Protein 8G9K (pdb70)

Secondary structure (DSSP, 8-state):
-HHHHHHHHHHHHHHHHTTTTS-SHHHHHHHHHHHHHHHHHHHHHHHTTB-HHHHHHHHHHHHHHHHHHHHTS-HHHHHHHHHHHHHHHHHHHHHHHHHTB-HHHHHHHHHHHHHHHHHHHTTS-HHHHHHHHHHHHHHHHHHHHHHHHTTB-HHHHHHHHHHHHHHHHHHHTTS-HHHHHHHHHHHHHHHHHHHHHH-/-HHHHHHHHHHHHHHHHSSTTS-HHHHHHHHHHHHHHHHHHHHHHHHTTB-HHHHHHHHHHHHHHHHHHHHTS-HHHHHHHHHHHHHHHHHHHHHHHHHTB-HHHHHHHHHHHHHHHHHHHHHS-HHHHHHHHHHHHHHHHHHHHHHHHHTB-HHHHHHHHHHHHHHHHHHHHTS-HHHHHHHHHHHHHHHHHHHHHHHT-

Radius of gyration: 25.62 Å; Cα contacts (8 Å, |Δi|>4): 618; chains: 2; bounding box: 18×72×82 Å

Nearest PDB structures (foldseek):
  8g9k-assembly1_A  TM=1.005E+00  e=1.875E-24  synthetic construct
  8g9j-assembly1_A  TM=9.853E-01  e=1.149E-16  synthetic construct
  7ue2-assembly1_A  TM=2.625E-01  e=2.400E-04  synthetic construct
  8g9k-assembly1_A  TM=1.002E+00  e=2.389E-22  synthetic construct
  8g9j-assembly1_A  TM=9.831E-01  e=1.218E-16  synthetic construct

Structure (mmCIF, N/CA/C/O backbone):
data_8G9K
#
_entry.id   8G9K
#
_cell.length_a   46.394
_cell.length_b   61.195
_cell.length_c   149.025
_cell.angle_alpha   90.000
_cell.angle_beta   90.000
_cell.angle_gamma   90.000
#
_symmetry.space_group_name_H-M   'P 21 21 21'
#
loop_
_entity.id
_entity.type
_entity.pdbx_description
1 polymer THR2
2 water water
#
loop_
_atom_site.group_PDB
_atom_site.id
_atom_site.type_symbol
_atom_site.label_atom_id
_atom_site.label_alt_id
_atom_site.label_comp_id
_atom_site.label_asym_id
_atom_site.label_entity_id
_atom_site.label_seq_id
_atom_site.pdbx_PDB_ins_code
_atom_site.Cartn_x
_atom_site.Cartn_y
_atom_site.Cartn_z
_atom_site.occupancy
_atom_site.B_iso_or_equiv
_atom_site.auth_seq_id
_atom_site.auth_comp_id
_atom_site.auth_asym_id
_atom_site.auth_atom_id
_atom_site.pdbx_PDB_model_num
ATOM 1 N N . PRO A 1 1 ? 11.04303 1.57409 24.03908 1.000 95.55011 1 PRO A N 1
ATOM 2 C CA . PRO A 1 1 ? 11.48647 2.17539 22.77738 1.000 92.06130 1 PRO A CA 1
ATOM 3 C C . PRO A 1 1 ? 12.65220 1.41516 22.15637 1.000 92.92447 1 PRO A C 1
ATOM 4 O O . PRO A 1 1 ? 12.51418 0.87556 21.05830 1.000 92.00926 1 PRO A O 1
ATOM 8 N N . LYS A 1 2 ? 13.78969 1.37725 22.85672 1.000 89.03018 2 LYS A N 1
ATOM 9 C CA . LYS A 1 2 ? 14.93092 0.61710 22.35831 1.000 90.56062 2 LYS A CA 1
ATOM 10 C C . LYS A 1 2 ? 14.62318 -0.87201 22.29832 1.000 91.80968 2 LYS A C 1
ATOM 11 O O . LYS A 1 2 ? 15.16966 -1.58566 21.44932 1.000 87.94317 2 LYS A O 1
ATOM 17 N N . LYS A 1 3 ? 13.75372 -1.35817 23.18646 1.000 92.60858 3 LYS A N 1
ATOM 18 C CA . LYS A 1 3 ? 13.37609 -2.76654 23.15353 1.000 95.72216 3 LYS A CA 1
ATOM 19 C C . LYS A 1 3 ? 12.52678 -3.08120 21.92837 1.000 96.13364 3 LYS A C 1
ATOM 20 O O . LYS A 1 3 ? 12.62062 -4.17814 21.36559 1.000 96.98997 3 LYS A O 1
ATOM 22 N N . ILE A 1 4 ? 11.69661 -2.12942 21.49774 1.000 95.66677 4 ILE A N 1
ATOM 23 C CA . ILE A 1 4 ? 10.82021 -2.36638 20.35489 1.000 90.71667 4 ILE A CA 1
ATOM 24 C C . ILE A 1 4 ? 11.62614 -2.43487 19.06326 1.000 90.27756 4 ILE A C 1
ATOM 25 O O . ILE A 1 4 ? 11.33786 -3.24990 18.17835 1.000 85.25577 4 ILE A O 1
ATOM 30 N N . VAL A 1 5 ? 12.64980 -1.58740 18.93581 1.000 83.32671 5 VAL A N 1
ATOM 31 C CA . VAL A 1 5 ? 13.41339 -1.51696 17.69302 1.000 83.41397 5 VAL A CA 1
ATOM 32 C C . VAL A 1 5 ? 14.19491 -2.80501 17.46260 1.000 86.40597 5 VAL A C 1
ATOM 33 O O . VAL A 1 5 ? 14.27720 -3.30200 16.33259 1.000 90.77666 5 VAL A O 1
ATOM 37 N N . LYS A 1 6 ? 14.77888 -3.36693 18.52403 1.000 87.14495 6 LYS A N 1
ATOM 38 C CA . LYS A 1 6 ? 15.57313 -4.58277 18.37396 1.000 86.94992 6 LYS A CA 1
ATOM 39 C C . LYS A 1 6 ? 14.71173 -5.75960 17.93104 1.000 90.90193 6 LYS A C 1
ATOM 40 O O . LYS A 1 6 ? 15.11770 -6.53955 17.06130 1.000 93.42956 6 LYS A O 1
ATOM 42 N N . ASP A 1 7 ? 13.52055 -5.90480 18.51668 1.000 93.06960 7 ASP A N 1
ATOM 43 C CA . ASP A 1 7 ? 12.62784 -6.98758 18.11536 1.000 97.33176 7 ASP A CA 1
ATOM 44 C C . ASP A 1 7 ? 12.14095 -6.80111 16.68419 1.000 96.63805 7 ASP A C 1
ATOM 45 O O . ASP A 1 7 ? 11.97250 -7.77951 15.94662 1.000 99.36382 7 ASP A O 1
ATOM 50 N N . ALA A 1 8 ? 11.91091 -5.55245 16.27444 1.000 93.49540 8 ALA A N 1
ATOM 51 C CA . ALA A 1 8 ? 11.41999 -5.29209 14.92587 1.000 84.35139 8 ALA A CA 1
ATOM 52 C C . ALA A 1 8 ? 12.48529 -5.60486 13.88199 1.000 89.27275 8 ALA A C 1
ATOM 53 O O . ALA A 1 8 ? 12.20875 -6.27909 12.88336 1.000 90.78739 8 ALA A O 1
ATOM 55 N N . LYS A 1 9 ? 13.71489 -5.12885 14.10223 1.000 86.56790 9 LYS A N 1
ATOM 56 C CA . LYS A 1 9 ? 14.78697 -5.35581 13.13609 1.000 86.79156 9 LYS A CA 1
ATOM 57 C C . LYS A 1 9 ? 15.08599 -6.84024 12.97107 1.000 91.01364 9 LYS A C 1
ATOM 58 O O . LYS A 1 9 ? 15.36784 -7.30404 11.85952 1.000 93.15893 9 LYS A O 1
ATOM 64 N N . GLU A 1 10 ? 15.04213 -7.59954 14.06808 1.000 89.34657 10 GLU A N 1
ATOM 65 C CA . GLU A 1 10 ? 15.25838 -9.03897 13.97485 1.000 93.04600 10 GLU A CA 1
ATOM 66 C C . GLU A 1 10 ? 14.18095 -9.69955 13.12422 1.000 95.12562 10 GLU A C 1
ATOM 67 O O . GLU A 1 10 ? 14.46800 -10.61908 12.34840 1.000 90.96181 10 GLU A O 1
ATOM 69 N N . LYS A 1 11 ? 12.93509 -9.23570 13.24689 1.000 90.13821 11 LYS A N 1
ATOM 70 C CA . LYS A 1 11 ? 11.86807 -9.76896 12.40825 1.000 92.62711 11 LYS A CA 1
ATOM 71 C C . LYS A 1 11 ? 12.04855 -9.35276 10.95338 1.000 96.83179 11 LYS A C 1
ATOM 72 O O . LYS A 1 11 ? 11.81989 -10.15662 10.04174 1.000 92.60355 11 LYS A O 1
ATOM 78 N N . LEU A 1 12 ? 12.46466 -8.10462 10.71591 1.000 95.11523 12 LEU A N 1
ATOM 79 C CA . LEU A 1 12 ? 12.65424 -7.63891 9.34556 1.000 94.23973 12 LEU A CA 1
ATOM 80 C C . LEU A 1 12 ? 13.78636 -8.39066 8.65742 1.000 98.89922 12 LEU A C 1
ATOM 81 O O . LEU A 1 12 ? 13.66169 -8.77571 7.48930 1.000 99.12423 12 LEU A O 1
ATOM 86 N N . GLU A 1 13 ? 14.89599 -8.60992 9.36601 1.000 99.68484 13 GLU A N 1
ATOM 87 C CA . GLU A 1 13 ? 16.03380 -9.30657 8.77402 1.000 99.96921 13 GLU A CA 1
ATOM 88 C C . GLU A 1 13 ? 15.67778 -10.74614 8.42767 1.000 103.25455 13 GLU A C 1
ATOM 89 O O . GLU A 1 13 ? 16.01174 -11.23670 7.34296 1.000 108.96701 13 GLU A O 1
ATOM 95 N N . LYS A 1 14 ? 15.00895 -11.44581 9.34787 1.000 99.21302 14 LYS A N 1
ATOM 96 C CA . LYS A 1 14 ? 14.58740 -12.81450 9.06776 1.000 98.27130 14 LYS A CA 1
ATOM 97 C C . LYS A 1 14 ? 13.56596 -12.85179 7.93998 1.000 101.05664 14 LYS A C 1
ATOM 98 O O . LYS A 1 14 ? 13.61499 -13.73511 7.07588 1.000 108.04933 14 LYS A O 1
ATOM 104 N N . LEU A 1 15 ? 12.62908 -11.90095 7.93366 1.000 99.69537 15 LEU A N 1
ATOM 105 C CA . LEU A 1 15 ? 11.68796 -11.80456 6.82382 1.000 103.63799 15 LEU A CA 1
ATOM 106 C C . LEU A 1 15 ? 12.41427 -11.51818 5.51639 1.000 105.20551 15 LEU A C 1
ATOM 107 O O . LEU A 1 15 ? 12.06471 -12.07460 4.46950 1.000 107.27659 15 LEU A O 1
ATOM 112 N N . LEU A 1 16 ? 13.43613 -10.65729 5.55989 1.000 107.89606 16 LEU A N 1
ATOM 113 C CA . LEU A 1 16 ? 14.19742 -10.34338 4.35348 1.000 107.85585 16 LEU A CA 1
ATOM 114 C C . LEU A 1 16 ? 14.97874 -11.55271 3.85599 1.000 111.53319 16 LEU A C 1
ATOM 115 O O . LEU A 1 16 ? 15.01739 -11.81585 2.64929 1.000 115.94500 16 LEU A O 1
ATOM 120 N N . GLU A 1 17 ? 15.61759 -12.29283 4.76600 1.000 107.76615 17 GLU A N 1
ATOM 121 C CA . GLU A 1 17 ? 16.37524 -13.47214 4.35707 1.000 111.23221 17 GLU A CA 1
ATOM 122 C C . GLU A 1 17 ? 15.48610 -14.47457 3.63596 1.000 119.22537 17 GLU A C 1
ATOM 123 O O . GLU A 1 17 ? 15.93469 -15.16149 2.70951 1.000 124.43270 17 GLU A O 1
ATOM 125 N N . ASP A 1 18 ? 14.22829 -14.58285 4.05851 1.000 118.60163 18 ASP A N 1
ATOM 126 C CA . ASP A 1 18 ? 13.25297 -15.39446 3.34819 1.000 113.24285 18 ASP A CA 1
ATOM 127 C C . ASP A 1 18 ? 12.80046 -14.66173 2.09478 1.000 118.00482 18 ASP A C 1
ATOM 128 O O . ASP A 1 18 ? 12.53191 -13.45753 2.13029 1.000 119.61288 18 ASP A O 1
ATOM 133 N N . ALA A 1 19 ? 12.73807 -15.39273 0.98141 1.000 124.80703 19 ALA A N 1
ATOM 134 C CA . ALA A 1 19 ? 12.27100 -14.91380 -0.31909 1.000 130.41033 19 ALA A CA 1
ATOM 135 C C . ALA A 1 19 ? 13.21025 -13.90715 -0.97706 1.000 134.23272 19 ALA A C 1
ATOM 136 O O . ALA A 1 19 ? 12.87496 -13.35923 -2.03683 1.000 130.58887 19 ALA A O 1
ATOM 138 N N . LYS A 1 20 ? 14.36946 -13.63277 -0.38440 1.000 135.92340 20 LYS A N 1
ATOM 139 C CA . LYS A 1 20 ? 15.41277 -12.88806 -1.08288 1.000 142.55772 20 LYS A CA 1
ATOM 140 C C . LYS A 1 20 ? 16.04351 -13.81550 -2.11276 1.000 151.06265 20 LYS A C 1
ATOM 141 O O . LYS A 1 20 ? 16.74126 -14.76955 -1.75042 1.000 151.28248 20 LYS A O 1
ATOM 147 N N . ASP A 1 21 ? 15.78918 -13.54257 -3.39483 1.000 164.64512 21 ASP A N 1
ATOM 148 C CA . ASP A 1 21 ? 16.12863 -14.46298 -4.47886 1.000 167.61853 21 ASP A CA 1
ATOM 149 C C . ASP A 1 21 ? 15.44841 -15.81418 -4.25231 1.000 168.07872 21 ASP A C 1
ATOM 150 O O . ASP A 1 21 ? 16.08248 -16.87086 -4.28443 1.000 170.65745 21 ASP A O 1
ATOM 155 N N . GLY A 1 22 ? 14.13377 -15.77330 -4.02894 1.000 152.62111 22 GLY A N 1
ATOM 156 C CA . GLY A 1 22 ? 13.42807 -16.96171 -3.59011 1.000 141.23803 22 GLY A CA 1
ATOM 157 C C . GLY A 1 22 ? 12.01429 -17.17165 -4.09916 1.000 133.80495 22 GLY A C 1
ATOM 158 O O . GLY A 1 22 ? 11.23500 -17.88356 -3.45821 1.000 130.65186 22 GLY A O 1
ATOM 159 N N . GLY A 1 23 ? 11.65517 -16.57230 -5.23322 1.000 132.11196 23 GLY A N 1
ATOM 160 C CA . GLY A 1 23 ? 10.41233 -16.95842 -5.87766 1.000 128.01079 23 GLY A CA 1
ATOM 161 C C . GLY A 1 23 ? 9.49270 -15.86119 -6.37752 1.000 124.37867 23 GLY A C 1
ATOM 162 O O . GLY A 1 23 ? 8.44656 -16.16128 -6.96175 1.000 125.62491 23 GLY A O 1
ATOM 163 N N . GLU A 1 24 ? 9.85743 -14.59715 -6.15253 1.000 122.54050 24 GLU A N 1
ATOM 164 C CA . GLU A 1 24 ? 9.07114 -13.44517 -6.59181 1.000 126.27714 24 GLU A CA 1
ATOM 165 C C . GLU A 1 24 ? 7.65906 -13.43779 -6.0182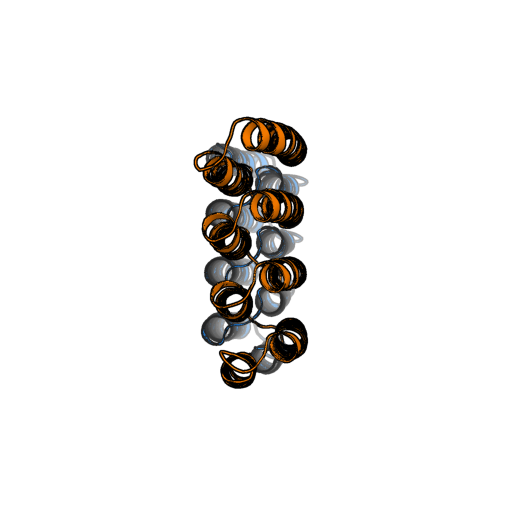6 1.000 121.53628 24 GLU A C 1
ATOM 166 O O . GLU A 1 24 ? 7.29927 -12.52816 -5.26389 1.000 117.04941 24 GLU A O 1
ATOM 172 N N . GLU A 1 25 ? 6.84639 -14.43161 -6.38923 1.000 136.91232 25 GLU A N 1
ATOM 173 C CA . GLU A 1 25 ? 5.46908 -14.48383 -5.90622 1.000 139.74488 25 GLU A CA 1
ATOM 174 C C . GLU A 1 25 ? 5.41830 -14.53312 -4.38412 1.000 140.22041 25 GLU A C 1
ATOM 175 O O . GLU A 1 25 ? 4.53887 -13.92422 -3.76325 1.000 133.25822 25 GLU A O 1
ATOM 177 N N . LEU A 1 26 ? 6.35671 -15.25080 -3.76445 1.000 125.98785 26 LEU A N 1
ATOM 178 C CA . LEU A 1 26 ? 6.45758 -15.22884 -2.31023 1.000 119.01788 26 LEU A CA 1
ATOM 179 C C . LEU A 1 26 ? 7.09493 -13.93527 -1.81898 1.000 111.21583 26 LEU A C 1
ATOM 180 O O . LEU A 1 26 ? 6.76651 -13.45985 -0.72601 1.000 109.79500 26 LEU A O 1
ATOM 185 N N . ALA A 1 27 ? 7.99163 -13.34729 -2.61705 1.000 115.52364 27 ALA A N 1
ATOM 186 C CA . ALA A 1 27 ? 8.66094 -12.11494 -2.21105 1.000 107.11937 27 ALA A CA 1
ATOM 187 C C . ALA A 1 27 ? 7.67042 -10.96873 -2.05130 1.000 100.83526 27 ALA A C 1
ATOM 188 O O . ALA A 1 27 ? 7.82857 -10.12309 -1.16291 1.000 96.55528 27 ALA A O 1
ATOM 190 N N . LEU A 1 28 ? 6.64539 -10.91758 -2.90558 1.000 99.31184 28 LEU A N 1
ATOM 191 C CA . LEU A 1 28 ? 5.63663 -9.87202 -2.77214 1.000 94.58981 28 LEU A CA 1
ATOM 192 C C . LEU A 1 28 ? 4.83290 -10.04667 -1.48995 1.000 97.88992 28 LEU A C 1
ATOM 193 O O . LEU A 1 28 ? 4.51098 -9.06277 -0.81354 1.000 95.26943 28 LEU A O 1
ATOM 198 N N . ASP A 1 29 ? 4.50162 -11.29163 -1.13874 1.000 94.72443 29 ASP A N 1
ATOM 199 C CA . ASP A 1 29 ? 3.82861 -11.54502 0.13077 1.000 96.95971 29 ASP A CA 1
ATOM 200 C C . ASP A 1 29 ? 4.76034 -11.28375 1.30712 1.000 92.66001 29 ASP A C 1
ATOM 201 O O . ASP A 1 29 ? 4.32932 -10.77046 2.34618 1.000 91.69301 29 ASP A O 1
ATOM 206 N N . ILE A 1 30 ? 6.03998 -11.63401 1.16306 1.000 89.65139 30 ILE A N 1
ATOM 207 C CA . ILE A 1 30 ? 7.00835 -11.37234 2.22252 1.000 96.19719 30 ILE A CA 1
ATOM 208 C C . ILE A 1 30 ? 7.20386 -9.87278 2.40832 1.000 100.02334 30 ILE A C 1
ATOM 209 O O . ILE A 1 30 ? 7.32000 -9.38258 3.53833 1.000 90.57149 30 ILE A O 1
ATOM 214 N N . ALA A 1 31 ? 7.22810 -9.11928 1.30674 1.000 91.96765 31 ALA A N 1
ATOM 215 C CA . ALA A 1 31 ? 7.39215 -7.67293 1.40324 1.000 85.42341 31 ALA A CA 1
ATOM 216 C C . ALA A 1 31 ? 6.17974 -7.01885 2.05319 1.000 84.32448 31 ALA A C 1
ATOM 217 O O . ALA A 1 31 ? 6.32347 -6.07089 2.83435 1.000 85.22535 31 ALA A O 1
ATOM 219 N N . GLU A 1 32 ? 4.97648 -7.50167 1.73509 1.000 86.65534 32 GLU A N 1
ATOM 220 C CA . GLU A 1 32 ? 3.78207 -6.98608 2.39545 1.000 86.53532 32 GLU A CA 1
ATOM 221 C C . GLU A 1 32 ? 3.77813 -7.34944 3.87457 1.000 86.71090 32 GLU A C 1
ATOM 222 O O . GLU A 1 32 ? 3.38213 -6.53738 4.71836 1.000 89.84711 32 GLU A O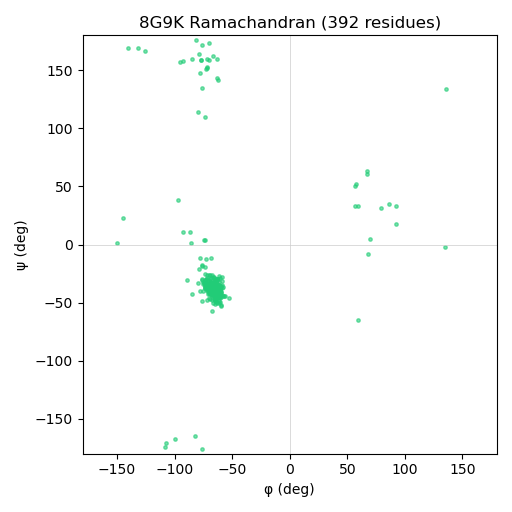 1
ATOM 228 N N . GLU A 1 33 ? 4.22234 -8.56366 4.20794 1.000 90.07437 33 GLU A N 1
ATOM 229 C CA . GLU A 1 33 ? 4.42583 -8.91782 5.60837 1.000 91.25993 33 GLU A CA 1
ATOM 230 C C . GLU A 1 33 ? 5.55386 -8.09999 6.22607 1.000 89.51518 33 GLU A C 1
ATOM 231 O O . GLU A 1 33 ? 5.50492 -7.77293 7.41787 1.000 90.29097 33 GLU A O 1
ATOM 237 N N . LEU A 1 34 ? 6.56643 -7.75170 5.42928 1.000 90.05920 34 LEU A N 1
ATOM 238 C CA . LEU A 1 34 ? 7.66766 -6.93348 5.92673 1.000 85.47871 34 LEU A CA 1
ATOM 239 C C . LEU A 1 34 ? 7.19314 -5.52735 6.27125 1.000 79.44566 34 LEU A C 1
ATOM 240 O O . LEU A 1 34 ? 7.46550 -5.01812 7.36468 1.000 72.44387 34 LEU A O 1
ATOM 245 N N . ALA A 1 35 ? 6.47697 -4.88384 5.34689 1.000 76.09138 35 ALA A N 1
ATOM 246 C CA . ALA A 1 35 ? 5.99757 -3.52983 5.59706 1.000 73.55693 35 ALA A CA 1
ATOM 247 C C . ALA A 1 35 ? 4.91002 -3.50367 6.66121 1.000 84.41876 35 ALA A C 1
ATOM 248 O O . ALA A 1 35 ? 4.79435 -2.52039 7.40164 1.000 89.19150 35 ALA A O 1
ATOM 250 N N . ARG A 1 36 ? 4.10366 -4.56336 6.75126 1.000 79.99385 36 ARG A N 1
ATOM 251 C CA . ARG A 1 36 ? 3.07530 -4.61423 7.78435 1.000 82.61007 36 ARG A CA 1
ATOM 252 C C . ARG A 1 36 ? 3.69784 -4.75441 9.16696 1.000 80.38922 36 ARG A C 1
ATOM 253 O O . ARG A 1 36 ? 3.20351 -4.17263 10.13993 1.000 80.58078 36 ARG A O 1
ATOM 261 N N . GLU A 1 37 ? 4.78580 -5.52097 9.27145 1.000 78.38870 37 GLU A N 1
ATOM 262 C CA . GLU A 1 37 ? 5.46846 -5.66616 10.55208 1.000 78.66638 37 GLU A CA 1
ATOM 263 C C . GLU A 1 37 ? 6.14899 -4.36657 10.96035 1.000 82.95910 37 GLU A C 1
ATOM 264 O O . GLU A 1 37 ? 6.14643 -4.00090 12.14186 1.000 83.07141 37 GLU A O 1
ATOM 270 N N . ALA A 1 38 ? 6.73947 -3.65726 9.99543 1.000 77.28147 38 ALA A N 1
ATOM 271 C CA . ALA A 1 38 ? 7.37978 -2.38232 10.29999 1.000 78.66932 38 ALA A CA 1
ATOM 272 C C . ALA A 1 38 ? 6.35094 -1.32264 10.67203 1.000 74.24379 38 ALA A C 1
ATOM 273 O O . ALA A 1 38 ? 6.57456 -0.53016 11.59403 1.000 73.28184 38 ALA A O 1
ATOM 275 N N . GLU A 1 39 ? 5.21692 -1.29446 9.96733 1.000 70.66061 39 GLU A N 1
ATOM 276 C CA . GLU A 1 39 ? 4.17943 -0.31298 10.26961 1.000 72.13003 39 GLU A CA 1
ATOM 277 C C . GLU A 1 39 ? 3.61876 -0.51474 11.67270 1.000 75.04530 39 GLU A C 1
ATOM 278 O O . GLU A 1 39 ? 3.28530 0.45634 12.36277 1.000 77.21660 39 GLU A O 1
ATOM 284 N N . LYS A 1 40 ? 3.51416 -1.77007 12.11600 1.000 75.83802 40 LYS A N 1
ATOM 285 C CA . LYS A 1 40 ? 3.01399 -2.03766 13.46113 1.000 77.97166 40 LYS A CA 1
ATOM 286 C C . LYS A 1 40 ? 4.03912 -1.64671 14.51935 1.000 78.14722 40 LYS A C 1
ATOM 287 O O . LYS A 1 40 ? 3.67265 -1.19244 15.60934 1.000 79.97815 40 LYS A O 1
ATOM 293 N N . ALA A 1 41 ? 5.32844 -1.81178 14.21668 1.000 84.05317 41 ALA A N 1
ATOM 294 C CA . ALA A 1 41 ? 6.36388 -1.42599 15.17001 1.000 76.92208 41 ALA A CA 1
ATOM 295 C C . ALA A 1 41 ? 6.51484 0.08917 15.24252 1.000 74.06485 41 ALA A C 1
ATOM 296 O O . ALA A 1 41 ? 6.79812 0.63870 16.31400 1.000 75.66591 41 ALA A O 1
ATOM 298 N N . LEU A 1 42 ? 6.33796 0.78008 14.11246 1.000 71.59128 42 LEU A N 1
ATOM 299 C CA . LEU A 1 42 ? 6.37276 2.24034 14.11960 1.000 72.67499 42 LEU A CA 1
ATOM 300 C C . LEU A 1 42 ? 5.23749 2.80885 14.96295 1.000 78.08938 42 LEU A C 1
ATOM 301 O O . LEU A 1 42 ? 5.44570 3.71866 15.77440 1.000 77.20812 42 LEU A O 1
ATOM 306 N N . LYS A 1 43 ? 4.02145 2.28533 14.77843 1.000 73.01182 43 LYS A N 1
ATOM 307 C CA . LYS A 1 43 ? 2.91085 2.67610 15.64099 1.000 73.73393 43 LYS A CA 1
ATOM 308 C C . LYS A 1 43 ? 3.17893 2.30537 17.09282 1.000 73.74097 43 LYS A C 1
ATOM 309 O O . LYS A 1 43 ? 2.73535 3.00989 18.00739 1.000 76.63275 43 LYS A O 1
ATOM 315 N N . GLU A 1 44 ? 3.89989 1.20567 17.32263 1.000 75.99396 44 GLU A N 1
ATOM 316 C CA . GLU A 1 44 ? 4.24301 0.81309 18.68486 1.000 82.35410 44 GLU A CA 1
ATOM 317 C C . GLU A 1 44 ? 5.22946 1.79210 19.30825 1.000 79.34899 44 GLU A C 1
ATOM 318 O O . GLU A 1 44 ? 5.10251 2.14338 20.48717 1.000 84.47455 44 GLU A O 1
ATOM 324 N N . LEU A 1 45 ? 6.22121 2.23958 18.53308 1.000 79.97171 45 LEU A N 1
ATOM 325 C CA . LEU A 1 45 ? 7.18087 3.21351 19.04422 1.000 75.77049 45 LEU A CA 1
ATOM 326 C C . LEU A 1 45 ? 6.49416 4.52274 19.41113 1.000 79.42054 45 LEU A C 1
ATOM 327 O O . LEU A 1 45 ? 6.85192 5.16399 20.40630 1.000 83.20731 45 LEU A O 1
ATOM 332 N N . LEU A 1 46 ? 5.50008 4.93219 18.62034 1.000 76.88690 46 LEU A N 1
ATOM 333 C CA . LEU A 1 46 ? 4.77273 6.16170 18.91711 1.000 74.67897 46 LEU A CA 1
ATOM 334 C C . LEU A 1 46 ? 3.98920 6.04366 20.21868 1.000 86.70074 46 LEU A C 1
ATOM 335 O O . LEU A 1 46 ? 3.93820 6.99451 21.00809 1.000 83.89234 46 LEU A O 1
ATOM 340 N N . ARG A 1 47 ? 3.37801 4.88184 20.46280 1.000 87.28571 47 ARG A N 1
ATOM 341 C CA . ARG A 1 47 ? 2.54084 4.71910 21.64632 1.000 88.42447 47 ARG A CA 1
ATOM 342 C C . ARG A 1 47 ? 3.36804 4.66421 22.92442 1.000 89.95515 47 ARG A C 1
ATOM 343 O O . ARG A 1 47 ? 2.91522 5.13547 23.97418 1.000 93.46239 47 ARG A O 1
ATOM 345 N N . GLU A 1 48 ? 4.57275 4.10308 22.86092 1.000 98.76413 48 GLU A N 1
ATOM 346 C CA . GLU A 1 48 ? 5.41748 3.94671 24.03610 1.000 103.68551 48 GLU A CA 1
ATOM 347 C C . GLU A 1 48 ? 6.38453 5.10844 24.23218 1.000 103.13026 48 GLU A C 1
ATOM 348 O O . GLU A 1 48 ? 7.28546 5.01254 25.07163 1.000 105.19013 48 GLU A O 1
ATOM 354 N N . GLY A 1 49 ? 6.21931 6.19656 23.48417 1.000 91.03129 49 GLY A N 1
ATOM 355 C CA . GLY A 1 49 ? 7.05346 7.37024 23.65404 1.000 87.48290 49 GLY A CA 1
ATOM 356 C C . GLY A 1 49 ? 8.50193 7.16025 23.26467 1.000 85.14373 49 GLY A C 1
ATOM 357 O O . GLY A 1 49 ? 9.39925 7.25656 24.10741 1.000 85.77388 49 GLY A O 1
ATOM 358 N N . ALA A 1 50 ? 8.74242 6.88005 21.98950 1.000 80.65104 50 ALA A N 1
ATOM 359 C CA . ALA A 1 50 ? 10.08279 6.66154 21.47012 1.000 78.21280 50 ALA A CA 1
ATOM 360 C C . ALA A 1 50 ? 10.64477 7.94588 20.87033 1.000 76.37750 50 ALA A C 1
ATOM 361 O O . ALA A 1 50 ? 9.90808 8.85430 20.47719 1.000 71.19462 50 ALA A O 1
ATOM 363 N N . SER A 1 51 ? 11.97237 8.00768 20.80231 1.000 70.27051 51 SER A N 1
ATOM 364 C CA . SER A 1 51 ? 12.63118 9.16447 20.22065 1.000 73.48456 51 SER A CA 1
ATOM 365 C C . SER A 1 51 ? 12.45893 9.16474 18.70199 1.000 68.69485 51 SER A C 1
ATOM 366 O O . SER A 1 51 ? 12.33329 8.10461 18.08271 1.000 66.55222 51 SER A O 1
ATOM 369 N N . PRO A 1 52 ? 12.44314 10.34613 18.07948 1.000 61.30562 52 PRO A N 1
ATOM 370 C CA . PRO A 1 52 ? 12.32495 10.39541 16.61356 1.000 60.40671 52 PRO A CA 1
ATOM 371 C C . PRO A 1 52 ? 13.46698 9.70414 15.89350 1.000 63.75559 52 PRO A C 1
ATOM 372 O O . PRO A 1 52 ? 13.26968 9.19580 14.78269 1.000 64.81394 52 PRO A O 1
ATOM 376 N N . GLU A 1 53 ? 14.65893 9.66838 16.49332 1.000 59.57520 53 GLU A N 1
ATOM 377 C CA . GLU A 1 53 ? 15.79195 9.01557 15.84634 1.000 63.91787 53 GLU A CA 1
ATOM 378 C C . GLU A 1 53 ? 15.59067 7.50648 15.77067 1.000 58.52137 53 GLU A C 1
ATOM 379 O O . GLU A 1 53 ? 15.97786 6.87269 14.78184 1.000 58.83815 53 GLU A O 1
ATOM 385 N N . LEU A 1 54 ? 14.98282 6.91368 16.80196 1.000 58.25017 54 LEU A N 1
ATOM 386 C CA . LEU A 1 54 ? 14.68150 5.48594 16.75779 1.000 64.99320 54 LEU A CA 1
ATOM 387 C C . LEU A 1 54 ? 13.63117 5.17620 15.69823 1.000 66.26162 54 LEU A C 1
ATOM 388 O O . LEU A 1 54 ? 13.67871 4.11791 15.06020 1.000 59.49839 54 LEU A O 1
ATOM 393 N N . ILE A 1 55 ? 12.67442 6.08527 15.49830 1.000 62.73978 55 ILE A N 1
ATOM 394 C CA . ILE A 1 55 ? 11.66488 5.88451 14.46353 1.000 64.54889 55 ILE A CA 1
ATOM 395 C C . ILE A 1 55 ? 12.29587 5.97419 13.07925 1.000 61.38563 55 ILE A C 1
ATOM 396 O O . ILE A 1 55 ? 11.96622 5.19145 12.17945 1.000 64.11398 55 ILE A O 1
ATOM 401 N N . VAL A 1 56 ? 13.21552 6.92419 12.88827 1.000 61.35601 56 VAL A N 1
ATOM 402 C CA . VAL A 1 56 ? 13.90937 7.05270 11.60874 1.000 61.14965 56 VAL A CA 1
ATOM 403 C C . VAL A 1 56 ? 14.73950 5.80867 11.32405 1.000 65.09004 56 VAL A C 1
ATOM 404 O O . VAL A 1 56 ? 14.75500 5.29753 10.19719 1.000 61.91535 56 VAL A O 1
ATOM 408 N N . ASP A 1 57 ? 15.44037 5.30218 12.34080 1.000 64.74211 57 ASP A N 1
ATOM 409 C CA . ASP A 1 57 ? 16.29815 4.13641 12.15282 1.000 61.87065 57 ASP A CA 1
ATOM 410 C C . ASP A 1 57 ? 15.49013 2.92237 11.71223 1.000 58.35389 57 ASP A C 1
ATOM 411 O O . ASP A 1 57 ? 15.85666 2.23137 10.75451 1.000 55.79468 57 ASP A O 1
ATOM 416 N N . LEU A 1 58 ? 14.38422 2.64571 12.40600 1.000 59.19540 58 LEU A N 1
ATOM 417 C CA . LEU A 1 58 ? 13.55814 1.49657 12.05216 1.000 63.11335 58 LEU A CA 1
ATOM 418 C C . LEU A 1 58 ? 12.92851 1.66935 10.67590 1.000 59.26581 58 LEU A C 1
ATOM 419 O O . LEU A 1 58 ? 12.84048 0.70975 9.90037 1.000 57.17750 58 LEU A O 1
ATOM 424 N N . ALA A 1 59 ? 12.48432 2.88616 10.35462 1.000 54.87547 59 ALA A N 1
ATOM 425 C CA . ALA A 1 59 ? 11.87112 3.13157 9.05343 1.000 54.56627 59 ALA A CA 1
ATOM 426 C C . ALA A 1 59 ? 12.87714 2.93525 7.92519 1.000 62.53205 59 ALA A C 1
ATOM 427 O O . ALA A 1 59 ? 12.58772 2.25899 6.93126 1.000 57.88553 59 ALA A O 1
ATOM 429 N N . GLU A 1 60 ? 14.07142 3.51981 8.06471 1.000 67.44183 60 GLU A N 1
ATOM 430 C CA . GLU A 1 60 ? 15.09095 3.38394 7.02724 1.000 62.55650 60 GLU A CA 1
ATOM 431 C C . GLU A 1 60 ? 15.52843 1.93384 6.86398 1.000 62.98798 60 GLU A C 1
ATOM 432 O O . GLU A 1 60 ? 15.80248 1.48314 5.74504 1.000 63.04522 60 GLU A O 1
ATOM 438 N N . THR A 1 61 ? 15.60522 1.18884 7.96986 1.000 56.14714 61 THR A N 1
ATOM 439 C CA . THR A 1 61 ? 15.95390 -0.22547 7.88334 1.000 60.16104 61 THR A CA 1
ATOM 440 C C . THR A 1 61 ? 14.92046 -0.99394 7.07015 1.000 63.99952 61 THR A C 1
ATOM 441 O O . THR A 1 61 ? 15.27242 -1.86423 6.26476 1.000 58.81676 61 THR A O 1
ATOM 445 N N . ALA A 1 62 ? 13.63780 -0.67787 7.26099 1.000 61.57621 62 ALA A N 1
ATOM 446 C CA . ALA A 1 62 ? 12.58892 -1.35731 6.50936 1.000 60.96808 62 ALA A CA 1
ATOM 447 C C . ALA A 1 62 ? 12.59837 -0.94096 5.04391 1.000 64.33657 62 ALA A C 1
ATOM 448 O O . ALA A 1 62 ? 12.44106 -1.78499 4.15356 1.000 59.37623 62 ALA A O 1
ATOM 450 N N . LEU A 1 63 ? 12.77957 0.35566 4.77467 1.000 58.70666 63 LEU A N 1
ATOM 451 C CA . LEU A 1 63 ? 12.78894 0.83364 3.39500 1.000 59.33637 63 LEU A CA 1
ATOM 452 C C . LEU A 1 63 ? 13.91863 0.19640 2.59560 1.000 65.28250 63 LEU A C 1
ATOM 453 O O . LEU A 1 63 ? 13.73088 -0.17728 1.43167 1.000 67.21504 63 LEU A O 1
ATOM 458 N N . ARG A 1 64 ? 15.10072 0.06322 3.20301 1.000 62.26324 64 ARG A N 1
ATOM 459 C CA . ARG A 1 64 ? 16.21194 -0.58571 2.51452 1.000 65.14562 64 ARG A CA 1
ATOM 460 C C . ARG A 1 64 ? 15.95208 -2.07498 2.32828 1.000 66.84821 64 ARG A C 1
ATOM 461 O O . ARG A 1 64 ? 16.34118 -2.65478 1.30775 1.000 68.54807 64 ARG A O 1
ATOM 469 N N . ALA A 1 65 ? 15.29919 -2.71140 3.30436 1.000 63.61851 65 ALA A N 1
ATOM 470 C CA . ALA A 1 65 ? 14.96296 -4.12479 3.16782 1.000 69.04227 65 ALA A CA 1
ATOM 471 C C . ALA A 1 65 ? 14.02779 -4.35481 1.98712 1.000 73.80661 65 ALA A C 1
ATOM 472 O O . ALA A 1 65 ? 14.19384 -5.32015 1.23193 1.000 76.79908 65 ALA A O 1
ATOM 474 N N . LEU A 1 66 ? 13.03586 -3.47758 1.81325 1.000 72.17877 66 LEU A N 1
ATOM 475 C CA . LEU A 1 66 ? 12.19193 -3.54093 0.62456 1.000 70.09441 66 LEU A CA 1
ATOM 476 C C . LEU A 1 66 ? 13.00138 -3.26238 -0.63473 1.000 69.84583 66 LEU A C 1
ATOM 477 O O . LEU A 1 66 ? 12.77025 -3.87942 -1.68132 1.000 62.85179 66 LEU A O 1
ATOM 482 N N . LEU A 1 67 ? 13.95958 -2.33568 -0.54829 1.000 72.60877 67 LEU A N 1
ATOM 483 C CA . LEU A 1 67 ? 14.77406 -1.98989 -1.70863 1.000 71.55368 67 LEU A CA 1
ATOM 484 C C . LEU A 1 67 ? 15.55260 -3.19608 -2.21811 1.000 74.58589 67 LEU A C 1
ATOM 485 O O . LEU A 1 67 ? 15.69051 -3.38683 -3.43200 1.000 77.51489 67 LEU A O 1
ATOM 490 N N . GLU A 1 68 ? 16.05992 -4.02870 -1.30523 1.000 72.35628 68 GLU A N 1
ATOM 491 C CA . GLU A 1 68 ? 16.81421 -5.20766 -1.72006 1.000 78.78914 68 GLU A CA 1
ATOM 492 C C . GLU A 1 68 ? 15.92528 -6.20585 -2.45248 1.000 82.33005 68 GLU A C 1
ATOM 493 O O . GLU A 1 68 ? 16.35715 -6.82591 -3.43069 1.000 92.12247 68 GLU A O 1
ATOM 499 N N . ILE A 1 69 ? 14.68024 -6.37039 -1.99784 1.000 85.79800 69 ILE A N 1
ATOM 500 C CA . ILE A 1 69 ? 13.75805 -7.29396 -2.65661 1.000 79.37852 69 ILE A CA 1
ATOM 501 C C . ILE A 1 69 ? 13.42572 -6.80681 -4.06238 1.000 79.88022 69 ILE A C 1
ATOM 502 O O . ILE A 1 69 ? 13.26392 -7.60589 -4.99367 1.000 90.38778 69 ILE A O 1
ATOM 507 N N . ALA A 1 70 ? 13.33397 -5.48702 -4.24158 1.000 77.96918 70 ALA A N 1
ATOM 508 C CA . ALA A 1 70 ? 12.90327 -4.93434 -5.52175 1.000 85.25850 70 ALA A CA 1
ATOM 509 C C . ALA A 1 70 ? 13.98114 -5.04932 -6.59334 1.000 95.84783 70 ALA A C 1
ATOM 510 O O . ALA A 1 70 ? 13.65943 -5.21821 -7.77576 1.000 98.11347 70 ALA A O 1
ATOM 512 N N . LYS A 1 71 ? 15.25644 -4.96312 -6.20963 1.000 100.14635 71 LYS A N 1
ATOM 513 C CA . LYS A 1 71 ? 16.32268 -4.89310 -7.20427 1.000 104.02393 71 LYS A CA 1
ATOM 514 C C . LYS A 1 71 ? 16.59648 -6.25175 -7.83966 1.000 104.27044 71 LYS A C 1
ATOM 515 O O . LYS A 1 71 ? 16.67599 -6.36372 -9.06808 1.000 106.42962 71 LYS A O 1
ATOM 521 N N . ASP A 1 72 ? 16.74180 -7.29750 -7.02437 1.000 105.55998 72 ASP A N 1
ATOM 522 C CA . ASP A 1 72 ? 17.05652 -8.60933 -7.58066 1.000 113.44077 72 ASP A CA 1
ATOM 523 C C . ASP A 1 72 ? 15.86396 -9.27281 -8.25861 1.000 112.09794 72 ASP A C 1
ATOM 524 O O . ASP A 1 72 ? 15.99195 -10.42047 -8.69876 1.000 116.30633 72 ASP A O 1
ATOM 529 N N . GLY A 1 73 ? 14.72195 -8.59240 -8.35514 1.000 106.64125 73 GLY A N 1
ATOM 530 C CA . GLY A 1 73 ? 13.54997 -9.12262 -9.01071 1.000 101.99620 73 GLY A CA 1
ATOM 531 C C . GLY A 1 73 ? 13.27239 -8.45029 -10.34153 1.000 100.13518 73 GLY A C 1
ATOM 532 O O . GLY A 1 73 ? 14.07526 -7.67521 -10.86566 1.000 95.62173 73 GLY A O 1
ATOM 533 N N . GLY A 1 74 ? 12.09961 -8.76264 -10.89081 1.000 98.53712 74 GLY A N 1
ATOM 534 C CA . GLY A 1 74 ? 11.68912 -8.20726 -12.16097 1.000 88.96731 74 GLY A CA 1
ATOM 535 C C . GLY A 1 74 ? 11.10085 -6.81449 -12.02845 1.000 87.92446 74 GLY A C 1
ATOM 536 O O . GLY A 1 74 ? 10.92913 -6.27128 -10.93710 1.000 84.83188 74 GLY A O 1
ATOM 537 N N . GLU A 1 75 ? 10.78161 -6.22764 -13.18621 1.000 82.32608 75 GLU A N 1
ATOM 538 C CA . GLU A 1 75 ? 10.21953 -4.87979 -13.20062 1.000 79.55961 75 GLU A CA 1
ATOM 539 C C . GLU A 1 75 ? 8.81120 -4.85721 -12.61962 1.000 85.50537 75 GLU A C 1
ATOM 540 O O . GLU A 1 75 ? 8.42417 -3.88714 -11.95740 1.000 79.96475 75 GLU A O 1
ATOM 546 N N . GLU A 1 76 ? 8.02632 -5.90954 -12.86512 1.000 93.64645 76 GLU A N 1
ATOM 547 C CA . GLU A 1 76 ? 6.68721 -5.97832 -12.28885 1.000 84.51785 76 GLU A CA 1
ATOM 548 C C . GLU A 1 76 ? 6.74935 -6.02873 -10.76803 1.000 86.59084 76 GLU A C 1
ATOM 549 O O . GLU A 1 76 ? 5.96927 -5.35660 -10.08295 1.000 79.81212 76 GLU A O 1
ATOM 551 N N . LEU A 1 77 ? 7.67706 -6.81730 -10.22144 1.000 92.39113 77 LEU A N 1
ATOM 552 C CA . LEU A 1 77 ? 7.85254 -6.85212 -8.77428 1.000 84.13319 77 LEU A CA 1
ATOM 553 C C . LEU A 1 77 ? 8.44143 -5.54437 -8.26146 1.000 82.02152 77 LEU A C 1
ATOM 554 O O . LEU A 1 77 ? 8.06196 -5.06816 -7.18617 1.000 79.70222 77 LEU A O 1
ATOM 559 N N . ALA A 1 78 ? 9.36267 -4.94535 -9.02187 1.000 84.94809 78 ALA A N 1
ATOM 560 C CA . ALA A 1 78 ? 9.97620 -3.69087 -8.59631 1.000 84.74749 78 ALA A CA 1
ATOM 561 C C . ALA A 1 78 ? 8.93448 -2.59145 -8.43276 1.000 72.84725 78 ALA A C 1
ATOM 562 O O . ALA A 1 78 ? 8.99687 -1.80322 -7.48167 1.000 72.23716 78 ALA A O 1
ATOM 564 N N . LEU A 1 79 ? 7.96718 -2.52274 -9.35015 1.000 74.53815 79 LEU A N 1
ATOM 565 C CA . LEU A 1 79 ? 6.89630 -1.54079 -9.21581 1.000 81.87357 79 LEU A CA 1
ATOM 566 C C . LEU A 1 79 ? 6.01150 -1.85252 -8.01562 1.000 73.81873 79 LEU A C 1
ATOM 567 O O . LEU A 1 79 ? 5.55040 -0.93774 -7.32268 1.000 74.81532 79 LEU A O 1
ATOM 572 N N . ASP A 1 80 ? 5.76740 -3.13848 -7.75162 1.000 84.53262 80 ASP A N 1
ATOM 573 C CA . ASP A 1 80 ? 4.95015 -3.51336 -6.60238 1.000 79.32873 80 ASP A CA 1
ATOM 574 C C . ASP A 1 80 ? 5.64634 -3.17014 -5.29172 1.000 76.50412 80 ASP A C 1
ATOM 575 O O . ASP A 1 80 ? 4.99572 -2.73756 -4.33379 1.000 74.92367 80 ASP A O 1
ATOM 580 N N . ILE A 1 81 ? 6.96693 -3.35308 -5.22847 1.000 70.30926 81 ILE A N 1
ATOM 581 C CA . ILE A 1 81 ? 7.69930 -3.00396 -4.01536 1.000 76.86988 81 ILE A CA 1
ATOM 582 C C . ILE A 1 81 ? 7.73941 -1.49192 -3.83311 1.000 68.21803 81 ILE A C 1
ATOM 583 O O . ILE A 1 81 ? 7.66244 -0.98619 -2.70688 1.000 66.25694 81 ILE A O 1
ATOM 588 N N . ALA A 1 82 ? 7.85746 -0.74676 -4.93503 1.000 69.52747 82 ALA A N 1
ATOM 589 C CA . ALA A 1 82 ? 7.96049 0.70594 -4.84054 1.000 66.81998 82 ALA A CA 1
ATOM 590 C C . ALA A 1 82 ? 6.68545 1.31975 -4.27576 1.000 69.81657 82 ALA A C 1
ATOM 591 O O . ALA A 1 82 ? 6.74374 2.27082 -3.48732 1.000 61.35254 82 ALA A O 1
ATOM 593 N N . ARG A 1 83 ? 5.52187 0.79709 -4.67264 1.000 65.97841 83 ARG A N 1
ATOM 594 C CA . ARG A 1 83 ? 4.27120 1.27315 -4.08979 1.000 64.79361 83 ARG A CA 1
ATOM 595 C C . ARG A 1 83 ? 4.20697 0.95107 -2.60306 1.000 63.92751 83 ARG A C 1
ATOM 596 O O . ARG A 1 83 ? 3.76229 1.77773 -1.79816 1.000 59.91989 83 ARG A O 1
ATOM 604 N N . ILE A 1 84 ? 4.65468 -0.24648 -2.22025 1.000 65.10173 84 ILE A N 1
ATOM 605 C CA . ILE A 1 84 ? 4.69160 -0.61468 -0.80791 1.000 62.89794 84 ILE A CA 1
ATOM 606 C C . ILE A 1 84 ? 5.69518 0.25264 -0.05844 1.000 62.11743 84 ILE A C 1
ATOM 607 O O . ILE A 1 84 ? 5.44186 0.68866 1.07181 1.000 62.21202 84 ILE A O 1
ATOM 612 N N . LEU A 1 85 ? 6.84864 0.51969 -0.67767 1.000 67.34569 85 LEU A N 1
ATOM 613 C CA . LEU A 1 85 ? 7.87511 1.33036 -0.02849 1.000 59.93455 85 LEU A CA 1
ATOM 614 C C . LEU A 1 85 ? 7.38973 2.75662 0.20153 1.000 59.57932 85 LEU A C 1
ATOM 615 O O . LEU A 1 85 ? 7.66208 3.35164 1.25111 1.000 52.76362 85 LEU A O 1
ATOM 620 N N . ALA A 1 86 ? 6.66812 3.32221 -0.76848 1.000 60.43310 86 ALA A N 1
ATOM 621 C CA . ALA A 1 86 ? 6.17529 4.68752 -0.61914 1.000 54.97542 86 ALA A CA 1
ATOM 622 C C . ALA A 1 86 ? 5.10099 4.77612 0.45815 1.000 60.97883 86 ALA A C 1
ATOM 623 O O . ALA A 1 86 ? 5.09540 5.71892 1.25875 1.000 57.65174 86 ALA A O 1
ATOM 625 N N . LYS A 1 87 ? 4.18070 3.80741 0.49045 1.000 59.62934 87 LYS A N 1
ATOM 626 C CA . LYS A 1 87 ? 3.14624 3.80039 1.52101 1.000 60.18870 87 LYS A CA 1
ATOM 627 C C . LYS A 1 87 ? 3.75548 3.69902 2.91302 1.000 56.20625 87 LYS A C 1
ATOM 628 O O . LYS A 1 87 ? 3.33241 4.40336 3.83720 1.000 55.16129 87 LYS A O 1
ATOM 634 N N . LEU A 1 88 ? 4.75407 2.82905 3.08100 1.000 50.72576 88 LEU A N 1
ATOM 635 C CA . LEU A 1 88 ? 5.39466 2.68345 4.38350 1.000 49.90072 88 LEU A CA 1
ATOM 636 C C . LEU A 1 88 ? 6.12707 3.95739 4.78316 1.000 52.31751 88 LEU A C 1
ATOM 637 O O . LEU A 1 88 ? 6.09434 4.35996 5.95237 1.000 51.81387 88 LEU A O 1
ATOM 642 N N . ALA A 1 89 ? 6.79760 4.60356 3.82489 1.000 52.33587 89 ALA A N 1
ATOM 643 C CA . ALA A 1 89 ? 7.47992 5.86012 4.11577 1.000 51.81011 89 ALA A CA 1
ATOM 644 C C . ALA A 1 89 ? 6.49169 6.94138 4.53494 1.000 52.16007 89 ALA A C 1
ATOM 645 O O . ALA A 1 89 ? 6.79901 7.76576 5.40390 1.000 54.31625 89 ALA A O 1
ATOM 647 N N . GLU A 1 90 ? 5.30031 6.95533 3.92935 1.000 54.25974 90 GLU A N 1
ATOM 648 C CA . GLU A 1 90 ? 4.28532 7.92810 4.32288 1.000 53.41044 90 GLU A CA 1
ATOM 649 C C . GLU A 1 90 ? 3.84290 7.70481 5.76259 1.000 56.63423 90 GLU A C 1
ATOM 650 O O . GLU A 1 90 ? 3.67039 8.66450 6.52351 1.000 53.41665 90 GLU A O 1
ATOM 656 N N . VAL A 1 91 ? 3.65500 6.44184 6.15223 1.000 44.43950 91 VAL A N 1
ATOM 657 C CA . VAL A 1 91 ? 3.30185 6.12687 7.53463 1.000 54.25373 91 VAL A CA 1
ATOM 658 C C . VAL A 1 91 ? 4.40486 6.58601 8.47856 1.000 53.54198 91 VAL A C 1
ATOM 659 O O . VAL A 1 91 ? 4.14225 7.19276 9.52395 1.000 50.05210 91 VAL A O 1
ATOM 663 N N . ALA A 1 92 ? 5.66039 6.30780 8.11871 1.000 58.60068 92 ALA A N 1
ATOM 664 C CA . ALA A 1 92 ? 6.78068 6.69082 8.97179 1.000 50.29762 92 ALA A CA 1
ATOM 665 C C . ALA A 1 92 ? 6.89233 8.20543 9.09602 1.000 47.78955 92 ALA A C 1
ATOM 666 O O . ALA A 1 92 ? 7.19421 8.72702 10.17629 1.000 45.76868 92 ALA A O 1
ATOM 668 N N . LEU A 1 93 ? 6.65238 8.92897 7.99926 1.000 48.48334 93 LEU A N 1
ATOM 669 C CA . LEU A 1 93 ? 6.68327 10.38784 8.05390 1.000 49.97053 93 LEU A CA 1
ATOM 670 C C . LEU A 1 93 ? 5.58231 10.93134 8.95598 1.000 53.00205 93 LEU A C 1
ATOM 671 O O . LEU A 1 93 ? 5.81206 11.86172 9.73771 1.000 53.58854 93 LEU A O 1
ATOM 676 N N . GLU A 1 94 ? 4.37678 10.36611 8.85983 1.000 49.94317 94 GLU A N 1
ATOM 677 C CA . GLU A 1 94 ? 3.28210 10.81793 9.71280 1.000 55.11949 94 GLU A CA 1
ATOM 678 C C . GLU A 1 94 ? 3.54047 10.46952 11.17371 1.000 55.52059 94 GLU A C 1
ATOM 679 O O . GLU A 1 94 ? 3.19572 11.24395 12.07472 1.000 51.84936 94 GLU A O 1
ATOM 685 N N . VAL A 1 95 ? 4.14350 9.30533 11.42911 1.000 47.78631 95 VAL A N 1
ATOM 686 C CA . VAL A 1 95 ? 4.49659 8.93589 12.79826 1.000 50.34182 95 VAL A CA 1
ATOM 687 C C . VAL A 1 95 ? 5.51280 9.91783 13.36943 1.000 55.45004 95 VAL A C 1
ATOM 688 O O . VAL A 1 95 ? 5.42127 10.32181 14.53599 1.000 53.94739 95 VAL A O 1
ATOM 692 N N . LEU A 1 96 ? 6.49232 10.32354 12.55606 1.000 53.57860 96 LEU A N 1
ATOM 693 C CA . LEU A 1 96 ? 7.46096 11.32008 13.00432 1.000 51.02503 96 LEU A CA 1
ATOM 694 C C . LEU A 1 96 ? 6.77669 12.63433 13.35799 1.000 53.68331 96 LEU A C 1
ATOM 695 O O . LEU A 1 96 ? 7.11776 13.27071 14.36233 1.000 54.23439 96 LEU A O 1
ATOM 700 N N . LEU A 1 97 ? 5.80537 13.05507 12.54396 1.000 52.06214 97 LEU A N 1
ATOM 701 C CA . LEU A 1 97 ? 5.07458 14.28504 12.83179 1.000 48.69247 97 LEU A CA 1
ATOM 702 C C . LEU A 1 97 ? 4.26783 14.16181 14.11847 1.000 55.16839 97 LEU A C 1
ATOM 703 O O . LEU A 1 97 ? 4.20140 15.11009 14.90926 1.000 59.17085 97 LEU A O 1
ATOM 708 N N . LYS A 1 98 ? 3.64721 13.00138 14.34537 1.000 54.99310 98 LYS A N 1
ATOM 709 C CA . LYS A 1 98 ? 2.87680 12.80269 15.56821 1.000 59.15672 98 LYS A CA 1
ATOM 710 C C . LYS A 1 98 ? 3.78033 12.64828 16.78562 1.000 59.20043 98 LYS A C 1
ATOM 711 O O . LYS A 1 98 ? 3.38291 13.00719 17.89983 1.000 63.08267 98 LYS A O 1
ATOM 717 N N . ASP A 1 99 ? 4.99128 12.12078 16.59763 1.000 62.89480 99 ASP A N 1
ATOM 718 C CA . ASP A 1 99 ? 5.91700 11.93362 17.70774 1.000 63.16905 99 ASP A CA 1
ATOM 719 C C . ASP A 1 99 ? 6.57159 13.23458 18.15307 1.000 65.79443 99 ASP A C 1
ATOM 720 O O . ASP A 1 99 ? 7.09094 13.30151 19.27277 1.000 76.12759 99 ASP A O 1
ATOM 725 N N . GLY A 1 100 ? 6.54501 14.26768 17.31692 1.000 56.16092 100 GLY A N 1
ATOM 726 C CA . GLY A 1 100 ? 7.23111 15.50206 17.63022 1.000 57.74365 100 GLY A CA 1
ATOM 727 C C . GLY A 1 100 ? 8.63874 15.58272 17.09169 1.000 57.97744 100 GLY A C 1
ATOM 728 O O . GLY A 1 100 ? 9.50508 16.18646 17.73541 1.000 56.19663 100 GLY A O 1
ATOM 729 N N . ALA A 1 101 ? 8.89742 14.98806 15.93047 1.000 56.47849 101 ALA A N 1
ATOM 730 C CA . ALA A 1 101 ? 10.23364 14.98034 15.36032 1.000 51.04732 101 ALA A CA 1
ATOM 731 C C . ALA A 1 101 ? 10.61560 16.36593 14.84813 1.000 55.17363 101 ALA A C 1
ATOM 732 O O . ALA A 1 101 ? 9.76680 17.22538 14.59628 1.000 54.94337 101 ALA A O 1
ATOM 734 N N . SER A 1 102 ? 11.91885 16.57398 14.69599 1.000 51.41496 102 SER A N 1
ATOM 735 C CA . SER A 1 102 ? 12.42977 17.80657 14.12444 1.000 52.82154 102 SER A CA 1
ATOM 736 C C . SER A 1 102 ? 12.26282 17.78887 12.60928 1.000 45.28338 102 SER A C 1
ATOM 737 O O . SER A 1 102 ? 12.11631 16.72395 12.00433 1.000 44.40803 102 SER A O 1
ATOM 740 N N . PRO A 1 103 ? 12.27090 18.95961 11.96733 1.000 50.79467 103 PRO A N 1
ATOM 741 C CA . PRO A 1 103 ? 12.19016 18.97255 10.49826 1.000 47.68957 103 PRO A CA 1
ATOM 742 C C . PRO A 1 103 ? 13.37117 18.29522 9.82704 1.000 46.99603 103 PRO A C 1
ATOM 743 O O . PRO A 1 103 ? 13.20893 17.72376 8.74131 1.000 44.03848 103 PRO A O 1
ATOM 747 N N . LYS A 1 104 ? 14.55612 18.33606 10.44298 1.000 56.47515 104 LYS A N 1
ATOM 748 C CA . LYS A 1 104 ? 15.73040 17.71203 9.83948 1.000 42.17609 104 LYS A CA 1
ATOM 749 C C . LYS A 1 104 ? 15.55025 16.20495 9.71857 1.000 39.82067 104 LYS A C 1
ATOM 750 O O . LYS A 1 104 ? 15.86995 15.61028 8.68337 1.000 42.19528 104 LYS A O 1
ATOM 756 N N . LEU A 1 105 ? 15.04084 15.56721 10.77417 1.000 46.41657 105 LEU A N 1
ATOM 757 C CA . LEU A 1 105 ? 14.84618 14.12055 10.73647 1.000 52.99450 105 LEU A CA 1
ATOM 758 C C . LEU A 1 105 ? 13.78502 13.73307 9.71295 1.000 46.11886 105 LEU A C 1
ATOM 759 O O . LEU A 1 105 ? 13.89980 12.69634 9.04620 1.000 51.34715 105 LEU A O 1
ATOM 764 N N . ILE A 1 106 ? 12.74108 14.55442 9.57626 1.000 46.26067 106 ILE A N 1
ATOM 765 C CA . ILE A 1 106 ? 11.73918 14.32011 8.53817 1.000 47.18722 106 ILE A CA 1
ATOM 766 C C . ILE A 1 106 ? 12.36586 14.44412 7.15279 1.000 45.49693 106 ILE A C 1
ATOM 767 O O . ILE A 1 106 ? 12.08940 13.63844 6.25380 1.000 39.25681 106 ILE A O 1
ATOM 772 N N . VAL A 1 107 ? 13.21788 15.45478 6.95799 1.000 38.79667 107 VAL A N 1
ATOM 773 C CA . VAL A 1 107 ? 13.91158 15.61298 5.68098 1.000 41.59732 107 VAL A CA 1
ATOM 774 C C . VAL A 1 107 ? 14.81577 14.41926 5.41185 1.000 45.79575 107 VAL A C 1
ATOM 775 O O . VAL A 1 107 ? 14.89279 13.92208 4.28003 1.000 44.00186 107 VAL A O 1
ATOM 779 N N A ASP A 1 108 ? 15.51270 13.93625 6.44379 0.500 45.42339 108 ASP A N 1
ATOM 780 N N B ASP A 1 108 ? 15.52046 13.94390 6.44097 0.500 49.33656 108 ASP A N 1
ATOM 781 C CA A ASP A 1 108 ? 16.43781 12.82064 6.26740 0.500 48.20538 108 ASP A CA 1
ATOM 782 C CA B ASP A 1 108 ? 16.43582 12.82136 6.26571 0.500 45.13837 108 ASP A CA 1
ATOM 783 C C A ASP A 1 108 ? 15.70456 11.55662 5.83553 0.500 48.08954 108 ASP A C 1
ATOM 784 C C B ASP A 1 108 ? 15.69085 11.56945 5.81920 0.500 50.14639 108 ASP A C 1
ATOM 785 O O A ASP A 1 108 ? 16.13429 10.86150 4.90768 0.500 49.91341 108 ASP A O 1
ATOM 786 O O B ASP A 1 108 ? 16.09598 10.89877 4.86246 0.500 46.85245 108 ASP A O 1
ATOM 795 N N . LEU A 1 109 ? 14.59323 11.24053 6.50361 1.000 46.84078 109 LEU A N 1
ATOM 796 C CA . LEU A 1 109 ? 13.82507 10.05225 6.14593 1.000 46.77169 109 LEU A CA 1
ATOM 797 C C . LEU A 1 109 ? 13.22296 10.18720 4.75344 1.000 47.05487 109 LEU A C 1
ATOM 798 O O . LEU A 1 109 ? 13.23352 9.23503 3.96419 1.000 39.67324 109 LEU A O 1
ATOM 803 N N . ALA A 1 110 ? 12.69082 11.37019 4.43521 1.000 41.94796 110 ALA A N 1
ATOM 804 C CA . ALA A 1 110 ? 12.11738 11.59854 3.11246 1.000 39.18350 110 ALA A CA 1
ATOM 805 C C . ALA A 1 110 ? 13.15865 11.40052 2.01864 1.000 43.43307 110 ALA A C 1
ATOM 806 O O . ALA A 1 110 ? 12.89566 10.74470 1.00432 1.000 50.47407 110 ALA A O 1
ATOM 808 N N . LYS A 1 111 ? 14.35527 11.96064 2.21272 1.000 45.38711 111 LYS A N 1
ATOM 809 C CA . LYS A 1 111 ? 15.41429 11.81199 1.21837 1.000 46.84662 111 LYS A CA 1
ATOM 810 C C . LYS A 1 111 ? 15.79903 10.34902 1.03676 1.000 46.95128 111 LYS A C 1
ATOM 811 O O . LYS A 1 111 ? 15.98045 9.88023 -0.09238 1.000 53.51503 111 LYS A O 1
ATOM 817 N N . THR A 1 112 ? 15.93546 9.61367 2.14294 1.000 40.98165 112 THR A N 1
ATOM 818 C CA . THR A 1 112 ? 16.20086 8.17988 2.06235 1.000 41.15381 112 THR A CA 1
ATOM 819 C C . THR A 1 112 ? 15.17364 7.47836 1.17837 1.000 56.60746 112 THR A C 1
ATOM 820 O O . THR A 1 112 ? 15.52626 6.67022 0.31125 1.000 52.85504 112 THR A O 1
ATOM 824 N N . ALA A 1 113 ? 13.88952 7.78936 1.38128 1.000 46.41708 113 ALA A N 1
ATOM 825 C CA . ALA A 1 113 ? 12.83080 7.14147 0.61127 1.000 49.35749 113 ALA A CA 1
ATOM 826 C C . ALA A 1 113 ? 12.85212 7.57847 -0.84961 1.000 47.16818 113 ALA A C 1
ATOM 827 O O . ALA A 1 113 ? 12.67293 6.75242 -1.75295 1.000 48.36025 113 ALA A O 1
ATOM 829 N N . LEU A 1 114 ? 13.06831 8.87190 -1.10286 1.000 49.08669 114 LEU A N 1
ATOM 830 C CA . LEU A 1 114 ? 13.12282 9.35408 -2.48028 1.000 51.15768 114 LEU A CA 1
ATOM 831 C C . LEU A 1 114 ? 14.29513 8.73812 -3.23414 1.000 53.87750 114 LEU A C 1
ATOM 832 O O . LEU A 1 114 ? 14.18099 8.41994 -4.42417 1.000 54.77496 114 LEU A O 1
ATOM 837 N N . ARG A 1 115 ? 15.43302 8.56144 -2.55769 1.000 51.87719 115 ARG A N 1
ATOM 838 C CA . ARG A 1 115 ? 16.56904 7.90197 -3.19190 1.000 49.35455 115 ARG A CA 1
ATOM 839 C C . ARG A 1 115 ? 16.30454 6.41828 -3.41101 1.000 53.88513 115 ARG A C 1
ATOM 840 O O . ARG A 1 115 ? 16.77065 5.84748 -4.40405 1.000 50.08183 115 ARG A O 1
ATOM 848 N N . ALA A 1 116 ? 15.56528 5.77930 -2.50008 1.000 54.50711 116 ALA A N 1
ATOM 849 C CA . ALA A 1 116 ? 15.24398 4.36585 -2.66902 1.000 51.24031 116 ALA A CA 1
ATOM 850 C C . ALA A 1 116 ? 14.37426 4.14472 -3.89966 1.000 58.75052 116 ALA A C 1
ATOM 851 O O . ALA A 1 116 ? 14.59280 3.19595 -4.66274 1.000 67.39370 116 ALA A O 1
ATOM 853 N N . LEU A 1 117 ? 13.38054 5.01261 -4.10837 1.000 61.55480 117 LEU A N 1
ATOM 854 C CA . LEU A 1 117 ? 12.56914 4.93329 -5.31893 1.000 59.83613 117 LEU A CA 1
ATOM 855 C C . LEU A 1 117 ? 13.41156 5.19599 -6.55971 1.000 55.96038 117 LEU A C 1
ATOM 856 O O . LEU A 1 117 ? 13.28934 4.48694 -7.56516 1.000 60.68808 117 LEU A O 1
ATOM 861 N N . LEU A 1 118 ? 14.27534 6.21300 -6.50433 1.000 63.31227 118 LEU A N 1
ATOM 862 C CA . LEU A 1 118 ? 15.14769 6.51612 -7.63481 1.000 63.98382 118 LEU A CA 1
ATOM 863 C C . LEU A 1 118 ? 16.05127 5.33523 -7.96793 1.000 64.87738 118 LEU A C 1
ATOM 864 O O . LEU A 1 118 ? 16.34439 5.07766 -9.14179 1.000 61.75096 118 LEU A O 1
ATOM 869 N N . GLU A 1 119 ? 16.49185 4.59759 -6.94572 1.000 61.45767 119 GLU A N 1
ATOM 870 C CA . GLU A 1 119 ? 17.34618 3.43814 -7.17647 1.000 63.79105 119 GLU A CA 1
ATOM 871 C C . GLU A 1 119 ? 16.57992 2.30012 -7.84031 1.000 70.88845 119 GLU A C 1
ATOM 872 O O . GLU A 1 119 ? 17.18001 1.47681 -8.54048 1.000 72.43125 119 GLU A O 1
ATOM 878 N N . ILE A 1 120 ? 15.26210 2.23857 -7.64015 1.000 74.18264 120 ILE A N 1
ATOM 879 C CA . ILE A 1 120 ? 14.45377 1.22855 -8.31612 1.000 70.07088 120 ILE A CA 1
ATOM 880 C C . ILE A 1 120 ? 14.25762 1.58919 -9.78332 1.000 80.42754 120 ILE A C 1
ATOM 881 O O . ILE A 1 120 ? 14.30828 0.71856 -10.65947 1.000 82.38642 120 ILE A O 1
ATOM 886 N N . ALA A 1 121 ? 14.03477 2.87267 -10.07804 1.000 78.30573 121 ALA A N 1
ATOM 887 C CA . ALA A 1 121 ? 13.97042 3.30159 -11.47041 1.000 79.41566 121 ALA A CA 1
ATOM 888 C C . ALA A 1 121 ? 15.31033 3.11475 -12.16736 1.000 87.20850 121 ALA A C 1
ATOM 889 O O . ALA A 1 121 ? 15.35162 2.86697 -13.37790 1.000 91.54857 121 ALA A O 1
ATOM 891 N N . GLU A 1 122 ? 16.40929 3.23126 -11.42450 1.000 83.14090 122 GLU A N 1
ATOM 892 C CA . GLU A 1 122 ? 17.72416 2.93812 -11.97545 1.000 92.18066 122 GLU A CA 1
ATOM 893 C C . GLU A 1 122 ? 17.80335 1.47617 -12.39708 1.000 97.91316 122 GLU A C 1
ATOM 894 O O . GLU A 1 122 ? 17.26998 0.58929 -11.72393 1.000 92.46448 122 GLU A O 1
ATOM 900 N N . ASP A 1 123 ? 18.47262 1.23246 -13.52628 1.000 115.01711 123 ASP A N 1
ATOM 901 C CA . ASP A 1 123 ? 18.59543 -0.10412 -14.11095 1.000 121.93927 123 ASP A CA 1
ATOM 902 C C . ASP A 1 123 ? 17.22914 -0.70397 -14.43000 1.000 111.42788 123 ASP A C 1
ATOM 903 O O . ASP A 1 123 ? 17.03183 -1.91693 -14.33734 1.000 115.73630 123 ASP A O 1
ATOM 905 N N . GLY A 1 124 ? 16.27337 0.15130 -14.80456 1.000 106.19466 124 GLY A N 1
ATOM 906 C CA . GLY A 1 124 ? 14.96260 -0.29719 -15.21313 1.000 92.11040 124 GLY A CA 1
ATOM 907 C C . GLY A 1 124 ? 14.54840 0.36990 -16.51376 1.000 96.05108 124 GLY A C 1
ATOM 908 O O . GLY A 1 124 ? 15.18797 1.31333 -16.98674 1.000 89.54797 124 GLY A O 1
ATOM 909 N N . GLY A 1 125 ? 13.45964 -0.13900 -17.08229 1.000 95.31908 125 GLY A N 1
ATOM 910 C CA . GLY A 1 125 ? 12.95791 0.38445 -18.33535 1.000 94.69230 125 GLY A CA 1
ATOM 911 C C . GLY A 1 125 ? 12.35480 1.76933 -18.19098 1.000 95.16507 125 GLY A C 1
ATOM 912 O O . GLY A 1 125 ? 12.20878 2.31825 -17.09825 1.000 100.05110 125 GLY A O 1
ATOM 913 N N . GLU A 1 126 ? 11.99784 2.34984 -19.34009 1.000 95.24452 126 GLU A N 1
ATOM 914 C CA . GLU A 1 126 ? 11.38805 3.67597 -19.33172 1.000 86.91577 126 GLU A CA 1
ATOM 915 C C . GLU A 1 126 ? 9.94726 3.63146 -18.84117 1.000 85.47258 126 GLU A C 1
ATOM 916 O O . GLU A 1 126 ? 9.48284 4.58292 -18.20180 1.000 82.63249 126 GLU A O 1
ATOM 922 N N . GLU A 1 127 ? 9.22565 2.54646 -19.13310 1.000 90.76376 127 GLU A N 1
ATOM 923 C CA . GLU A 1 127 ? 7.86979 2.40256 -18.61311 1.000 94.20451 127 GLU A CA 1
ATOM 924 C C . GLU A 1 127 ? 7.87548 2.33641 -17.09225 1.000 94.41288 127 GLU A C 1
ATOM 925 O O . GLU A 1 127 ? 7.01940 2.93675 -16.43140 1.000 92.75663 127 GLU A O 1
ATOM 927 N N . LEU A 1 128 ? 8.83877 1.61215 -16.51912 1.000 89.84898 128 LEU A N 1
ATOM 928 C CA . LEU A 1 128 ? 8.97511 1.58115 -15.06766 1.000 78.21455 128 LEU A CA 1
ATOM 929 C C . LEU A 1 128 ? 9.45351 2.92490 -14.53385 1.000 79.54476 128 LEU A C 1
ATOM 930 O O . LEU A 1 128 ? 9.03250 3.35482 -13.45449 1.000 74.70833 128 LEU A O 1
ATOM 935 N N . ALA A 1 129 ? 10.32324 3.60670 -15.28294 1.000 77.82414 129 ALA A N 1
ATOM 936 C CA . ALA A 1 129 ? 10.84918 4.89260 -14.83512 1.000 70.32323 129 ALA A CA 1
ATOM 937 C C . ALA A 1 129 ? 9.73188 5.91366 -14.65751 1.000 70.16661 129 ALA A C 1
ATOM 938 O O . ALA A 1 129 ? 9.68633 6.63487 -13.65385 1.000 71.69087 129 ALA A O 1
ATOM 940 N N . LEU A 1 130 ? 8.81493 5.98571 -15.62538 1.000 79.71574 130 LEU A N 1
ATOM 941 C CA . LEU A 1 130 ? 7.70021 6.92165 -15.51714 1.000 75.29600 130 LEU A CA 1
ATOM 942 C C . LEU A 1 130 ? 6.77524 6.55023 -14.36446 1.000 68.23686 130 LEU A C 1
ATOM 943 O O . LEU A 1 130 ? 6.22426 7.43168 -13.69435 1.000 68.48081 130 LEU A O 1
ATOM 948 N N . ASP A 1 131 ? 6.59528 5.25095 -14.11551 1.000 66.02337 131 ASP A N 1
ATOM 949 C CA . ASP A 1 131 ? 5.77023 4.82472 -12.98967 1.000 66.24261 131 ASP A CA 1
ATOM 950 C C . ASP A 1 131 ? 6.43501 5.15801 -11.65957 1.000 66.22835 131 ASP A C 1
ATOM 951 O O . ASP A 1 131 ? 5.75722 5.54781 -10.70137 1.000 60.21375 131 ASP A O 1
ATOM 956 N N . ILE A 1 132 ? 7.75985 5.01238 -11.58156 1.000 71.74832 132 ILE A N 1
ATOM 957 C CA . ILE A 1 132 ? 8.47137 5.34403 -10.35092 1.000 64.37516 132 ILE A CA 1
ATOM 958 C C . ILE A 1 132 ? 8.44370 6.84746 -10.10511 1.000 62.19785 132 ILE A C 1
ATOM 959 O O . ILE A 1 132 ? 8.31079 7.30158 -8.96193 1.000 68.72600 132 ILE A O 1
ATOM 964 N N . ALA A 1 133 ? 8.56009 7.64283 -11.17101 1.000 65.37116 133 ALA A N 1
ATOM 965 C CA . ALA A 1 133 ? 8.58963 9.09327 -11.01479 1.000 66.56918 133 ALA A CA 1
ATOM 966 C C . ALA A 1 133 ? 7.25712 9.62727 -10.50225 1.000 62.98782 133 ALA A C 1
ATOM 967 O O . ALA A 1 133 ? 7.22952 10.55085 -9.68039 1.000 61.19232 133 ALA A O 1
ATOM 969 N N . GLU A 1 134 ? 6.14207 9.06479 -10.97729 1.000 67.12482 134 GLU A N 1
ATOM 970 C CA . GLU A 1 134 ? 4.83659 9.47881 -10.47060 1.000 69.12969 134 GLU A CA 1
ATOM 971 C C . GLU A 1 134 ? 4.68403 9.12660 -8.99635 1.000 63.62447 134 GLU A C 1
ATOM 972 O O . GLU A 1 134 ? 4.09647 9.89322 -8.22331 1.000 63.04578 134 GLU A O 1
ATOM 978 N N . ILE A 1 135 ? 5.21094 7.97029 -8.58765 1.000 61.40866 135 ILE A N 1
ATOM 979 C CA . ILE A 1 135 ? 5.19407 7.60371 -7.17423 1.000 54.45847 135 ILE A CA 1
ATOM 980 C C . ILE A 1 135 ? 6.10569 8.52686 -6.37654 1.000 57.44541 135 ILE A C 1
ATOM 981 O O . ILE A 1 135 ? 5.76513 8.95615 -5.26677 1.000 50.08445 135 ILE A O 1
ATOM 986 N N . LEU A 1 136 ? 7.27864 8.84792 -6.93058 1.000 59.26818 136 LEU A N 1
ATOM 987 C CA . LEU A 1 136 ? 8.22137 9.72035 -6.23624 1.000 52.48926 136 LEU A CA 1
ATOM 988 C C . LEU A 1 136 ? 7.65079 11.12061 -6.05297 1.000 46.59941 136 LEU A C 1
ATOM 989 O O . LEU A 1 136 ? 7.81905 11.73006 -4.99022 1.000 42.46708 136 LEU A O 1
ATOM 994 N N . ALA A 1 137 ? 6.98038 11.65020 -7.07832 1.000 55.05097 137 ALA A N 1
ATOM 995 C CA . ALA A 1 137 ? 6.40981 12.98865 -6.97107 1.000 54.76689 137 ALA A CA 1
ATOM 996 C C . ALA A 1 137 ? 5.31852 13.04138 -5.91014 1.000 42.40413 137 ALA A C 1
ATOM 997 O O . ALA A 1 137 ? 5.19500 14.03522 -5.18474 1.000 43.16159 137 ALA A O 1
ATOM 999 N N . GLU A 1 138 ? 4.51713 11.97938 -5.80157 1.000 49.20487 138 GLU A N 1
ATOM 1000 C CA . GLU A 1 138 ? 3.45903 11.96081 -4.79672 1.000 58.83688 138 GLU A CA 1
ATOM 1001 C C . GLU A 1 138 ? 4.03344 11.86685 -3.38881 1.000 48.31705 138 GLU A C 1
ATOM 1002 O O . GLU A 1 138 ? 3.56961 12.56163 -2.47715 1.000 45.81471 138 GLU A O 1
ATOM 1008 N N . LEU A 1 139 ? 5.04207 11.01433 -3.18939 1.000 47.01528 139 LEU A N 1
ATOM 1009 C CA . LEU A 1 139 ? 5.68473 10.93468 -1.88110 1.000 44.49437 139 LEU A CA 1
ATOM 1010 C C . LEU A 1 139 ? 6.38504 12.24270 -1.53515 1.000 43.60124 139 LEU A C 1
ATOM 1011 O O . LEU A 1 139 ? 6.40250 12.65855 -0.37018 1.000 40.43012 139 LEU A O 1
ATOM 1016 N N . ALA A 1 140 ? 6.96676 12.90669 -2.53738 1.000 36.74961 140 ALA A N 1
ATOM 1017 C CA . ALA A 1 140 ? 7.59946 14.20265 -2.30752 1.000 41.01448 140 ALA A CA 1
ATOM 1018 C C . ALA A 1 140 ? 6.59305 15.22200 -1.78704 1.000 43.07975 140 ALA A C 1
ATOM 1019 O O . ALA A 1 140 ? 6.87906 15.97052 -0.84458 1.000 34.20168 140 ALA A O 1
ATOM 1021 N N . GLU A 1 141 ? 5.40196 15.26503 -2.39237 1.000 47.10841 141 GLU A N 1
ATOM 1022 C CA . GLU A 1 141 ? 4.36996 16.18637 -1.92482 1.000 43.74236 141 GLU A CA 1
ATOM 1023 C C . GLU A 1 141 ? 3.94807 15.86262 -0.49716 1.000 43.70382 141 GLU A C 1
ATOM 1024 O O . GLU A 1 141 ? 3.73562 16.77010 0.31688 1.000 44.54920 141 GLU A O 1
ATOM 1030 N N . VAL A 1 142 ? 3.83184 14.57223 -0.17271 1.000 40.54643 142 VAL A N 1
ATOM 1031 C CA . VAL A 1 142 ? 3.45015 14.17365 1.18158 1.000 47.75407 142 VAL A CA 1
ATOM 1032 C C . VAL A 1 142 ? 4.48154 14.66474 2.18957 1.000 43.89921 142 VAL A C 1
ATOM 1033 O O . VAL A 1 142 ? 4.13621 15.21521 3.24242 1.000 45.16485 142 VAL A O 1
ATOM 1037 N N . ALA A 1 143 ? 5.76690 14.47773 1.87922 1.000 44.95420 143 ALA A N 1
ATOM 1038 C CA . ALA A 1 143 ? 6.82058 14.89528 2.79928 1.000 47.37879 143 ALA A CA 1
ATOM 1039 C C . ALA A 1 143 ? 6.88105 16.41262 2.92701 1.000 40.18328 143 ALA A C 1
ATOM 1040 O O . ALA A 1 143 ? 7.11568 16.93923 4.02124 1.000 41.89213 143 ALA A O 1
ATOM 1042 N N . LEU A 1 144 ? 6.67311 17.13140 1.82027 1.000 41.47098 144 LEU A N 1
ATOM 1043 C CA . LEU A 1 144 ? 6.71306 18.59043 1.86586 1.000 47.91174 144 LEU A CA 1
ATOM 1044 C C . LEU A 1 144 ? 5.59842 19.15055 2.74031 1.000 48.84785 144 LEU A C 1
ATOM 1045 O O . LEU A 1 144 ? 5.81394 20.10271 3.49918 1.000 46.33517 144 LEU A O 1
ATOM 1050 N N . ARG A 1 145 ? 4.39733 18.57589 2.64741 1.000 49.09016 145 ARG A N 1
ATOM 1051 C CA . ARG A 1 145 ? 3.28591 19.07149 3.45279 1.000 47.12037 145 ARG A CA 1
ATOM 1052 C C . ARG A 1 145 ? 3.45195 18.69206 4.91916 1.000 49.69101 145 ARG A C 1
ATOM 1053 O O . ARG A 1 145 ? 3.05465 19.45300 5.80959 1.000 46.14346 145 ARG A O 1
ATOM 1061 N N . VAL A 1 146 ? 4.03616 17.52175 5.19244 1.000 44.79631 146 VAL A N 1
ATOM 1062 C CA . VAL A 1 146 ? 4.35003 17.15880 6.57327 1.000 41.95333 146 VAL A CA 1
ATOM 1063 C C . VAL A 1 146 ? 5.37694 18.12341 7.15347 1.000 46.77231 146 VAL A C 1
ATOM 1064 O O . VAL A 1 146 ? 5.25715 18.56463 8.30418 1.000 44.76059 146 VAL A O 1
ATOM 1068 N N . LEU A 1 147 ? 6.40410 18.46337 6.36692 1.000 49.61559 147 LEU A N 1
ATOM 1069 C CA . LEU A 1 147 ? 7.39453 19.44175 6.81076 1.000 46.92162 147 LEU A CA 1
ATOM 1070 C C . LEU A 1 147 ? 6.73784 20.76122 7.19227 1.000 48.67434 147 LEU A C 1
ATOM 1071 O O . LEU A 1 147 ? 7.07896 21.36026 8.21931 1.000 45.04361 147 LEU A O 1
ATOM 1076 N N . LEU A 1 148 ? 5.79424 21.23043 6.37215 1.000 50.05907 148 LEU A N 1
ATOM 1077 C CA . LEU A 1 148 ? 5.10410 22.48076 6.66978 1.000 45.57682 148 LEU A CA 1
ATOM 1078 C C . LEU A 1 148 ? 4.33890 22.38979 7.98432 1.000 51.06570 148 LEU A C 1
ATOM 1079 O O . LEU A 1 148 ? 4.35218 23.33170 8.78530 1.000 57.45791 148 LEU A O 1
ATOM 1084 N N . LYS A 1 149 ? 3.67172 21.25831 8.22826 1.000 45.93030 149 LYS A N 1
ATOM 1085 C CA . LYS A 1 149 ? 2.91796 21.09615 9.46786 1.000 48.91152 149 LYS A CA 1
ATOM 1086 C C . LYS A 1 149 ? 3.83424 21.03619 10.68405 1.000 48.54669 149 LYS A C 1
ATOM 1087 O O . LYS A 1 149 ? 3.41765 21.38929 11.79320 1.000 51.87530 149 LYS A O 1
ATOM 1093 N N . ASP A 1 150 ? 5.07756 20.60174 10.50017 1.000 44.51599 150 ASP A N 1
ATOM 1094 C CA . ASP A 1 150 ? 6.02417 20.44299 11.59656 1.000 50.63565 150 ASP A CA 1
ATOM 1095 C C . ASP A 1 150 ? 6.76942 21.73034 11.93329 1.000 50.55503 150 ASP A C 1
ATOM 1096 O O . ASP A 1 150 ? 7.61472 21.72435 12.83421 1.000 50.80803 150 ASP A O 1
ATOM 1101 N N . GLY A 1 151 ? 6.47333 22.83044 11.24666 1.000 43.37393 151 GLY A N 1
ATOM 1102 C CA . GLY A 1 151 ? 7.17284 24.07438 11.50095 1.000 47.91105 151 GLY A CA 1
ATOM 1103 C C . GLY A 1 151 ? 8.53894 24.16778 10.86257 1.000 55.79279 151 GLY A C 1
ATOM 1104 O O . GLY A 1 151 ? 9.43320 24.81251 11.41979 1.000 50.39300 151 GLY A O 1
ATOM 1105 N N . ALA A 1 152 ? 8.72876 23.53561 9.70777 1.000 51.34313 152 ALA A N 1
ATOM 1106 C CA . ALA A 1 152 ? 10.00907 23.58655 9.02076 1.000 49.15541 152 ALA A CA 1
ATOM 1107 C C . ALA A 1 152 ? 10.24416 24.96799 8.42118 1.000 54.77814 152 ALA A C 1
ATOM 1108 O O . ALA A 1 152 ? 9.30553 25.69867 8.09075 1.000 51.70982 152 ALA A O 1
ATOM 1110 N N . SER A 1 153 ? 11.51685 25.32137 8.28678 1.000 57.74074 153 SER A N 1
ATOM 1111 C CA . SER A 1 153 ? 11.90454 26.58576 7.69013 1.000 57.00726 153 SER A CA 1
ATOM 1112 C C . SER A 1 153 ? 11.80432 26.50372 6.17024 1.000 50.11125 153 SER A C 1
ATOM 1113 O O . SER A 1 153 ? 11.71330 25.41184 5.60350 1.000 43.66763 153 SER A O 1
ATOM 1116 N N . PRO A 1 154 ? 11.79739 27.64972 5.48256 1.000 47.97139 154 PRO A N 1
ATOM 1117 C CA . PRO A 1 154 ? 11.85858 27.60684 4.01248 1.000 46.10809 154 PRO A CA 1
ATOM 1118 C C . PRO A 1 154 ? 13.09877 26.90906 3.48194 1.000 53.77041 154 PRO A C 1
ATOM 1119 O O . PRO A 1 154 ? 13.03479 26.28080 2.41781 1.000 55.75037 154 PRO A O 1
ATOM 1123 N N . LYS A 1 155 ? 14.22415 26.99314 4.19733 1.000 51.61234 155 LYS A N 1
ATOM 1124 C CA . LYS A 1 155 ? 15.45916 26.37206 3.72644 1.000 54.35169 155 LYS A CA 1
ATOM 1125 C C . LYS A 1 155 ? 15.32070 24.85603 3.65359 1.000 48.53836 155 LYS A C 1
ATOM 1126 O O . LYS A 1 155 ? 15.65769 24.23784 2.63731 1.000 48.11672 155 LYS A O 1
ATOM 1128 N N . LEU A 1 156 ? 14.82328 24.23871 4.72767 1.000 48.11720 156 LEU A N 1
ATOM 1129 C CA . LEU A 1 156 ? 14.65972 22.78840 4.73826 1.000 51.31444 156 LEU A CA 1
ATOM 1130 C C . LEU A 1 156 ? 13.59856 22.34192 3.74067 1.000 53.09514 156 LEU A C 1
ATOM 1131 O O . LEU A 1 156 ? 13.76118 21.31332 3.07362 1.000 56.78221 156 LEU A O 1
ATOM 1136 N N . ILE A 1 157 ? 12.50500 23.10012 3.62717 1.000 47.97088 157 ILE A N 1
ATOM 1137 C CA . ILE A 1 157 ? 11.44956 22.75316 2.67718 1.000 53.18333 157 ILE A CA 1
ATOM 1138 C C . ILE A 1 157 ? 11.97195 22.84382 1.24861 1.000 45.86724 157 ILE A C 1
ATOM 1139 O O . ILE A 1 157 ? 11.75887 21.94071 0.43065 1.000 49.05556 157 ILE A O 1
ATOM 1144 N N . GLU A 1 158 ? 12.66593 23.93906 0.92655 1.000 53.31170 158 GLU A N 1
ATOM 1145 C CA . GLU A 1 158 ? 13.23602 24.08446 -0.40936 1.000 54.53680 158 GLU A CA 1
ATOM 1146 C C . GLU A 1 158 ? 14.32809 23.05295 -0.66278 1.000 53.65511 158 GLU A C 1
ATOM 1147 O O . GLU A 1 158 ? 14.55064 22.65358 -1.81164 1.000 53.82339 158 GLU A O 1
ATOM 1153 N N . ASP A 1 159 ? 15.01302 22.60758 0.39403 1.000 46.18038 159 ASP A N 1
ATOM 1154 C CA . ASP A 1 159 ? 16.03987 21.58118 0.24260 1.000 53.95406 159 ASP A CA 1
ATOM 1155 C C . ASP A 1 159 ? 15.42718 20.24599 -0.16222 1.000 49.64952 159 ASP A C 1
ATOM 1156 O O . ASP A 1 159 ? 15.90866 19.58532 -1.08988 1.000 52.49160 159 ASP A O 1
ATOM 1161 N N . LEU A 1 160 ? 14.36567 19.82894 0.53178 1.000 49.22187 160 LEU A N 1
ATOM 1162 C CA . LEU A 1 160 ? 13.68446 18.58833 0.17471 1.000 51.23159 160 LEU A CA 1
ATOM 1163 C C . LEU A 1 160 ? 13.06552 18.67669 -1.21497 1.000 50.54724 160 LEU A C 1
ATOM 1164 O O . LEU A 1 160 ? 13.03649 17.68556 -1.95475 1.000 50.77082 160 LEU A O 1
ATOM 1169 N N . ALA A 1 161 ? 12.56115 19.85646 -1.58571 1.000 45.52552 161 ALA A N 1
ATOM 1170 C CA . ALA A 1 161 ? 11.99821 20.04114 -2.92047 1.000 48.85599 161 ALA A CA 1
ATOM 1171 C C . ALA A 1 161 ? 13.06332 19.86252 -3.99597 1.000 47.64544 161 ALA A C 1
ATOM 1172 O O . ALA A 1 161 ? 12.83449 19.19060 -5.00870 1.000 45.16484 161 ALA A O 1
ATOM 1174 N N . LYS A 1 162 ? 14.23793 20.46424 -3.79054 1.000 47.57726 162 LYS A N 1
ATOM 1175 C CA . LYS A 1 162 ? 15.33231 20.32784 -4.74851 1.000 53.42847 162 LYS A CA 1
ATOM 1176 C C . LYS A 1 162 ? 15.71436 18.86589 -4.94787 1.000 45.85199 162 LYS A C 1
ATOM 1177 O O . LYS A 1 162 ? 15.91891 18.41457 -6.08060 1.000 47.41021 162 LYS A O 1
ATOM 1183 N N . THR A 1 163 ? 15.82232 18.11131 -3.85151 1.000 40.75888 163 THR A N 1
ATOM 1184 C CA . THR A 1 163 ? 16.16554 16.69534 -3.94713 1.000 44.35966 163 THR A CA 1
ATOM 1185 C C . THR A 1 163 ? 15.16677 15.94361 -4.81961 1.000 52.00525 163 THR A C 1
ATOM 1186 O O . THR A 1 163 ? 15.55011 15.13904 -5.67685 1.000 44.08683 163 THR A O 1
ATOM 1190 N N . ALA A 1 164 ? 13.87294 16.20631 -4.61843 1.000 48.49782 164 ALA A N 1
ATOM 1191 C CA . ALA A 1 164 ? 12.84321 15.50354 -5.37717 1.000 43.75346 164 ALA A CA 1
ATOM 1192 C C . ALA A 1 164 ? 12.81337 15.95724 -6.83152 1.000 40.56428 164 ALA A C 1
ATOM 1193 O O . ALA A 1 164 ? 12.60933 15.14111 -7.73801 1.000 50.13523 164 ALA A O 1
ATOM 1195 N N . LEU A 1 165 ? 13.01001 17.25455 -7.07576 1.000 41.30471 165 LEU A N 1
ATOM 1196 C CA . LEU A 1 165 ? 13.04262 17.74615 -8.44974 1.000 46.18806 165 LEU A CA 1
ATOM 1197 C C . LEU A 1 165 ? 14.28468 17.25298 -9.18165 1.000 56.09631 165 LEU A C 1
ATOM 1198 O O . LEU A 1 165 ? 14.22003 16.92047 -10.37142 1.000 56.53324 165 LEU A O 1
ATOM 1203 N N . ASP A 1 166 ? 15.42601 17.20293 -8.48770 1.000 53.98593 166 ASP A N 1
ATOM 1204 C CA . ASP A 1 166 ? 16.63717 16.65534 -9.09156 1.000 51.58607 166 ASP A CA 1
ATOM 1205 C C . ASP A 1 166 ? 16.47446 15.17352 -9.40223 1.000 48.37231 166 ASP A C 1
ATOM 1206 O O . ASP A 1 166 ? 16.92594 14.69835 -10.45039 1.000 46.12196 166 ASP A O 1
ATOM 1211 N N . ALA A 1 167 ? 15.82942 14.42688 -8.50222 1.000 48.81361 167 ALA A N 1
ATOM 1212 C CA . ALA A 1 167 ? 15.60833 13.00380 -8.74182 1.000 55.57210 167 ALA A CA 1
ATOM 1213 C C . ALA A 1 167 ? 14.76999 12.77573 -9.99347 1.000 54.33713 167 ALA A C 1
ATOM 1214 O O . ALA A 1 167 ? 14.99904 11.81357 -10.73645 1.000 56.56541 167 ALA A O 1
ATOM 1216 N N . LEU A 1 168 ? 13.79208 13.65101 -10.24342 1.000 54.77661 168 LEU A N 1
ATOM 1217 C CA . LEU A 1 168 ? 12.99807 13.54473 -11.46386 1.000 58.07271 168 LEU A CA 1
ATOM 1218 C C . LEU A 1 168 ? 13.83613 13.86259 -12.69678 1.000 62.71659 168 LEU A C 1
ATOM 1219 O O . LEU A 1 168 ? 13.68246 13.21896 -13.74166 1.000 55.10830 168 LEU A O 1
ATOM 1224 N N . GLU A 1 169 ? 14.73309 14.84719 -12.59390 1.000 59.21551 169 GLU A N 1
ATOM 1225 C CA . GLU A 1 169 ? 15.58726 15.18542 -13.72755 1.000 62.00797 169 GLU A CA 1
ATOM 1226 C C . GLU A 1 169 ? 16.59171 14.07963 -14.02917 1.000 68.09942 169 GLU A C 1
ATOM 1227 O O . GLU A 1 169 ? 16.96436 13.88625 -15.19287 1.000 72.60687 169 GLU A O 1
ATOM 1233 N N . GLU A 1 170 ? 17.04662 13.35376 -13.00263 1.000 62.10690 170 GLU A N 1
ATOM 1234 C CA . GLU A 1 170 ? 17.95074 12.23242 -13.23604 1.000 67.27787 170 GLU A CA 1
ATOM 1235 C C . GLU A 1 170 ? 17.26449 11.11887 -14.01342 1.000 74.61578 170 GLU A C 1
ATOM 1236 O O . GLU A 1 170 ? 17.90765 10.44360 -14.82452 1.000 76.80924 170 GLU A O 1
ATOM 1242 N N . ILE A 1 171 ? 15.96649 10.91475 -13.78270 1.000 64.39556 171 ILE A N 1
ATOM 1243 C CA . ILE A 1 171 ? 15.22485 9.92316 -14.55255 1.000 71.70226 171 ILE A CA 1
ATOM 1244 C C . ILE A 1 171 ? 15.09826 10.36761 -16.00355 1.000 84.99573 171 ILE A C 1
ATOM 1245 O O . ILE A 1 171 ? 15.18022 9.54979 -16.92801 1.000 92.57962 171 ILE A O 1
ATOM 1250 N N . ALA A 1 172 ? 14.91455 11.67166 -16.22760 1.000 85.50726 172 ALA A N 1
ATOM 1251 C CA . ALA A 1 172 ? 14.81052 12.18528 -17.58859 1.000 89.94433 172 ALA A CA 1
ATOM 1252 C C . ALA A 1 172 ? 16.12796 12.05936 -18.34209 1.000 98.04918 172 ALA A C 1
ATOM 1253 O O . ALA A 1 172 ? 16.12302 11.82631 -19.55628 1.000 106.28585 172 ALA A O 1
ATOM 1255 N N . ARG A 1 173 ? 17.25641 12.21309 -17.65096 1.000 95.49743 173 ARG A N 1
ATOM 1256 C CA . ARG A 1 173 ? 18.55067 12.01888 -18.29019 1.000 100.00708 173 ARG A CA 1
ATOM 1257 C C . ARG A 1 173 ? 18.69473 10.57809 -18.76376 1.000 107.31583 173 ARG A C 1
ATOM 1258 O O . ARG A 1 173 ? 18.23469 9.64095 -18.10431 1.000 102.29156 173 ARG A O 1
ATOM 1266 N N . ASP A 1 174 ? 19.33751 10.41006 -19.92135 1.000 131.36713 174 ASP A N 1
ATOM 1267 C CA . ASP A 1 174 ? 19.50509 9.10382 -20.55930 1.000 136.44700 174 ASP A CA 1
ATOM 1268 C C . ASP A 1 174 ? 18.15961 8.42456 -20.81117 1.000 132.32629 174 ASP A C 1
ATOM 1269 O O . ASP A 1 174 ? 18.04220 7.19871 -20.74363 1.000 143.57349 174 ASP A O 1
ATOM 1271 N N . GLY A 1 175 ? 17.13216 9.22842 -21.10227 1.000 111.42610 175 GLY A N 1
ATOM 1272 C CA . GLY A 1 175 ? 15.83319 8.71080 -21.46574 1.000 104.59969 175 GLY A CA 1
ATOM 1273 C C . GLY A 1 175 ? 15.38174 9.29060 -22.79533 1.000 104.75769 175 GLY A C 1
ATOM 1274 O O . GLY A 1 175 ? 15.95126 10.26164 -23.29994 1.000 108.10386 175 GLY A O 1
ATOM 1275 N N . GLY A 1 176 ? 14.34701 8.67106 -23.35911 1.000 95.88834 176 GLY A N 1
ATOM 1276 C CA . GLY A 1 176 ? 13.81477 9.13663 -24.62143 1.000 100.98160 176 GLY A CA 1
ATOM 1277 C C . GLY A 1 176 ? 13.18077 10.50958 -24.50900 1.000 105.26745 176 GLY A C 1
ATOM 1278 O O . GLY A 1 176 ? 12.85474 10.99443 -23.42498 1.000 104.55059 176 GLY A O 1
ATOM 1279 N N . GLU A 1 177 ? 13.01397 11.15535 -25.66658 1.000 112.68378 177 GLU A N 1
ATOM 1280 C CA . GLU A 1 177 ? 12.33229 12.44679 -25.69599 1.000 111.19131 177 GLU A CA 1
ATOM 1281 C C . GLU A 1 177 ? 10.89755 12.31986 -25.19914 1.000 110.53106 177 GLU A C 1
ATOM 1282 O O . GLU A 1 177 ? 10.37066 13.23366 -24.55227 1.000 111.76049 177 GLU A O 1
ATOM 1288 N N . GLU A 1 178 ? 10.25031 11.18860 -25.49191 1.000 117.38159 178 GLU A N 1
ATOM 1289 C CA . GLU A 1 178 ? 8.90445 10.94546 -24.98418 1.000 120.75862 178 GLU A CA 1
ATOM 1290 C C . GLU A 1 178 ? 8.89337 10.81084 -23.46720 1.000 114.29674 178 GLU A C 1
ATOM 1291 O O . GLU A 1 178 ? 7.91127 11.19069 -22.81961 1.000 108.24003 178 GLU A O 1
ATOM 1297 N N . LEU A 1 179 ? 9.96805 10.27410 -22.88455 1.000 100.78991 179 LEU A N 1
ATOM 1298 C CA . LEU A 1 179 ? 10.05465 10.19445 -21.43075 1.000 91.11360 179 LEU A CA 1
ATOM 1299 C C . LEU A 1 179 ? 10.33706 11.55722 -20.81251 1.000 87.46373 179 LEU A C 1
ATOM 1300 O O . LEU A 1 179 ? 9.86399 11.84491 -19.70733 1.000 82.84871 179 LEU A O 1
ATOM 1305 N N . ALA A 1 180 ? 11.08907 12.40908 -21.51306 1.000 80.47795 180 ALA A N 1
ATOM 1306 C CA . ALA A 1 180 ? 11.46783 13.70411 -20.95640 1.000 84.33487 180 ALA A CA 1
ATOM 1307 C C . ALA A 1 180 ? 10.24742 14.58756 -20.72682 1.000 86.17723 180 ALA A C 1
ATOM 1308 O O . ALA A 1 180 ? 10.09390 15.18748 -19.65660 1.000 84.87203 180 ALA A O 1
ATOM 1310 N N . GLU A 1 181 ? 9.36429 14.68085 -21.72441 1.000 89.81703 181 GLU A N 1
ATOM 1311 C CA . GLU A 1 181 ? 8.17989 15.52020 -21.57594 1.000 90.73839 181 GLU A CA 1
ATOM 1312 C C . GLU A 1 181 ? 7.17419 14.91217 -20.60692 1.000 82.07149 181 GLU A C 1
ATOM 1313 O O . GLU A 1 181 ? 6.38508 15.64355 -19.99758 1.000 76.35798 181 GLU A O 1
ATOM 1319 N N . ASP A 1 182 ? 7.17971 13.58593 -20.45338 1.000 80.69635 182 ASP A N 1
ATOM 1320 C CA . ASP A 1 182 ? 6.34864 12.96761 -19.42603 1.000 75.39909 182 ASP A CA 1
ATOM 1321 C C . ASP A 1 182 ? 6.85205 13.32238 -18.03285 1.000 73.92954 182 ASP A C 1
ATOM 1322 O O . ASP A 1 182 ? 6.05350 13.55586 -17.11809 1.000 69.35201 182 ASP A O 1
ATOM 1327 N N . ILE A 1 183 ? 8.17404 13.37038 -17.85413 1.000 77.26667 183 ILE A N 1
ATOM 1328 C CA . ILE A 1 183 ? 8.73629 13.81465 -16.58314 1.000 71.02103 183 ILE A CA 1
ATOM 1329 C C . ILE A 1 183 ? 8.55539 15.31872 -16.41982 1.000 71.06761 183 ILE A C 1
ATOM 1330 O O . ILE A 1 183 ? 8.33393 15.81510 -15.30833 1.000 60.76270 183 ILE A O 1
ATOM 1335 N N . ASP A 1 184 ? 8.64010 16.06589 -17.52452 1.000 68.79515 184 ASP A N 1
ATOM 1336 C CA . ASP A 1 184 ? 8.51515 17.51899 -17.45669 1.000 70.21097 184 ASP A CA 1
ATOM 1337 C C . ASP A 1 184 ? 7.14508 17.93337 -16.93491 1.000 71.95664 184 ASP A C 1
ATOM 1338 O O . ASP A 1 184 ? 7.03341 18.87620 -16.14237 1.000 76.71905 184 ASP A O 1
ATOM 1343 N N . ARG A 1 185 ? 6.08875 17.24328 -17.37195 1.000 70.00604 185 ARG A N 1
ATOM 1344 C CA . ARG A 1 185 ? 4.75812 17.52006 -16.84180 1.000 75.49601 185 ARG A CA 1
ATOM 1345 C C . ARG A 1 185 ? 4.67866 17.20657 -15.35436 1.000 68.05627 185 ARG A C 1
ATOM 1346 O O . ARG A 1 185 ? 3.96227 17.88770 -14.61176 1.000 72.63035 185 ARG A O 1
ATOM 1354 N N . ILE A 1 186 ? 5.40884 16.18534 -14.90304 1.000 71.35082 186 ILE A N 1
ATOM 1355 C CA . ILE A 1 186 ? 5.43422 15.85175 -13.48303 1.000 68.56388 186 ILE A CA 1
ATOM 1356 C C . ILE A 1 186 ? 6.24936 16.87957 -12.70773 1.000 65.64315 186 ILE A C 1
ATOM 1357 O O . ILE A 1 186 ? 5.89859 17.24816 -11.58001 1.000 66.20984 186 ILE A O 1
ATOM 1362 N N . LEU A 1 187 ? 7.34734 17.35964 -13.29898 1.000 69.05104 187 LEU A N 1
ATOM 1363 C CA . LEU A 1 187 ? 8.16871 18.37181 -12.64079 1.000 68.81120 187 LEU A CA 1
ATOM 1364 C C . LEU A 1 187 ? 7.38309 19.65440 -12.39921 1.000 68.43986 187 LEU A C 1
ATOM 1365 O O . LEU A 1 187 ? 7.47494 20.25336 -11.32136 1.000 62.87519 187 LEU A O 1
ATOM 1370 N N . ARG A 1 188 ? 6.60190 20.08995 -13.39109 1.000 76.34621 188 ARG A N 1
ATOM 1371 C CA . ARG A 1 188 ? 5.85575 21.33659 -13.25503 1.000 74.95921 188 ARG A CA 1
ATOM 1372 C C . ARG A 1 188 ? 4.78353 21.24268 -12.17681 1.000 69.99053 188 ARG A C 1
ATOM 1373 O O . ARG A 1 188 ? 4.49201 22.24114 -11.50870 1.000 70.44058 188 ARG A O 1
ATOM 1381 N N . LYS A 1 189 ? 4.18883 20.06230 -11.98989 1.000 66.25019 189 LYS A N 1
ATOM 1382 C CA . LYS A 1 189 ? 3.18359 19.90507 -10.94373 1.000 67.59234 189 LYS A CA 1
ATOM 1383 C C . LYS A 1 189 ? 3.82556 19.87439 -9.56285 1.000 65.19964 189 LYS A C 1
ATOM 1384 O O . LYS A 1 189 ? 3.26688 20.41164 -8.59987 1.000 63.62258 189 LYS A O 1
ATOM 1390 N N . LEU A 1 190 ? 4.99755 19.24802 -9.44409 1.000 70.65146 190 LEU A N 1
ATOM 1391 C CA . LEU A 1 190 ? 5.71539 19.27417 -8.17509 1.000 64.19726 190 LEU A CA 1
ATOM 1392 C C . LEU A 1 190 ? 6.26032 20.66453 -7.87254 1.000 59.15396 190 LEU A C 1
ATOM 1393 O O . LEU A 1 190 ? 6.37690 21.04233 -6.70082 1.000 51.51484 190 LEU A O 1
ATOM 1398 N N . GLU A 1 191 ? 6.58564 21.44048 -8.90968 1.000 61.22807 191 GLU A N 1
ATOM 1399 C CA . GLU A 1 191 ? 7.10822 22.78732 -8.69769 1.000 61.00223 191 GLU A CA 1
ATOM 1400 C C . GLU A 1 191 ? 6.04802 23.70500 -8.09805 1.000 63.37246 191 GLU A C 1
ATOM 1401 O O . GLU A 1 191 ? 6.32755 24.46472 -7.16363 1.000 59.04350 191 GLU A O 1
ATOM 1407 N N . LYS A 1 192 ? 4.81972 23.65409 -8.62418 1.000 64.67385 192 LYS A N 1
ATOM 1408 C CA . LYS A 1 192 ? 3.75845 24.48962 -8.06573 1.000 63.62082 192 LYS A CA 1
ATOM 1409 C C . LYS A 1 192 ? 3.36714 24.02524 -6.66713 1.000 60.67942 192 LYS A C 1
ATOM 1410 O O . LYS A 1 192 ? 2.98435 24.84289 -5.82131 1.000 60.54840 192 LYS A O 1
ATOM 1416 N N . VAL A 1 193 ? 3.45861 22.71858 -6.40404 1.000 56.37684 193 VAL A N 1
ATOM 1417 C CA . VAL A 1 193 ? 3.23517 22.21281 -5.04975 1.000 60.33699 193 VAL A CA 1
ATOM 1418 C C . VAL A 1 193 ? 4.25309 22.81565 -4.08900 1.000 61.07933 193 VAL A C 1
ATOM 1419 O O . VAL A 1 193 ? 3.90942 23.26921 -2.98989 1.000 55.59910 193 VAL A O 1
ATOM 1423 N N . ALA A 1 194 ? 5.52723 22.82659 -4.49142 1.000 60.28054 194 ALA A N 1
ATOM 1424 C CA . ALA A 1 194 ? 6.57100 23.39685 -3.64491 1.000 60.18001 194 ALA A CA 1
ATOM 1425 C C . ALA A 1 194 ? 6.38122 24.89795 -3.46710 1.000 59.44162 194 ALA A C 1
ATOM 1426 O O . ALA A 1 194 ? 6.61512 25.43358 -2.37741 1.000 52.67113 194 ALA A O 1
ATOM 1428 N N . ARG A 1 195 ? 5.95302 25.59340 -4.52354 1.000 61.26322 195 ARG A N 1
ATOM 1429 C CA . ARG A 1 195 ? 5.70152 27.02592 -4.40376 1.000 62.93786 195 ARG A CA 1
ATOM 1430 C C . ARG A 1 195 ? 4.54288 27.30688 -3.45483 1.000 57.51586 195 ARG A C 1
ATOM 1431 O O . ARG A 1 195 ? 4.60319 28.24868 -2.65664 1.000 57.23856 195 ARG A O 1
ATOM 1439 N N . ASP A 1 196 ? 3.48204 26.49970 -3.52156 1.000 55.87010 196 ASP A N 1
ATOM 1440 C CA A ASP A 1 196 ? 2.34693 26.70518 -2.62741 0.500 63.32144 196 ASP A CA 1
ATOM 1441 C CA B ASP A 1 196 ? 2.34601 26.70203 -2.62812 0.500 60.59257 196 ASP A CA 1
ATOM 1442 C C . ASP A 1 196 ? 2.73334 26.44720 -1.17561 1.000 61.25031 196 ASP A C 1
ATOM 1443 O O . ASP A 1 196 ? 2.30056 27.17629 -0.27520 1.000 70.21012 196 ASP A O 1
ATOM 1452 N N . VAL A 1 197 ? 3.54751 25.42019 -0.93001 1.000 57.75388 197 VAL A N 1
ATOM 1453 C CA . VAL A 1 197 ? 3.96394 25.11161 0.43470 1.000 56.83324 197 VAL A CA 1
ATOM 1454 C C . VAL A 1 197 ? 4.92246 26.17540 0.95855 1.000 61.60512 197 VAL A C 1
ATOM 1455 O O . VAL A 1 197 ? 4.85733 26.56580 2.13085 1.000 65.43829 197 VAL A O 1
ATOM 1459 N N . LEU A 1 198 ? 5.82085 26.66786 0.10146 1.000 57.07457 198 LEU A N 1
ATOM 1460 C CA . LEU A 1 198 ? 6.78077 27.67764 0.53700 1.000 63.33918 198 LEU A CA 1
ATOM 1461 C C . LEU A 1 198 ? 6.10802 29.01190 0.83740 1.000 71.07146 198 LEU A C 1
ATOM 1462 O O . LEU A 1 198 ? 6.60435 29.77780 1.67155 1.000 74.13425 198 LEU A O 1
ATOM 1467 N N . ARG A 1 199 ? 4.99221 29.30984 0.17830 1.000 69.31016 199 ARG A N 1
ATOM 1468 C CA . ARG A 1 199 ? 4.23873 30.52543 0.47166 1.000 71.29304 199 ARG A CA 1
ATOM 1469 C C . ARG A 1 199 ? 3.47614 30.37932 1.78313 1.000 75.62643 199 ARG A C 1
ATOM 1470 O O . ARG A 1 199 ? 3.07792 29.27672 2.15947 1.000 78.48380 199 ARG A O 1
ATOM 1478 N N . PRO B 1 1 ? 12.28412 4.97064 29.74911 1.000 118.63037 1 PRO B N 1
ATOM 1479 C CA . PRO B 1 1 ? 11.26718 5.72620 29.00962 1.000 116.26425 1 PRO B CA 1
ATOM 1480 C C . PRO B 1 1 ? 10.15068 6.23127 29.91771 1.000 117.46443 1 PRO B C 1
ATOM 1481 O O . PRO B 1 1 ? 10.36070 7.16725 30.69024 1.000 116.30267 1 PRO B O 1
ATOM 1485 N N . LYS B 1 2 ? 8.97086 5.61391 29.81312 1.000 107.22723 2 LYS B N 1
ATOM 1486 C CA . LYS B 1 2 ? 7.88784 5.92886 30.73716 1.000 104.88771 2 LYS B CA 1
ATOM 1487 C C . LYS B 1 2 ? 8.26162 5.56550 32.16718 1.000 104.92086 2 LYS B C 1
ATOM 1488 O O . LYS B 1 2 ? 7.79463 6.20663 33.11582 1.000 100.86937 2 LYS B O 1
ATOM 1494 N N . LYS B 1 3 ? 9.10484 4.54468 32.34049 1.000 109.43369 3 LYS B N 1
ATOM 1495 C CA . LYS B 1 3 ? 9.53231 4.15305 33.67836 1.000 102.79597 3 LYS B CA 1
ATOM 1496 C C . LYS B 1 3 ? 10.47982 5.17832 34.28724 1.000 98.73076 3 LYS B C 1
ATOM 1497 O O . LYS B 1 3 ? 10.50495 5.34778 35.51175 1.000 95.47548 3 LYS B O 1
ATOM 1499 N N . ILE B 1 4 ? 11.26045 5.87009 33.45530 1.000 100.12292 4 ILE B N 1
ATOM 1500 C CA . ILE B 1 4 ? 12.20299 6.85745 33.97151 1.000 96.89005 4 ILE B CA 1
ATOM 1501 C C . ILE B 1 4 ? 11.46412 8.08480 34.49117 1.000 99.98962 4 ILE B C 1
ATOM 1502 O O . ILE B 1 4 ? 11.84829 8.67269 35.50986 1.000 98.42583 4 ILE B O 1
ATOM 1507 N N . VAL B 1 5 ? 10.38928 8.48561 33.80851 1.000 96.73271 5 VAL B N 1
ATOM 1508 C CA . VAL B 1 5 ? 9.67062 9.69727 34.19191 1.000 97.20255 5 VAL B CA 1
ATOM 1509 C C . VAL B 1 5 ? 8.98403 9.51561 35.54097 1.000 102.32919 5 VAL B C 1
ATOM 1510 O O . VAL B 1 5 ? 8.94640 10.44067 36.36148 1.000 103.38771 5 VAL B O 1
ATOM 1514 N N . LYS B 1 6 ? 8.43748 8.32396 35.79716 1.000 117.18362 6 LYS B N 1
ATOM 1515 C CA . LYS B 1 6 ? 7.72198 8.09208 37.04903 1.000 117.24805 6 LYS B CA 1
ATOM 1516 C C . LYS B 1 6 ? 8.66249 8.14424 38.24764 1.000 121.23049 6 LYS B C 1
ATOM 1517 O O . LYS B 1 6 ? 8.31261 8.70506 39.29296 1.000 120.43656 6 LYS B O 1
ATOM 1519 N N . ASP B 1 7 ? 9.85790 7.56307 38.11869 1.000 104.66955 7 ASP B N 1
ATOM 1520 C CA . ASP B 1 7 ? 10.82324 7.61308 39.21254 1.000 105.47504 7 ASP B CA 1
ATOM 1521 C C . ASP B 1 7 ? 11.31821 9.03449 39.44783 1.000 104.88241 7 ASP B C 1
ATOM 1522 O O . ASP B 1 7 ? 11.57792 9.42708 40.59152 1.000 103.31152 7 ASP B O 1
ATOM 1527 N N . ALA B 1 8 ? 11.45255 9.81979 38.37736 1.000 108.00026 8 ALA B N 1
ATOM 1528 C CA . ALA B 1 8 ? 11.98299 11.17283 38.50760 1.000 104.00234 8 ALA B CA 1
ATOM 1529 C C . ALA B 1 8 ? 10.99203 12.08962 39.21391 1.000 97.70063 8 ALA B C 1
ATOM 1530 O O . ALA B 1 8 ? 11.36552 12.84113 40.12223 1.000 97.72761 8 ALA B O 1
ATOM 1532 N N . LYS B 1 9 ? 9.72011 12.04278 38.80821 1.000 98.89613 9 LYS B N 1
ATOM 1533 C CA . LYS B 1 9 ? 8.71256 12.88701 39.44250 1.000 100.88562 9 LYS B CA 1
ATOM 1534 C C . LYS B 1 9 ? 8.50649 12.51434 40.90401 1.000 102.74782 9 LYS B C 1
ATOM 1535 O O . LYS B 1 9 ? 8.16229 13.37642 41.72113 1.000 102.85207 9 LYS B O 1
ATOM 1541 N N . GLU B 1 10 ? 8.70485 11.24055 41.25149 1.000 106.96639 10 GLU B N 1
ATOM 1542 C CA . GLU B 1 10 ? 8.60188 10.83421 42.64879 1.000 111.08477 10 GLU B CA 1
ATOM 1543 C C . GLU B 1 10 ? 9.71423 11.45600 43.48328 1.000 108.25664 10 GLU B C 1
ATOM 1544 O O . GLU B 1 10 ? 9.47398 11.91468 44.60626 1.000 108.39252 10 GLU B O 1
ATOM 1546 N N . LYS B 1 11 ? 10.93758 11.48464 42.94909 1.000 103.88033 11 LYS B N 1
ATOM 1547 C CA . LYS B 1 11 ? 12.03811 12.12538 43.65943 1.000 100.13502 11 LYS B CA 1
ATOM 1548 C C . LYS B 1 11 ? 11.86071 13.63709 43.72058 1.000 99.46214 11 LYS B C 1
ATOM 1549 O O . LYS B 1 11 ? 12.22896 14.26203 44.72100 1.000 101.51068 11 LYS B O 1
ATOM 1555 N N . LEU B 1 12 ? 11.29779 14.23883 42.66988 1.000 96.73085 12 LEU B N 1
ATOM 1556 C CA . LEU B 1 12 ? 11.09814 15.68493 42.66255 1.000 95.96580 12 LEU B CA 1
ATOM 1557 C C . LEU B 1 12 ? 10.05333 16.10721 43.68796 1.000 103.77811 12 LEU B C 1
ATOM 1558 O O . LEU B 1 12 ? 10.24818 17.09244 44.40922 1.000 102.76655 12 LEU B O 1
ATOM 1563 N N . GLU B 1 13 ? 8.93937 15.37509 43.76809 1.000 106.17364 13 GLU B N 1
ATOM 1564 C CA . GLU B 1 13 ? 7.88614 15.73148 44.71321 1.000 98.93847 13 GLU B CA 1
ATOM 1565 C C . GLU B 1 13 ? 8.35237 15.56215 46.15384 1.000 102.98322 13 GLU B C 1
ATOM 1566 O O . GLU B 1 13 ? 7.99352 16.36354 47.02447 1.000 106.42611 13 GLU B O 1
ATOM 1568 N N . LYS B 1 14 ? 9.14863 14.52491 46.42612 1.000 98.24632 14 LYS B N 1
ATOM 1569 C CA . LYS B 1 14 ? 9.68438 14.34314 47.77118 1.000 106.09302 14 LYS B CA 1
ATOM 1570 C C . LYS B 1 14 ? 10.70471 15.42484 48.10172 1.000 109.26257 14 LYS B C 1
ATOM 1571 O O . LYS B 1 14 ? 10.71731 15.95351 49.21975 1.000 112.36479 14 LYS B O 1
ATOM 1577 N N . LEU B 1 15 ? 11.57362 15.75977 47.14413 1.000 106.36064 15 LEU B N 1
ATOM 1578 C CA . LEU B 1 15 ? 12.49899 16.87056 47.34081 1.000 105.20776 15 LEU B CA 1
ATOM 1579 C C . LEU B 1 15 ? 11.74383 18.17641 47.55116 1.000 109.46317 15 LEU B C 1
ATOM 1580 O O . LEU B 1 15 ? 12.13527 19.00353 48.38266 1.000 111.59020 15 LEU B O 1
ATOM 1585 N N . LEU B 1 16 ? 10.64671 18.37135 46.81548 1.000 106.59787 16 LEU B N 1
ATOM 1586 C CA . LEU B 1 16 ? 9.86600 19.59610 46.95819 1.000 105.27755 16 LEU B CA 1
ATOM 1587 C C . LEU B 1 16 ? 9.20113 19.67509 48.32720 1.000 113.52056 16 LEU B C 1
ATOM 1588 O O . LEU B 1 16 ? 9.11134 20.75782 48.91682 1.000 114.50193 16 LEU B O 1
ATOM 1593 N N . GLU B 1 17 ? 8.72969 18.54034 48.84983 1.000 113.06969 17 GLU B N 1
ATOM 1594 C CA . GLU B 1 17 ? 8.11073 18.53984 50.17225 1.000 121.15411 17 GLU B CA 1
ATOM 1595 C C . GLU B 1 17 ? 9.11015 18.93710 51.25034 1.000 124.79990 17 GLU B C 1
ATOM 1596 O O . GLU B 1 17 ? 8.74772 19.59285 52.23452 1.000 132.10180 17 GLU B O 1
ATOM 1602 N N . ASP B 1 18 ? 10.36924 18.54736 51.08617 1.000 125.38262 18 ASP B N 1
ATOM 1603 C CA . ASP B 1 18 ? 11.40592 18.95582 52.01816 1.000 133.03284 18 ASP B CA 1
ATOM 1604 C C . ASP B 1 18 ? 11.82473 20.39420 51.74609 1.000 143.36966 18 ASP B C 1
ATOM 1605 O O . ASP B 1 18 ? 11.77792 20.87196 50.60839 1.000 139.19964 18 ASP B O 1
ATOM 1610 N N . ALA B 1 19 ? 12.20543 21.09214 52.81947 1.000 172.84053 19 ALA B N 1
ATOM 1611 C CA . ALA B 1 19 ? 12.76149 22.44217 52.76049 1.000 173.63163 19 ALA B CA 1
ATOM 1612 C C . ALA B 1 19 ? 11.74347 23.48412 52.30736 1.000 172.24446 19 ALA B C 1
ATOM 1613 O O . ALA B 1 19 ? 12.02223 24.68686 52.35289 1.000 168.18859 19 ALA B O 1
ATOM 1615 N N . LYS B 1 20 ? 10.57028 23.04116 51.86339 1.000 155.61714 20 LYS B N 1
ATOM 1616 C CA . LYS B 1 20 ? 9.45398 23.94700 51.63091 1.000 158.43012 20 LYS B CA 1
ATOM 1617 C C . LYS B 1 20 ? 8.80633 24.25622 52.97247 1.000 160.97913 20 LYS B C 1
ATOM 1618 O O . LYS B 1 20 ? 8.23205 23.36445 53.60799 1.000 159.81120 20 LYS B O 1
ATOM 1620 N N . ASP B 1 21 ? 8.90343 25.51601 53.39995 1.000 161.97641 21 ASP B N 1
ATOM 1621 C CA . ASP B 1 21 ? 8.57956 25.91114 54.76968 1.000 161.03144 21 ASP B CA 1
ATOM 1622 C C . ASP B 1 21 ? 9.42690 25.11425 55.76104 1.000 160.57429 21 ASP B C 1
ATOM 1623 O O . ASP B 1 21 ? 8.92202 24.51961 56.71572 1.000 162.38662 21 ASP B O 1
ATOM 1625 N N . GLY B 1 22 ? 10.73630 25.10161 55.51596 1.000 143.62898 22 GLY B N 1
ATOM 1626 C CA . GLY B 1 22 ? 11.65807 24.34452 56.33887 1.000 131.88132 22 GLY B CA 1
ATOM 1627 C C . GLY B 1 22 ? 13.04824 24.94232 56.42685 1.000 121.79310 22 GLY B C 1
ATOM 1628 O O . GLY B 1 22 ? 13.92767 24.37431 57.08102 1.000 113.46918 22 GLY B O 1
ATOM 1629 N N . GLY B 1 23 ? 13.26530 26.08287 55.77389 1.000 121.07999 23 GLY B N 1
ATOM 1630 C CA . GLY B 1 23 ? 14.54885 26.75665 55.84642 1.000 113.35887 23 GLY B CA 1
ATOM 1631 C C . GLY B 1 23 ? 15.06735 27.25004 54.51056 1.000 111.75765 23 GLY B C 1
ATOM 1632 O O . GLY B 1 23 ? 15.03880 26.51575 53.51885 1.000 115.04919 23 GLY B O 1
ATOM 1633 N N . GLU B 1 24 ? 15.55281 28.49431 54.47385 1.000 112.79207 24 GLU B N 1
ATOM 1634 C CA . GLU B 1 24 ? 16.05472 29.05974 53.22407 1.000 110.13570 24 GLU B CA 1
ATOM 1635 C C . GLU B 1 24 ? 17.37691 28.42105 52.81675 1.000 110.67259 24 GLU B C 1
ATOM 1636 O O . GLU B 1 24 ? 17.55741 28.03282 51.65654 1.000 119.83578 24 GLU B O 1
ATOM 1642 N N . GLU B 1 25 ? 18.32098 28.31598 53.75670 1.000 108.83329 25 GLU B N 1
ATOM 1643 C CA . GLU B 1 25 ? 19.61158 27.71032 53.44327 1.000 110.43870 25 GLU B CA 1
ATOM 1644 C C . GLU B 1 25 ? 19.46132 26.24939 53.04235 1.000 106.58280 25 GLU B C 1
ATOM 1645 O O . GLU B 1 25 ? 20.26201 25.73668 52.25192 1.000 102.03434 25 GLU B O 1
ATOM 1647 N N . LEU B 1 26 ? 18.44619 25.56527 53.57266 1.000 105.76751 26 LEU B N 1
ATOM 1648 C CA . LEU B 1 26 ? 18.18076 24.19188 53.16442 1.000 108.91753 26 LEU B CA 1
ATOM 1649 C C . LEU B 1 26 ? 17.43495 24.12985 51.83783 1.000 102.87152 26 LEU B C 1
ATOM 1650 O O . LEU B 1 26 ? 17.65100 23.19815 51.05493 1.000 102.27835 26 LEU B O 1
ATOM 1655 N N . ALA B 1 27 ? 16.56460 25.10698 51.56701 1.000 105.43264 27 ALA B N 1
ATOM 1656 C CA . ALA B 1 27 ? 15.83299 25.11813 50.30392 1.000 108.10531 27 ALA B CA 1
ATOM 1657 C C . ALA B 1 27 ? 16.77579 25.29370 49.12167 1.000 98.33537 27 ALA B C 1
ATOM 1658 O O . ALA B 1 27 ? 16.56085 24.70833 48.05386 1.000 99.35859 27 ALA B O 1
ATOM 1660 N N . LEU B 1 28 ? 17.82778 26.09630 49.29353 1.000 98.38536 28 LEU B N 1
ATOM 1661 C CA . LEU B 1 28 ? 18.79565 26.28358 48.21880 1.000 92.96607 28 LEU B CA 1
ATOM 1662 C C . LEU B 1 28 ? 19.55542 24.99437 47.93175 1.000 94.59140 28 LEU B C 1
ATOM 1663 O O . LEU B 1 28 ? 19.80264 24.65892 46.76748 1.000 96.18710 28 LEU B O 1
ATOM 1668 N N . ASP B 1 29 ? 19.93084 24.25694 48.97962 1.000 98.31608 29 ASP B N 1
ATOM 1669 C CA . ASP B 1 29 ? 20.59459 22.97322 48.77763 1.000 99.10215 29 ASP B CA 1
ATOM 1670 C C . ASP B 1 29 ? 19.63478 21.94496 48.19399 1.000 98.58622 29 ASP B C 1
ATOM 1671 O O . ASP B 1 29 ? 20.02456 21.13267 47.34694 1.000 95.65500 29 ASP B O 1
ATOM 1676 N N . ILE B 1 30 ? 18.37620 21.96490 48.63658 1.000 98.79227 30 ILE B N 1
ATOM 1677 C CA . ILE B 1 30 ? 17.38502 21.03282 48.11008 1.000 93.47881 30 ILE B CA 1
ATOM 1678 C C . ILE B 1 30 ? 17.08014 21.34437 46.64970 1.000 89.82623 30 ILE B C 1
ATOM 1679 O O . ILE B 1 30 ? 16.90977 20.43439 45.82881 1.000 88.31689 30 ILE B O 1
ATOM 1684 N N . ALA B 1 31 ? 17.02039 22.63108 46.29786 1.000 88.04822 31 ALA B N 1
ATOM 1685 C CA . ALA B 1 31 ? 16.76032 23.00508 44.91133 1.000 90.85506 31 ALA B CA 1
ATOM 1686 C C . ALA B 1 31 ? 17.89451 22.56182 43.99617 1.000 86.65313 31 ALA B C 1
ATOM 1687 O O . ALA B 1 31 ? 17.65125 22.07635 42.88491 1.000 83.03860 31 ALA B O 1
ATOM 1689 N N . GLU B 1 32 ? 19.14286 22.72717 44.44284 1.000 85.69558 32 GLU B N 1
ATOM 1690 C CA . GLU B 1 32 ? 20.27671 22.24857 43.65967 1.000 81.94097 32 GLU B CA 1
ATOM 1691 C C . GLU B 1 32 ? 20.27103 20.73046 43.54569 1.000 83.00927 32 GLU B C 1
ATOM 1692 O O . GLU B 1 32 ? 20.72455 20.18314 42.53389 1.000 81.82302 32 GLU B O 1
ATOM 1698 N N . GLU B 1 33 ? 19.76343 20.03645 44.56583 1.000 84.57014 33 GLU B N 1
ATOM 1699 C CA . GLU B 1 33 ? 19.58049 18.59508 44.46076 1.000 86.75811 33 GLU B CA 1
ATOM 1700 C C . GLU B 1 33 ? 18.37308 18.24954 43.60003 1.000 82.92836 33 GLU B C 1
ATOM 1701 O O . GLU B 1 33 ? 18.38012 17.22386 42.91065 1.000 81.21069 33 GLU B O 1
ATOM 1707 N N . LEU B 1 34 ? 17.33791 19.09306 43.61998 1.000 86.46601 34 LEU B N 1
ATOM 1708 C CA . LEU B 1 34 ? 16.18828 18.87437 42.74851 1.000 82.51597 34 LEU B CA 1
ATOM 1709 C C . LEU B 1 34 ? 16.55465 19.11516 41.28928 1.000 84.84210 34 LEU B C 1
ATOM 1710 O O . LEU B 1 34 ? 16.12442 18.36743 40.40395 1.000 82.73431 34 LEU B O 1
ATOM 1715 N N . ALA B 1 35 ? 17.35041 20.15240 41.01900 1.000 91.12148 35 ALA B N 1
ATOM 1716 C CA . ALA B 1 35 ? 17.76717 20.42451 39.64717 1.000 80.16984 35 ALA B CA 1
ATOM 1717 C C . ALA B 1 35 ? 18.73244 19.36160 39.13846 1.000 69.77737 35 ALA B C 1
ATOM 1718 O O . ALA B 1 35 ? 18.71206 19.01490 37.95161 1.000 64.31617 35 ALA B O 1
ATOM 1720 N N . ARG B 1 36 ? 19.58639 18.83299 40.01873 1.000 76.99400 36 ARG B N 1
ATOM 1721 C CA . ARG B 1 36 ? 20.51898 17.79051 39.60099 1.000 74.21588 36 ARG B CA 1
ATOM 1722 C C . ARG B 1 36 ? 19.79011 16.48278 39.31483 1.000 74.90921 36 ARG B C 1
ATOM 1723 O O . ARG B 1 36 ? 20.10238 15.79393 38.33617 1.000 74.35932 36 ARG B O 1
ATOM 1731 N N . GLU B 1 37 ? 18.81953 16.12179 40.15877 1.000 86.03301 37 GLU B N 1
ATOM 1732 C CA . GLU B 1 37 ? 18.02218 14.92720 39.89752 1.000 85.19335 37 GLU B CA 1
ATOM 1733 C C . GLU B 1 37 ? 17.26276 15.05094 38.58374 1.000 81.58788 37 GLU B C 1
ATOM 1734 O O . GLU B 1 37 ? 17.13161 14.07309 37.83776 1.000 84.53352 37 GLU B O 1
ATOM 1740 N N . ALA B 1 38 ? 16.75372 16.24778 38.28458 1.000 76.55996 38 ALA B N 1
ATOM 1741 C CA . ALA B 1 38 ? 16.07011 16.46183 37.01459 1.000 74.60488 38 ALA B CA 1
ATOM 1742 C C . ALA B 1 38 ? 17.04241 16.37749 35.84538 1.000 76.57962 38 ALA B C 1
ATOM 1743 O O . ALA B 1 38 ? 16.72959 15.76984 34.81523 1.000 78.49036 38 ALA B O 1
ATOM 1745 N N . GLU B 1 39 ? 18.23006 16.97299 35.99108 1.000 73.82219 39 GLU B N 1
ATOM 1746 C CA . GLU B 1 39 ? 19.21057 16.95461 34.90925 1.000 68.94664 39 GLU B CA 1
ATOM 1747 C C . GLU B 1 39 ? 19.65161 15.53337 34.58241 1.000 70.19208 39 GLU B C 1
ATOM 1748 O O . GLU B 1 39 ? 19.82402 15.18459 33.40859 1.000 70.39476 39 GLU B O 1
ATOM 1754 N N . LYS B 1 40 ? 19.84149 14.69729 35.60631 1.000 75.31955 40 LYS B N 1
ATOM 1755 C CA . LYS B 1 40 ? 20.24557 13.31739 35.35675 1.000 80.94579 40 LYS B CA 1
ATOM 1756 C C . LYS B 1 40 ? 19.12465 12.52777 34.69335 1.000 74.43749 40 LYS B C 1
ATOM 1757 O O . LYS B 1 40 ? 19.37620 11.71538 33.79559 1.000 75.69776 40 LYS B O 1
ATOM 1763 N N . ALA B 1 41 ? 17.88059 12.75263 35.12229 1.000 75.76462 41 ALA B N 1
ATOM 1764 C CA . ALA B 1 41 ? 16.75293 12.05014 34.52088 1.000 79.54442 41 ALA B CA 1
ATOM 1765 C C . ALA B 1 41 ? 16.51416 12.49394 33.08343 1.000 76.55449 41 ALA B C 1
ATOM 1766 O O . ALA B 1 41 ? 16.11039 11.67962 32.24526 1.000 77.03186 41 ALA B O 1
ATOM 1768 N N . LEU B 1 42 ? 16.74984 13.77302 32.78136 1.000 71.07354 42 LEU B N 1
ATOM 1769 C CA . LEU B 1 42 ? 16.64368 14.24203 31.40325 1.000 74.30196 42 LEU B CA 1
ATOM 1770 C C . LEU B 1 42 ? 17.70297 13.58853 30.52463 1.000 72.75200 42 LEU B C 1
ATOM 1771 O O . LEU B 1 42 ? 17.40306 13.09324 29.43182 1.000 69.36814 42 LEU B O 1
ATOM 1776 N N . LYS B 1 43 ? 18.95597 13.58211 30.98927 1.000 74.91574 43 LYS B N 1
ATOM 1777 C CA . LYS B 1 43 ? 20.01546 12.89767 30.25608 1.000 70.13445 43 LYS B CA 1
ATOM 1778 C C . LYS B 1 43 ? 19.74800 11.40311 30.15888 1.000 79.09393 43 LYS B C 1
ATOM 1779 O O . LYS B 1 43 ? 20.15857 10.76002 29.18585 1.000 75.12859 43 LYS B O 1
ATOM 1785 N N . GLU B 1 44 ? 19.06507 10.83363 31.15414 1.000 73.05699 44 GLU B N 1
ATOM 1786 C CA . GLU B 1 44 ? 18.71791 9.41907 31.09104 1.000 77.22006 44 GLU B CA 1
ATOM 1787 C C . GLU B 1 44 ? 17.65975 9.16408 30.02635 1.000 78.61719 44 GLU B C 1
ATOM 1788 O O . GLU B 1 44 ? 17.74173 8.17809 29.28448 1.000 83.44891 44 GLU B O 1
ATOM 1794 N N . LEU B 1 45 ? 16.65899 10.04447 29.93592 1.000 77.48387 45 LEU B N 1
ATOM 1795 C CA . LEU B 1 45 ? 15.64753 9.91134 28.89328 1.000 74.76237 45 LEU B CA 1
ATOM 1796 C C . LEU B 1 45 ? 16.26156 10.02090 27.50457 1.000 77.70466 45 LEU B C 1
ATOM 1797 O O . LEU B 1 45 ? 15.80723 9.35175 26.56975 1.000 80.64804 45 LEU B O 1
ATOM 1802 N N . LEU B 1 46 ? 17.29524 10.85128 27.35134 1.000 71.26097 46 LEU B N 1
ATOM 1803 C CA . LEU B 1 46 ? 17.95700 10.98045 26.05752 1.000 72.22246 46 LEU B CA 1
ATOM 1804 C C . LEU B 1 46 ? 18.71562 9.70984 25.69294 1.000 83.96965 46 LEU B C 1
ATOM 1805 O O . LEU B 1 46 ? 18.71691 9.29386 24.52827 1.000 87.33713 46 LEU B O 1
ATOM 1810 N N . ARG B 1 47 ? 19.36488 9.07890 26.67488 1.000 82.83097 47 ARG B N 1
ATOM 1811 C CA . ARG B 1 47 ? 20.14169 7.87478 26.39555 1.000 87.32618 47 ARG B CA 1
ATOM 1812 C C . ARG B 1 47 ? 19.24490 6.71262 25.98758 1.000 87.32395 47 ARG B C 1
ATOM 1813 O O . ARG B 1 47 ? 19.57606 5.96001 25.06375 1.000 85.87510 47 ARG B O 1
ATOM 1821 N N . GLU B 1 48 ? 18.10987 6.54886 26.66162 1.000 83.87580 48 GLU B N 1
ATOM 1822 C CA . GLU B 1 48 ? 17.22176 5.41887 26.43024 1.000 87.51801 48 GLU B CA 1
ATOM 1823 C C . GLU B 1 48 ? 16.21809 5.66968 25.31004 1.000 89.93721 48 GLU B C 1
ATOM 1824 O O . GLU B 1 48 ? 15.28555 4.87694 25.14276 1.000 94.94757 48 GLU B O 1
ATOM 1830 N N . GLY B 1 49 ? 16.38404 6.74737 24.54660 1.000 82.97370 49 GLY B N 1
ATOM 1831 C CA . GLY B 1 49 ? 15.51639 7.02402 23.41794 1.000 75.47585 49 GLY B CA 1
ATOM 1832 C C . GLY B 1 49 ? 14.08463 7.34332 23.79551 1.000 82.42651 49 GLY B C 1
ATOM 1833 O O . GLY B 1 49 ? 13.15724 6.63566 23.39062 1.000 82.70462 49 GLY B O 1
ATOM 1834 N N . ALA B 1 50 ? 13.88999 8.40652 24.56726 1.000 77.19237 50 ALA B N 1
ATOM 1835 C CA . ALA B 1 50 ? 12.55790 8.83050 24.96599 1.000 77.20598 50 ALA B CA 1
ATOM 1836 C C . ALA B 1 50 ? 12.00990 9.86381 23.98743 1.000 73.14963 50 ALA B C 1
ATOM 1837 O O . ALA B 1 50 ? 12.75433 10.53066 23.26477 1.000 70.64199 50 ALA B O 1
ATOM 1839 N N . SER B 1 51 ? 10.68523 9.98583 23.97188 1.000 77.62750 51 SER B N 1
ATOM 1840 C CA . SER B 1 51 ? 10.03985 10.95333 23.10258 1.000 74.85472 51 SER B CA 1
ATOM 1841 C C . SER B 1 51 ? 10.28713 12.37060 23.61649 1.000 71.40800 51 SER B C 1
ATOM 1842 O O . SER B 1 51 ? 10.47343 12.58010 24.81814 1.000 66.11561 51 SER B O 1
ATOM 1845 N N . PRO B 1 52 ? 10.30098 13.36291 22.72353 1.000 67.35450 52 PRO B N 1
ATOM 1846 C CA . PRO B 1 52 ? 10.45718 14.75000 23.18799 1.000 68.04758 52 PRO B CA 1
ATOM 1847 C C . PRO B 1 52 ? 9.33469 15.20338 24.10305 1.000 65.23227 52 PRO B C 1
ATOM 1848 O O . PRO B 1 52 ? 9.55044 16.08662 24.94212 1.000 62.30481 52 PRO B O 1
ATOM 1852 N N . GLU B 1 53 ? 8.14087 14.61912 23.97266 1.000 65.40888 53 GLU B N 1
ATOM 1853 C CA . GLU B 1 53 ? 7.02091 15.03007 24.81350 1.000 67.74200 53 GLU B CA 1
ATOM 1854 C C . GLU B 1 53 ? 7.23310 14.60892 26.26299 1.000 66.28018 53 GLU B C 1
ATOM 1855 O O . GLU B 1 53 ? 6.85652 15.33854 27.18780 1.000 67.17330 53 GLU B O 1
ATOM 1861 N N . LEU B 1 54 ? 7.83209 13.43517 26.48218 1.000 69.39627 54 LEU B N 1
ATOM 1862 C CA . LEU B 1 54 ? 8.19645 13.03590 27.83859 1.000 69.32356 54 LEU B CA 1
ATOM 1863 C C . LEU B 1 54 ? 9.24952 13.96994 28.41981 1.000 66.28162 54 LEU B C 1
ATOM 1864 O O . LEU B 1 54 ? 9.18723 14.33315 29.60071 1.000 61.38714 54 LEU B O 1
ATOM 1869 N N . ILE B 1 55 ? 10.22910 14.36428 27.60263 1.000 67.11017 55 ILE B N 1
ATOM 1870 C CA . ILE B 1 55 ? 11.28654 15.25819 28.07244 1.000 62.43193 55 ILE B CA 1
ATOM 1871 C C . ILE B 1 55 ? 10.70248 16.60791 28.47341 1.000 69.62694 55 ILE B C 1
ATOM 1872 O O . ILE B 1 55 ? 11.07201 17.18508 29.50376 1.000 67.41172 55 ILE B O 1
ATOM 1877 N N . VAL B 1 56 ? 9.78535 17.13561 27.65863 1.000 66.61869 56 VAL B N 1
ATOM 1878 C CA . VAL B 1 56 ? 9.12816 18.39737 27.99143 1.000 67.27003 56 VAL B CA 1
ATOM 1879 C C . VAL B 1 56 ? 8.35595 18.26872 29.29872 1.000 65.06778 56 VAL B C 1
ATOM 1880 O O . VAL B 1 56 ? 8.40370 19.15949 30.15636 1.000 64.46118 56 VAL B O 1
ATOM 1884 N N . ASP B 1 57 ? 7.63953 17.15532 29.47305 1.000 63.94062 57 ASP B N 1
ATOM 1885 C CA . ASP B 1 57 ? 6.83708 16.95720 30.67671 1.000 69.29945 57 ASP B CA 1
ATOM 1886 C C . ASP B 1 57 ? 7.70294 16.99368 31.92981 1.000 64.79222 57 ASP B C 1
ATOM 1887 O O . ASP B 1 57 ? 7.42282 17.74476 32.87143 1.000 67.89712 57 ASP B O 1
ATOM 1892 N N . LEU B 1 58 ? 8.76105 16.18140 31.95866 1.000 65.19841 58 LEU B N 1
ATOM 1893 C CA . LEU B 1 58 ? 9.62524 16.12923 33.13280 1.000 65.43253 58 LEU B CA 1
ATOM 1894 C C . LEU B 1 58 ? 10.30744 17.46866 33.38076 1.000 67.55690 58 LEU B C 1
ATOM 1895 O O . LEU B 1 58 ? 10.44213 17.90213 34.53146 1.000 69.62742 58 LEU B O 1
ATOM 1900 N N . ALA B 1 59 ? 10.74278 18.13973 32.31216 1.000 66.89057 59 ALA B N 1
ATOM 1901 C CA . ALA B 1 59 ? 11.40840 19.42856 32.46820 1.000 64.58813 59 ALA B CA 1
ATOM 1902 C C . ALA B 1 59 ? 10.46340 20.47403 33.04726 1.000 68.29586 59 ALA B C 1
ATOM 1903 O O . ALA B 1 59 ? 10.83960 21.22695 33.95330 1.000 61.92355 59 ALA B O 1
ATOM 1905 N N . GLU B 1 60 ? 9.22951 20.53439 32.53820 1.000 67.25881 60 GLU B N 1
ATOM 1906 C CA . GLU B 1 60 ? 8.26489 21.50377 33.04982 1.000 65.06461 60 GLU B CA 1
ATOM 1907 C C . GLU B 1 60 ? 7.91606 21.22180 34.50529 1.000 69.09545 60 GLU B C 1
ATOM 1908 O O . GLU B 1 60 ? 7.72094 22.15279 35.29586 1.000 69.61580 60 GLU B O 1
ATOM 1914 N N . THR B 1 61 ? 7.83131 19.94192 34.87737 1.000 59.00776 61 THR B N 1
ATOM 1915 C CA . THR B 1 61 ? 7.54297 19.59182 36.26476 1.000 67.77538 61 THR B CA 1
ATOM 1916 C C . THR B 1 61 ? 8.64841 20.07671 37.19367 1.000 72.14600 61 THR B C 1
ATOM 1917 O O . THR B 1 61 ? 8.37947 20.51655 38.31819 1.000 73.17073 61 THR B O 1
ATOM 1921 N N . ALA B 1 62 ? 9.90068 20.00833 36.73678 1.000 69.96894 62 ALA B N 1
ATOM 1922 C CA . ALA B 1 62 ? 11.01587 20.46430 37.55874 1.000 65.49489 62 ALA B CA 1
ATOM 1923 C C . ALA B 1 62 ? 11.03942 21.98342 37.66780 1.000 64.61592 62 ALA B C 1
ATOM 1924 O O . ALA B 1 62 ? 11.32290 22.52899 38.74081 1.000 72.33585 62 ALA B O 1
ATOM 1926 N N . LEU B 1 63 ? 10.74602 22.68332 36.56868 1.000 65.22002 63 LEU B N 1
ATOM 1927 C CA . LEU B 1 63 ? 10.74997 24.14272 36.60002 1.000 67.67480 63 LEU B CA 1
ATOM 1928 C C . LEU B 1 63 ? 9.66883 24.67874 37.53025 1.000 80.45728 63 LEU B C 1
ATOM 1929 O O . LEU B 1 63 ? 9.89401 25.65079 38.26109 1.000 84.06468 63 LEU B O 1
ATOM 1934 N N . ARG B 1 64 ? 8.48607 24.05868 37.51793 1.000 80.31850 64 ARG B N 1
ATOM 1935 C CA . ARG B 1 64 ? 7.42519 24.48740 38.42279 1.000 77.64190 64 ARG B CA 1
ATOM 1936 C C . ARG B 1 64 ? 7.75910 24.16213 39.87245 1.000 80.69330 64 ARG B C 1
ATOM 1937 O O . ARG B 1 64 ? 7.37247 24.91026 40.77755 1.000 82.90709 64 ARG B O 1
ATOM 1945 N N . ALA B 1 65 ? 8.47112 23.05819 40.11355 1.000 83.77618 65 ALA B N 1
ATOM 1946 C CA . ALA B 1 65 ? 8.88970 22.73542 41.47377 1.000 82.51664 65 ALA B CA 1
ATOM 1947 C C . ALA B 1 65 ? 9.86056 23.77990 42.00917 1.000 83.04919 65 ALA B C 1
ATOM 1948 O O . ALA B 1 65 ? 9.76347 24.19304 43.17104 1.000 88.16799 65 ALA B O 1
ATOM 1950 N N . LEU B 1 66 ? 10.80567 24.21874 41.17434 1.000 79.80717 66 LEU B N 1
ATOM 1951 C CA . LEU B 1 66 ? 11.69044 25.31060 41.56628 1.000 82.10317 66 LEU B CA 1
ATOM 1952 C C . LEU B 1 66 ? 10.91137 26.60673 41.74729 1.000 86.31882 66 LEU B C 1
ATOM 1953 O O . LEU B 1 66 ? 11.21655 27.40262 42.64297 1.000 84.46814 66 LEU B O 1
ATOM 1958 N N . LEU B 1 67 ? 9.89709 26.82921 40.90746 1.000 84.49838 67 LEU B N 1
ATOM 1959 C CA . LEU B 1 67 ? 9.09860 28.04695 41.00182 1.000 86.79350 67 LEU B CA 1
ATOM 1960 C C . LEU B 1 67 ? 8.41712 28.16026 42.35971 1.000 93.65909 67 LEU B C 1
ATOM 1961 O O . LEU B 1 67 ? 8.36378 29.24750 42.94632 1.000 97.08755 67 LEU B O 1
ATOM 1966 N N . GLU B 1 68 ? 7.89867 27.04526 42.88031 1.000 107.70680 68 GLU B N 1
ATOM 1967 C CA . GLU B 1 68 ? 7.21530 27.08083 44.16950 1.000 113.50309 68 GLU B CA 1
ATOM 1968 C C . GLU B 1 68 ? 8.18138 27.40655 45.30257 1.000 112.58002 68 GLU B C 1
ATOM 1969 O O . GLU B 1 68 ? 7.80627 28.07924 46.26951 1.000 117.35722 68 GLU B O 1
ATOM 1975 N N . ILE B 1 69 ? 9.42854 26.94075 45.20212 1.000 104.20093 69 ILE B N 1
ATOM 1976 C CA . ILE B 1 69 ? 10.41303 27.23323 46.23906 1.000 98.73827 69 ILE B CA 1
ATOM 1977 C C . ILE B 1 69 ? 10.78783 28.71026 46.22588 1.000 105.13156 69 ILE B C 1
ATOM 1978 O O . ILE B 1 69 ? 11.04036 29.30508 47.28158 1.000 109.35872 69 ILE B O 1
ATOM 1983 N N . ALA B 1 70 ? 10.81127 29.33186 45.04555 1.000 98.44735 70 ALA B N 1
ATOM 1984 C CA . ALA B 1 70 ? 11.22225 30.72759 44.94421 1.000 103.75734 70 ALA B CA 1
ATOM 1985 C C . ALA B 1 70 ? 10.14043 31.67871 45.44247 1.000 108.89647 70 ALA B C 1
ATOM 1986 O O . ALA B 1 70 ? 10.45289 32.72847 46.01524 1.000 108.17879 70 ALA B O 1
ATOM 1988 N N . LYS B 1 71 ? 8.86872 31.33241 45.23363 1.000 114.31017 71 LYS B N 1
ATOM 1989 C CA . LYS B 1 71 ? 7.78027 32.24128 45.58194 1.000 117.51984 71 LYS B CA 1
ATOM 1990 C C . LYS B 1 71 ? 7.67811 32.43236 47.09079 1.000 124.88379 71 LYS B C 1
ATOM 1991 O O . LYS B 1 71 ? 7.75434 33.55928 47.59371 1.000 125.05432 71 LYS B O 1
ATOM 1997 N N . ASP B 1 72 ? 7.50786 31.33725 47.83274 1.000 151.41109 72 ASP B N 1
ATOM 1998 C CA . ASP B 1 72 ? 7.28781 31.42176 49.27255 1.000 157.66879 72 ASP B CA 1
ATOM 1999 C C . ASP B 1 72 ? 8.54405 31.78600 50.05478 1.000 156.54518 72 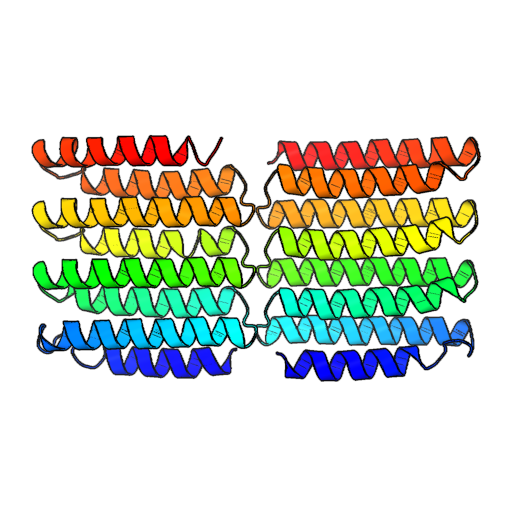ASP B C 1
ATOM 2000 O O . ASP B 1 72 ? 8.48982 31.81232 51.28943 1.000 159.90162 72 ASP B O 1
ATOM 2005 N N . GLY B 1 73 ? 9.66146 32.06548 49.38408 1.000 133.09142 73 GLY B N 1
ATOM 2006 C CA . GLY B 1 73 ? 10.89129 32.43706 50.04075 1.000 117.98960 73 GLY B CA 1
ATOM 2007 C C . GLY B 1 73 ? 11.23734 33.90296 49.85141 1.000 119.11106 73 GLY B C 1
ATOM 2008 O O . GLY B 1 73 ? 10.47487 34.69104 49.29010 1.000 115.38780 73 GLY B O 1
ATOM 2009 N N . GLY B 1 74 ? 12.42621 34.26105 50.34020 1.000 106.55401 74 GLY B N 1
ATOM 2010 C CA . GLY B 1 74 ? 12.89757 35.62402 50.22898 1.000 103.98507 74 GLY B CA 1
ATOM 2011 C C . GLY B 1 74 ? 13.39403 35.96337 48.83552 1.000 103.53597 74 GLY B C 1
ATOM 2012 O O . GLY B 1 74 ? 13.52617 35.10886 47.95961 1.000 103.65867 74 GLY B O 1
ATOM 2013 N N . GLU B 1 75 ? 13.67312 37.25421 48.63561 1.000 105.61186 75 GLU B N 1
ATOM 2014 C CA . GLU B 1 75 ? 14.16411 37.70775 47.33872 1.000 98.56786 75 GLU B CA 1
ATOM 2015 C C . GLU B 1 75 ? 15.60141 37.26708 47.09566 1.000 97.82145 75 GLU B C 1
ATOM 2016 O O . GLU B 1 75 ? 16.00423 37.08494 45.94093 1.000 99.75463 75 GLU B O 1
ATOM 2022 N N . GLU B 1 76 ? 16.38839 37.09821 48.16087 1.000 102.12706 76 GLU B N 1
ATOM 2023 C CA . GLU B 1 76 ? 17.72844 36.54380 48.00174 1.000 100.60280 76 GLU B CA 1
ATOM 2024 C C . GLU B 1 76 ? 17.66656 35.10591 47.50524 1.000 96.07344 76 GLU B C 1
ATOM 2025 O O . GLU B 1 76 ? 18.45698 34.70454 46.64314 1.000 97.74523 76 GLU B O 1
ATOM 2031 N N . LEU B 1 77 ? 16.72914 34.31805 48.03599 1.000 95.25960 77 LEU B N 1
ATOM 2032 C CA . LEU B 1 77 ? 16.56524 32.94546 47.57192 1.000 94.36964 77 LEU B CA 1
ATOM 2033 C C . LEU B 1 77 ? 15.94532 32.90647 46.18127 1.000 93.63725 77 LEU B C 1
ATOM 2034 O O . LEU B 1 77 ? 16.30634 32.05640 45.35957 1.000 91.39882 77 LEU B O 1
ATOM 2039 N N . ALA B 1 78 ? 15.01836 33.82649 45.89798 1.000 92.36344 78 ALA B N 1
ATOM 2040 C CA . ALA B 1 78 ? 14.33894 33.82878 44.60591 1.000 89.66130 78 ALA B CA 1
ATOM 2041 C C . ALA B 1 78 ? 15.32105 34.04072 43.46092 1.000 82.56691 78 ALA B C 1
ATOM 2042 O O . ALA B 1 78 ? 15.21378 33.39142 42.41388 1.000 85.28721 78 ALA B O 1
ATOM 2044 N N . LEU B 1 79 ? 16.28508 34.94668 43.63902 1.000 82.90707 79 LEU B N 1
ATOM 2045 C CA . LEU B 1 79 ? 17.30087 35.14893 42.61113 1.000 86.65822 79 LEU B CA 1
ATOM 2046 C C . LEU B 1 79 ? 18.17916 33.91356 42.45670 1.000 87.96974 79 LEU B C 1
ATOM 2047 O O . LEU B 1 79 ? 18.60979 33.58502 41.34478 1.000 82.75609 79 LEU B O 1
ATOM 2052 N N . ASP B 1 80 ? 18.45320 33.21578 43.56139 1.000 86.13124 80 ASP B N 1
ATOM 2053 C CA . ASP B 1 80 ? 19.22885 31.98278 43.48373 1.000 83.15492 80 ASP B CA 1
ATOM 2054 C C . ASP B 1 80 ? 18.45322 30.88798 42.76283 1.000 78.98203 80 ASP B C 1
ATOM 2055 O O . ASP B 1 80 ? 19.02335 30.14649 41.95448 1.000 80.70258 80 ASP B O 1
ATOM 2060 N N . ILE B 1 81 ? 17.15284 30.77141 43.04098 1.000 72.24307 81 ILE B N 1
ATOM 2061 C CA . ILE B 1 81 ? 16.33982 29.76343 42.36837 1.000 75.40482 81 ILE B CA 1
ATOM 2062 C C . ILE B 1 81 ? 16.20731 30.08703 40.88595 1.000 75.90071 81 ILE B C 1
ATOM 2063 O O . ILE B 1 81 ? 16.26579 29.19261 40.03323 1.000 72.40000 81 ILE B O 1
ATOM 2068 N N . ALA B 1 82 ? 16.02850 31.36852 40.55494 1.000 70.83470 82 ALA B N 1
ATOM 2069 C CA . ALA B 1 82 ? 15.84495 31.75618 39.16012 1.000 66.08586 82 ALA B CA 1
ATOM 2070 C C . ALA B 1 82 ? 17.08565 31.45131 38.33115 1.000 73.57019 82 ALA B C 1
ATOM 2071 O O . ALA B 1 82 ? 16.97958 31.06741 37.16032 1.000 73.86727 82 ALA B O 1
ATOM 2073 N N . ARG B 1 83 ? 18.27273 31.62120 38.91755 1.000 74.37270 83 ARG B N 1
ATOM 2074 C CA . ARG B 1 83 ? 19.49428 31.23805 38.21778 1.000 67.57001 83 ARG B CA 1
ATOM 2075 C C . ARG B 1 83 ? 19.55747 29.72986 38.01690 1.000 62.14655 83 ARG B C 1
ATOM 2076 O O . ARG B 1 83 ? 20.00056 29.25521 36.96474 1.000 64.89510 83 ARG B O 1
ATOM 2084 N N . ILE B 1 84 ? 19.11222 28.96279 39.01416 1.000 66.35886 84 ILE B N 1
ATOM 2085 C CA . ILE B 1 84 ? 19.06849 27.51042 38.87914 1.000 67.05937 84 ILE B CA 1
ATOM 2086 C C . ILE B 1 84 ? 18.00791 27.10136 37.86464 1.000 64.33731 84 ILE B C 1
ATOM 2087 O O . ILE B 1 84 ? 18.21237 26.17578 37.06945 1.000 61.33865 84 ILE B O 1
ATOM 2092 N N . LEU B 1 85 ? 16.86093 27.78597 37.87361 1.000 62.82179 85 LEU B N 1
ATOM 2093 C CA . LEU B 1 85 ? 15.78625 27.45943 36.94104 1.000 60.75068 85 LEU B CA 1
ATOM 2094 C C . LEU B 1 85 ? 16.21549 27.69616 35.49799 1.000 58.87995 85 LEU B C 1
ATOM 2095 O O . LEU B 1 85 ? 15.94740 26.86823 34.61873 1.000 54.98325 85 LEU B O 1
ATOM 2100 N N . ALA B 1 86 ? 16.88321 28.82273 35.23526 1.000 62.17715 86 ALA B N 1
ATOM 2101 C CA . ALA B 1 86 ? 17.29493 29.13997 33.87151 1.000 57.32290 86 ALA B CA 1
ATOM 2102 C C . ALA B 1 86 ? 18.36031 28.17199 33.37204 1.000 59.68766 86 ALA B C 1
ATOM 2103 O O . ALA B 1 86 ? 18.36557 27.80265 32.19194 1.000 60.76021 86 ALA B O 1
ATOM 2105 N N . LYS B 1 87 ? 19.27338 27.75368 34.25184 1.000 53.42788 87 LYS B N 1
ATOM 2106 C CA . LYS B 1 87 ? 20.28694 26.78191 33.85417 1.000 57.83675 87 LYS B CA 1
ATOM 2107 C C . LYS B 1 87 ? 19.66042 25.42907 33.54123 1.000 56.94368 87 LYS B C 1
ATOM 2108 O O . LYS B 1 87 ? 20.04218 24.77321 32.56472 1.000 60.21524 87 LYS B O 1
ATOM 2114 N N . LEU B 1 88 ? 18.69803 24.99441 34.35883 1.000 51.91281 88 LEU B N 1
ATOM 2115 C CA . LEU B 1 88 ? 18.00651 23.73908 34.08258 1.000 55.47960 88 LEU B CA 1
ATOM 2116 C C . LEU B 1 88 ? 17.19025 23.83098 32.79987 1.000 60.64064 88 LEU B C 1
ATOM 2117 O O . LEU B 1 88 ? 17.08841 22.85273 32.05063 1.000 57.92808 88 LEU B O 1
ATOM 2122 N N . ALA B 1 89 ? 16.59943 24.99762 32.53135 1.000 60.87244 89 ALA B N 1
ATOM 2123 C CA . ALA B 1 89 ? 15.86919 25.18400 31.28222 1.000 56.36749 89 ALA B CA 1
ATOM 2124 C C . ALA B 1 89 ? 16.80249 25.10365 30.08046 1.000 56.83486 89 ALA B C 1
ATOM 2125 O O . ALA B 1 89 ? 16.41545 24.59895 29.01985 1.000 57.97380 89 ALA B O 1
ATOM 2127 N N . GLU B 1 90 ? 18.03544 25.60080 30.22517 1.000 63.43278 90 GLU B N 1
ATOM 2128 C CA . GLU B 1 90 ? 19.02223 25.46633 29.15615 1.000 60.64206 90 GLU B CA 1
ATOM 2129 C C . GLU B 1 90 ? 19.31137 24.00115 28.85946 1.000 59.62516 90 GLU B C 1
ATOM 2130 O O . GLU B 1 90 ? 19.27991 23.57212 27.70035 1.000 57.81624 90 GLU B O 1
ATOM 2136 N N . VAL B 1 91 ? 19.60221 23.21926 29.90293 1.000 58.16074 91 VAL B N 1
ATOM 2137 C CA . VAL B 1 91 ? 19.93236 21.80758 29.72243 1.000 60.36301 91 VAL B CA 1
ATOM 2138 C C . VAL B 1 91 ? 18.78411 21.06948 29.04784 1.000 56.34263 91 VAL B C 1
ATOM 2139 O O . VAL B 1 91 ? 18.99683 20.26002 28.13716 1.000 53.47543 91 VAL B O 1
ATOM 2143 N N . ALA B 1 92 ? 17.55001 21.34213 29.47648 1.000 57.37426 92 ALA B N 1
ATOM 2144 C CA . ALA B 1 92 ? 16.39836 20.66274 28.89239 1.000 57.73375 92 ALA B CA 1
ATOM 2145 C C . ALA B 1 92 ? 16.23416 21.01719 27.41954 1.000 53.59366 92 ALA B C 1
ATOM 2146 O O . ALA B 1 92 ? 15.91945 20.14986 26.59574 1.000 55.86256 92 ALA B O 1
ATOM 2148 N N . LEU B 1 93 ? 16.44943 22.28719 27.06716 1.000 53.23609 93 LEU B N 1
ATOM 2149 C CA . LEU B 1 93 ? 16.36173 22.69060 25.66670 1.000 55.18980 93 LEU B CA 1
ATOM 2150 C C . LEU B 1 93 ? 17.46573 22.04970 24.83468 1.000 56.10401 93 LEU B C 1
ATOM 2151 O O . LEU B 1 93 ? 17.22961 21.63868 23.69223 1.000 52.68345 93 LEU B O 1
ATOM 2156 N N . GLU B 1 94 ? 18.67950 21.96214 25.38576 1.000 56.10674 94 GLU B N 1
ATOM 2157 C CA . GLU B 1 94 ? 19.76204 21.28609 24.67762 1.000 47.45902 94 GLU B CA 1
ATOM 2158 C C . GLU B 1 94 ? 19.45602 19.80427 24.49798 1.000 51.04114 94 GLU B C 1
ATOM 2159 O O . GLU B 1 94 ? 19.79083 19.21235 23.46484 1.000 52.60849 94 GLU B O 1
ATOM 2165 N N . VAL B 1 95 ? 18.81613 19.18940 25.49493 1.000 51.49341 95 VAL B N 1
ATOM 2166 C CA . VAL B 1 95 ? 18.44600 17.78132 25.39106 1.000 61.15264 95 VAL B CA 1
ATOM 2167 C C . VAL B 1 95 ? 17.39090 17.58121 24.30889 1.000 56.80866 95 VAL B C 1
ATOM 2168 O O . VAL B 1 95 ? 17.46284 16.62832 23.52272 1.000 56.57265 95 VAL B O 1
ATOM 2172 N N . LEU B 1 96 ? 16.39777 18.47342 24.24798 1.000 60.91658 96 LEU B N 1
ATOM 2173 C CA . LEU B 1 96 ? 15.37911 18.37909 23.20556 1.000 58.27049 96 LEU B CA 1
ATOM 2174 C C . LEU B 1 96 ? 15.99540 18.49854 21.81750 1.000 58.61379 96 LEU B C 1
ATOM 2175 O O . LEU B 1 96 ? 15.57484 17.80849 20.88122 1.000 56.65864 96 LEU B O 1
ATOM 2180 N N . LEU B 1 97 ? 16.99645 19.36816 21.66582 1.000 54.97183 97 LEU B N 1
ATOM 2181 C CA . LEU B 1 97 ? 17.65870 19.51200 20.37420 1.000 52.20732 97 LEU B CA 1
ATOM 2182 C C . LEU B 1 97 ? 18.40653 18.24028 19.99557 1.000 53.64426 97 LEU B C 1
ATOM 2183 O O . LEU B 1 97 ? 18.40348 17.83252 18.82780 1.000 53.81655 97 LEU B O 1
ATOM 2188 N N . LYS B 1 98 ? 19.05373 17.59886 20.97110 1.000 57.61821 98 LYS B N 1
ATOM 2189 C CA . LYS B 1 98 ? 19.76037 16.35240 20.70356 1.000 62.45009 98 LYS B CA 1
ATOM 2190 C C . LYS B 1 98 ? 18.80003 15.18985 20.49166 1.000 56.38423 98 LYS B C 1
ATOM 2191 O O . LYS B 1 98 ? 19.09621 14.28181 19.70669 1.000 50.73873 98 LYS B O 1
ATOM 2197 N N . ASP B 1 99 ? 17.65567 15.19717 21.17785 1.000 66.91050 99 ASP B N 1
ATOM 2198 C CA . ASP B 1 99 ? 16.65545 14.15413 20.99245 1.000 64.52397 99 ASP B CA 1
ATOM 2199 C C . ASP B 1 99 ? 15.92197 14.28080 19.66354 1.000 60.03245 99 ASP B C 1
ATOM 2200 O O . ASP B 1 99 ? 15.22721 13.33942 19.26488 1.000 62.92812 99 ASP B O 1
ATOM 2205 N N . GLY B 1 100 ? 16.06996 15.40569 18.96769 1.000 49.21758 100 GLY B N 1
ATOM 2206 C CA . GLY B 1 100 ? 15.36514 15.62162 17.72250 1.000 57.66479 100 GLY B CA 1
ATOM 2207 C C . GLY B 1 100 ? 13.97459 16.18641 17.87993 1.000 57.94999 100 GLY B C 1
ATOM 2208 O O . GLY B 1 100 ? 13.08428 15.83979 17.09508 1.000 51.95635 100 GLY B O 1
ATOM 2209 N N . ALA B 1 101 ? 13.75956 17.05356 18.86560 1.000 55.29160 101 ALA B N 1
ATOM 2210 C CA . ALA B 1 101 ? 12.42779 17.55686 19.15700 1.000 53.10761 101 ALA B CA 1
ATOM 2211 C C . ALA B 1 101 ? 11.94146 18.49782 18.05832 1.000 54.67876 101 ALA B C 1
ATOM 2212 O O . ALA B 1 101 ? 12.72196 19.06229 17.28691 1.000 49.40197 101 ALA B O 1
ATOM 2214 N N . SER B 1 102 ? 10.62477 18.65792 17.99822 1.000 54.53834 102 SER B N 1
ATOM 2215 C CA . SER B 1 102 ? 10.00141 19.55774 17.04744 1.000 50.59449 102 SER B CA 1
ATOM 2216 C C . SER B 1 102 ? 10.14588 21.00189 17.51356 1.000 46.69320 102 SER B C 1
ATOM 2217 O O . SER B 1 102 ? 10.37061 21.26283 18.69810 1.000 44.58467 102 SER B O 1
ATOM 2220 N N . PRO B 1 103 ? 10.03792 21.96479 16.59350 1.000 42.76831 103 PRO B N 1
ATOM 2221 C CA . PRO B 1 103 ? 10.06253 23.37334 17.02093 1.000 48.91747 103 PRO B CA 1
ATOM 2222 C C . PRO B 1 103 ? 8.97355 23.71687 18.02307 1.000 55.70713 103 PRO B C 1
ATOM 2223 O O . PRO B 1 103 ? 9.21221 24.50976 18.94224 1.000 55.32439 103 PRO B O 1
ATOM 2227 N N . LYS B 1 104 ? 7.78484 23.12294 17.87925 1.000 52.28837 104 LYS B N 1
ATOM 2228 C CA . LYS B 1 104 ? 6.66510 23.45608 18.75623 1.000 53.23039 104 LYS B CA 1
ATOM 2229 C C . LYS B 1 104 ? 6.93992 23.04977 20.20032 1.000 54.81314 104 LYS B C 1
ATOM 2230 O O . LYS B 1 104 ? 6.63315 23.80424 21.13106 1.000 57.76829 104 LYS B O 1
ATOM 2236 N N . LEU B 1 105 ? 7.51183 21.86190 20.40979 1.000 50.53165 105 LEU B N 1
ATOM 2237 C CA . LEU B 1 105 ? 7.80868 21.41770 21.76880 1.000 57.11909 105 LEU B CA 1
ATOM 2238 C C . LEU B 1 105 ? 8.91141 22.26018 22.40114 1.000 55.71007 105 LEU B C 1
ATOM 2239 O O . LEU B 1 105 ? 8.88244 22.52442 23.60942 1.000 57.43465 105 LEU B O 1
ATOM 2244 N N . ILE B 1 106 ? 9.89573 22.68405 21.60407 1.000 53.57528 106 ILE B N 1
ATOM 2245 C CA . ILE B 1 106 ? 10.92034 23.59525 22.10848 1.000 56.76180 106 ILE B CA 1
ATOM 2246 C C . ILE B 1 106 ? 10.29336 24.92333 22.51494 1.000 57.46444 106 ILE B C 1
ATOM 2247 O O . ILE B 1 106 ? 10.65543 25.51231 23.54198 1.000 59.50682 106 ILE B O 1
ATOM 2252 N N . VAL B 1 107 ? 9.33944 25.41219 21.71820 1.000 54.73044 107 VAL B N 1
ATOM 2253 C CA . VAL B 1 107 ? 8.65308 26.65842 22.04951 1.000 52.61779 107 VAL B CA 1
ATOM 2254 C C . VAL B 1 107 ? 7.86181 26.50564 23.34217 1.000 55.02578 107 VAL B C 1
ATOM 2255 O O . VAL B 1 107 ? 7.86025 27.40211 24.19528 1.000 62.05819 107 VAL B O 1
ATOM 2259 N N . ASP B 1 108 ? 7.17997 25.36859 23.50942 1.000 53.47971 108 ASP B N 1
ATOM 2260 C CA . ASP B 1 108 ? 6.37683 25.14731 24.70955 1.000 58.23149 108 ASP B CA 1
ATOM 2261 C C . ASP B 1 108 ? 7.23652 25.19976 25.96602 1.000 61.56982 108 ASP B C 1
ATOM 2262 O O . ASP B 1 108 ? 6.92888 25.93206 26.91396 1.000 63.90117 108 ASP B O 1
ATOM 2267 N N . LEU B 1 109 ? 8.32029 24.42054 25.99085 1.000 56.05841 109 LEU B N 1
ATOM 2268 C CA . LEU B 1 109 ? 9.19659 24.40420 27.15703 1.000 54.00804 109 LEU B CA 1
ATOM 2269 C C . LEU B 1 109 ? 9.82484 25.77042 27.39608 1.000 56.00728 109 LEU B C 1
ATOM 2270 O O . LEU B 1 109 ? 9.94932 26.21264 28.54451 1.000 55.66981 109 LEU B O 1
ATOM 2275 N N . ALA B 1 110 ? 10.22811 26.45387 26.32251 1.000 52.84064 110 ALA B N 1
ATOM 2276 C CA . ALA B 1 110 ? 10.80843 27.78356 26.47150 1.000 57.01827 110 ALA B CA 1
ATOM 2277 C C . ALA B 1 110 ? 9.80646 28.75661 27.07861 1.000 59.53796 110 ALA B C 1
ATOM 2278 O O . ALA B 1 110 ? 10.15179 29.53516 27.97470 1.000 59.47973 110 ALA B O 1
ATOM 2280 N N . LYS B 1 111 ? 8.55671 28.72139 26.60879 1.000 60.02663 111 LYS B N 1
ATOM 2281 C CA . LYS B 1 111 ? 7.53583 29.60908 27.15670 1.000 64.14721 111 LYS B CA 1
ATOM 2282 C C . LYS B 1 111 ? 7.25419 29.29375 28.62033 1.000 63.08871 111 LYS B C 1
ATOM 2283 O O . LYS B 1 111 ? 7.05884 30.20612 29.43080 1.000 66.39613 111 LYS B O 1
ATOM 2289 N N . THR B 1 112 ? 7.23185 28.00796 28.98022 1.000 55.74892 112 THR B N 1
ATOM 2290 C CA . THR B 1 112 ? 7.02760 27.63961 30.37823 1.000 56.66790 112 THR B CA 1
ATOM 2291 C C . THR B 1 112 ? 8.11874 28.22514 31.26621 1.000 67.70306 112 THR B C 1
ATOM 2292 O O . THR B 1 112 ? 7.84074 28.70686 32.37105 1.000 73.79058 112 THR B O 1
ATOM 2296 N N . ALA B 1 113 ? 9.36702 28.20346 30.79310 1.000 67.23490 113 ALA B N 1
ATOM 2297 C CA . ALA B 1 113 ? 10.47083 28.73269 31.58713 1.000 66.39853 113 ALA B CA 1
ATOM 2298 C C . ALA B 1 113 ? 10.44198 30.25566 31.63416 1.000 66.17925 113 ALA B C 1
ATOM 2299 O O . ALA B 1 113 ? 10.78234 30.85629 32.66031 1.000 65.58966 113 ALA B O 1
ATOM 2301 N N . LEU B 1 114 ? 10.04284 30.89920 30.53370 1.000 66.77902 114 LEU B N 1
ATOM 2302 C CA . LEU B 1 114 ? 9.96854 32.35748 30.52164 1.000 65.08820 114 LEU B CA 1
ATOM 2303 C C . LEU B 1 114 ? 8.84663 32.86212 31.42133 1.000 69.11283 114 LEU B C 1
ATOM 2304 O O . LEU B 1 114 ? 9.01245 33.86476 32.12535 1.000 66.19326 114 LEU B O 1
ATOM 2309 N N . ARG B 1 115 ? 7.69621 32.18408 31.41010 1.000 64.16814 115 ARG B N 1
ATOM 2310 C CA . ARG B 1 115 ? 6.60041 32.57340 32.29357 1.000 63.90565 115 ARG B CA 1
ATOM 2311 C C . ARG B 1 115 ? 6.96457 32.35985 33.75830 1.000 63.57638 115 ARG B C 1
ATOM 2312 O O . ARG B 1 115 ? 6.54596 33.13470 34.62695 1.000 65.69679 115 ARG B O 1
ATOM 2320 N N . ALA B 1 116 ? 7.73702 31.30994 34.05270 1.000 71.45234 116 ALA B N 1
ATOM 2321 C CA . ALA B 1 116 ? 8.13417 31.04521 35.43283 1.000 65.04021 116 ALA B CA 1
ATOM 2322 C C . ALA B 1 116 ? 9.02758 32.15450 35.97404 1.000 64.69327 116 ALA B C 1
ATOM 2323 O O . ALA B 1 116 ? 8.85119 32.60505 37.11251 1.000 77.69520 116 ALA B O 1
ATOM 2325 N N . LEU B 1 117 ? 9.99695 32.60505 35.17305 1.000 66.49010 117 LEU B N 1
ATOM 2326 C CA . LEU B 1 117 ? 10.82908 33.73353 35.58052 1.000 73.76746 117 LEU B CA 1
ATOM 2327 C C . LEU B 1 117 ? 9.99765 35.00145 35.73129 1.000 76.79854 117 LEU B C 1
ATOM 2328 O O . LEU B 1 117 ? 10.17355 35.75969 36.69218 1.000 74.37646 117 LEU B O 1
ATOM 2333 N N . LEU B 1 118 ? 9.08516 35.24674 34.78786 1.000 72.78134 118 LEU B N 1
ATOM 2334 C CA . LEU B 1 118 ? 8.20254 36.40569 34.88390 1.000 77.75946 118 LEU B CA 1
ATOM 2335 C C . LEU B 1 118 ? 7.35218 36.34939 36.14723 1.000 84.54456 118 LEU B C 1
ATOM 2336 O O . LEU B 1 118 ? 7.07122 37.38360 36.76533 1.000 86.28383 118 LEU B O 1
ATOM 2341 N N . GLU B 1 119 ? 6.94154 35.14538 36.55113 1.000 73.16049 119 GLU B N 1
ATOM 2342 C CA . GLU B 1 119 ? 6.13764 34.99693 37.75879 1.000 71.28881 119 GLU B CA 1
ATOM 2343 C C . GLU B 1 119 ? 6.93338 35.35187 39.00943 1.000 86.19106 119 GLU B C 1
ATOM 2344 O O . GLU B 1 119 ? 6.35219 35.79019 40.00887 1.000 96.86149 119 GLU B O 1
ATOM 2350 N N . ILE B 1 120 ? 8.25620 35.18125 38.97070 1.000 84.82657 120 ILE B N 1
ATOM 2351 C CA . ILE B 1 120 ? 9.09443 35.54607 40.10872 1.000 81.82564 120 ILE B CA 1
ATOM 2352 C C . ILE B 1 120 ? 9.31660 37.05313 40.15680 1.000 89.21771 120 ILE B C 1
ATOM 2353 O O . ILE B 1 120 ? 9.29540 37.66088 41.23338 1.000 99.15102 120 ILE B O 1
ATOM 2358 N N . ALA B 1 121 ? 9.52549 37.68010 38.99605 1.000 86.21349 121 ALA B N 1
ATOM 2359 C CA . ALA B 1 121 ? 9.81437 39.11075 38.96606 1.000 90.71247 121 ALA B CA 1
ATOM 2360 C C . ALA B 1 121 ? 8.60064 39.93519 39.37622 1.000 95.64715 121 ALA B C 1
ATOM 2361 O O . ALA B 1 121 ? 8.73376 40.91881 40.11390 1.000 94.84695 121 ALA B O 1
ATOM 2363 N N . GLU B 1 122 ? 7.41044 39.55507 38.90407 1.000 99.52791 122 GLU B N 1
ATOM 2364 C CA . GLU B 1 122 ? 6.20320 40.29115 39.26441 1.000 99.84655 122 GLU B CA 1
ATOM 2365 C C . GLU B 1 122 ? 5.92711 40.22043 40.75937 1.000 105.35596 122 GLU B C 1
ATOM 2366 O O . GLU B 1 122 ? 5.40692 41.17919 41.34104 1.000 110.83194 122 GLU B O 1
ATOM 2372 N N . ASP B 1 123 ? 6.26877 39.10087 41.39680 1.000 114.43461 123 ASP B N 1
ATOM 2373 C CA . ASP B 1 123 ? 6.01126 38.93074 42.82006 1.000 119.66520 123 ASP B CA 1
ATOM 2374 C C . ASP B 1 123 ? 7.03260 39.64843 43.69407 1.000 120.25836 123 ASP B C 1
ATOM 2375 O O . ASP B 1 123 ? 6.73698 39.93595 44.85911 1.000 120.77493 123 ASP B O 1
ATOM 2380 N N . GLY B 1 124 ? 8.21472 39.95659 43.15954 1.000 112.25794 124 GLY B N 1
ATOM 2381 C CA . GLY B 1 124 ? 9.28201 40.55351 43.93057 1.000 100.09855 124 GLY B CA 1
ATOM 2382 C C . GLY B 1 124 ? 9.38497 42.05772 43.74006 1.000 95.59656 124 GLY B C 1
ATOM 2383 O O . GLY B 1 124 ? 8.50497 42.71450 43.18211 1.000 102.70846 124 GLY B O 1
ATOM 2384 N N . GLY B 1 125 ? 10.50060 42.60221 44.22007 1.000 95.33175 125 GLY B N 1
ATOM 2385 C CA . GLY B 1 125 ? 10.74169 44.02767 44.18130 1.000 96.73733 125 GLY B CA 1
ATOM 2386 C C . GLY B 1 125 ? 11.27071 44.49828 42.83911 1.000 92.33999 125 GLY B C 1
ATOM 2387 O O . GLY B 1 125 ? 11.21689 43.80186 41.82428 1.000 91.32837 125 GLY B O 1
ATOM 2388 N N . GLU B 1 126 ? 11.80539 45.72126 42.85053 1.000 94.52446 126 GLU B N 1
ATOM 2389 C CA . GLU B 1 126 ? 12.25234 46.35418 41.61450 1.000 91.64170 126 GLU B CA 1
ATOM 2390 C C . GLU B 1 126 ? 13.66839 45.93036 41.24038 1.000 87.84941 126 GLU B C 1
ATOM 2391 O O . GLU B 1 126 ? 13.94761 45.66786 40.06512 1.000 90.54217 126 GLU B O 1
ATOM 2397 N N . GLU B 1 127 ? 14.57489 45.86233 42.21916 1.000 91.72947 127 GLU B N 1
ATOM 2398 C CA . GLU B 1 127 ? 15.93211 45.40719 41.93209 1.000 92.01526 127 GLU B CA 1
ATOM 2399 C C . GLU B 1 127 ? 15.94540 43.93686 41.53452 1.000 85.03559 127 GLU B C 1
ATOM 2400 O O . GLU B 1 127 ? 16.71372 43.53239 40.65387 1.000 82.76232 127 GLU B O 1
ATOM 2406 N N . LEU B 1 128 ? 15.10470 43.12175 42.17580 1.000 87.43442 128 LEU B N 1
ATOM 2407 C CA . LEU B 1 128 ? 14.98199 41.72510 41.77346 1.000 82.39980 128 LEU B CA 1
ATOM 2408 C C . LEU B 1 128 ? 14.40107 41.61120 40.37078 1.000 86.53590 128 LEU B C 1
ATOM 2409 O O . LEU B 1 128 ? 14.81368 40.74796 39.58793 1.000 85.16615 128 LEU B O 1
ATOM 2414 N N . ALA B 1 129 ? 13.44817 42.48448 40.03307 1.000 89.76521 129 ALA B N 1
ATOM 2415 C CA . ALA B 1 129 ? 12.82480 42.43642 38.71440 1.000 85.66817 129 ALA B CA 1
ATOM 2416 C C . ALA B 1 129 ? 13.84665 42.66358 37.60787 1.000 79.74092 129 ALA B C 1
ATOM 2417 O O . ALA B 1 129 ? 13.81172 41.98772 36.57276 1.000 79.43623 129 ALA B O 1
ATOM 2419 N N . LEU B 1 130 ? 14.76537 43.61174 37.80692 1.000 81.85747 130 LEU B N 1
ATOM 2420 C CA . LEU B 1 130 ? 15.80703 43.84673 36.81233 1.000 81.40697 130 LEU B CA 1
ATOM 2421 C C . LEU B 1 130 ? 16.74225 42.64898 36.70093 1.000 77.30941 130 LEU B C 1
ATOM 2422 O O . LEU B 1 130 ? 17.19337 42.30669 35.60154 1.000 82.92797 130 LEU B O 1
ATOM 2427 N N . ASP B 1 131 ? 17.04165 41.99729 37.82736 1.000 79.92157 131 ASP B N 1
ATOM 2428 C CA . ASP B 1 131 ? 17.88964 40.81032 37.78982 1.000 78.50226 131 ASP B CA 1
ATOM 2429 C C . ASP B 1 131 ? 17.19474 39.65714 37.07678 1.000 74.64098 131 ASP B C 1
ATOM 2430 O O . ASP B 1 131 ? 17.84264 38.87873 36.36801 1.000 75.59950 131 ASP B O 1
ATOM 2435 N N . ILE B 1 132 ? 15.87785 39.53016 37.24993 1.000 73.58514 132 ILE B N 1
ATOM 2436 C CA . ILE B 1 132 ? 15.14294 38.47986 36.55297 1.000 76.33242 132 ILE B CA 1
ATOM 2437 C C . ILE B 1 132 ? 15.03121 38.80354 35.06836 1.000 74.32246 132 ILE B C 1
ATOM 2438 O O . ILE B 1 132 ? 15.11156 37.91022 34.21602 1.000 71.27255 132 ILE B O 1
ATOM 2443 N N . ALA B 1 133 ? 14.84972 40.08447 34.73510 1.000 78.61853 133 ALA B N 1
ATOM 2444 C CA . ALA B 1 133 ? 14.71577 40.47755 33.33578 1.000 77.06786 133 ALA B CA 1
ATOM 2445 C C . ALA B 1 133 ? 15.97423 40.14697 32.54354 1.000 67.30465 133 ALA B C 1
ATOM 2446 O O . ALA B 1 133 ? 15.89327 39.71978 31.38583 1.000 65.93562 133 ALA B O 1
ATOM 2448 N N . GLU B 1 134 ? 17.14855 40.33786 33.14952 1.000 70.95208 134 GLU B N 1
ATOM 2449 C CA . GLU B 1 134 ? 18.39031 39.97839 32.47260 1.000 68.92624 134 GLU B CA 1
ATOM 2450 C C . GLU B 1 134 ? 18.50863 38.46883 32.30822 1.000 66.22406 134 GLU B C 1
ATOM 2451 O O . GLU B 1 134 ? 18.97211 37.98661 31.26818 1.000 66.85280 134 GLU B O 1
ATOM 2457 N N . ILE B 1 135 ? 18.09243 37.70856 33.32390 1.000 65.34282 135 ILE B N 1
ATOM 2458 C CA . ILE B 1 135 ? 18.09373 36.25194 33.21768 1.000 65.63712 135 ILE B CA 1
ATOM 2459 C C . ILE B 1 135 ? 17.11536 35.79649 32.14209 1.000 65.74685 135 ILE B C 1
ATOM 2460 O O . ILE B 1 135 ? 17.40973 34.88587 31.35751 1.000 63.91996 135 ILE B O 1
ATOM 2465 N N . LEU B 1 136 ? 15.93881 36.42703 32.08445 1.000 65.53811 136 LEU B N 1
ATOM 2466 C CA . LEU B 1 136 ? 14.93550 36.04641 31.09421 1.000 61.86596 136 LEU B CA 1
ATOM 2467 C C . LEU B 1 136 ? 15.42858 36.31275 29.67675 1.000 61.00507 136 LEU B C 1
ATOM 2468 O O . LEU B 1 136 ? 15.18398 35.51275 28.76575 1.000 58.29730 136 LEU B O 1
ATOM 2473 N N . ALA B 1 137 ? 16.12796 37.43146 29.47120 1.000 63.48560 137 ALA B N 1
ATOM 2474 C CA . ALA B 1 137 ? 16.61017 37.76679 28.13490 1.000 56.18611 137 ALA B CA 1
ATOM 2475 C C . ALA B 1 137 ? 17.70840 36.81190 27.68223 1.000 65.07019 137 ALA B C 1
ATOM 2476 O O . ALA B 1 137 ? 17.76961 36.44400 2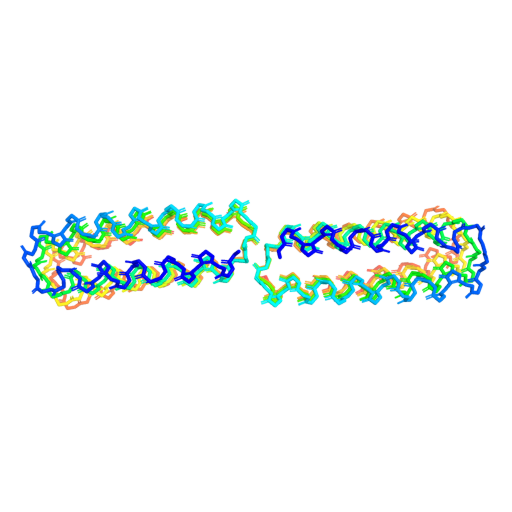6.50293 1.000 60.47902 137 ALA B O 1
ATOM 2478 N N . GLU B 1 138 ? 18.58964 36.40555 28.60082 1.000 66.26076 138 GLU B N 1
ATOM 2479 C CA . GLU B 1 138 ? 19.62605 35.43897 28.25000 1.000 58.99204 138 GLU B CA 1
ATOM 2480 C C . GLU B 1 138 ? 19.01960 34.08810 27.89371 1.000 58.39463 138 GLU B C 1
ATOM 2481 O O . GLU B 1 138 ? 19.43013 33.45576 26.91343 1.000 53.90347 138 GLU B O 1
ATOM 2487 N N . LEU B 1 139 ? 18.04166 33.63072 28.67974 1.000 56.12107 139 LEU B N 1
ATOM 2488 C CA . LEU B 1 139 ? 17.37694 32.36749 28.37814 1.000 56.98457 139 LEU B CA 1
ATOM 2489 C C . LEU B 1 139 ? 16.61645 32.44791 27.06137 1.000 59.51769 139 LEU B C 1
ATOM 2490 O O . LEU B 1 139 ? 16.58955 31.48086 26.29045 1.000 54.01978 139 LEU B O 1
ATOM 2495 N N . ALA B 1 140 ? 15.98960 33.59530 26.78801 1.000 57.77961 140 ALA B N 1
ATOM 2496 C CA . ALA B 1 140 ? 15.29050 33.77355 25.52011 1.000 53.97125 140 ALA B CA 1
ATOM 2497 C C . ALA B 1 140 ? 16.25300 33.67837 24.34365 1.000 56.65194 140 ALA B C 1
ATOM 2498 O O . ALA B 1 140 ? 15.91908 33.09713 23.30468 1.000 53.70873 140 ALA B O 1
ATOM 2500 N N . GLU B 1 141 ? 17.45686 34.23930 24.49094 1.000 62.83502 141 GLU B N 1
ATOM 2501 C CA . GLU B 1 141 ? 18.45438 34.14372 23.42931 1.000 57.24384 141 GLU B CA 1
ATOM 2502 C C . GLU B 1 141 ? 18.86940 32.69730 23.19190 1.000 55.17143 141 GLU B C 1
ATOM 2503 O O . GLU B 1 141 ? 19.02380 32.26876 22.04209 1.000 51.73200 141 GLU B O 1
ATOM 2509 N N . VAL B 1 142 ? 19.05098 31.92914 24.26885 1.000 54.67338 142 VAL B N 1
ATOM 2510 C CA . VAL B 1 142 ? 19.40632 30.51801 24.13095 1.000 56.53506 142 VAL B CA 1
ATOM 2511 C C . VAL B 1 142 ? 18.30914 29.76581 23.38852 1.000 51.41373 142 VAL B C 1
ATOM 2512 O O . VAL B 1 142 ? 18.57905 28.97600 22.47578 1.000 54.08307 142 VAL B O 1
ATOM 2516 N N . ALA B 1 143 ? 17.05121 30.00547 23.76758 1.000 56.39767 143 ALA B N 1
ATOM 2517 C CA . ALA B 1 143 ? 15.93712 29.30804 23.13211 1.000 52.73579 143 ALA B CA 1
ATOM 2518 C C . ALA B 1 143 ? 15.82159 29.66994 21.65646 1.000 48.30199 143 ALA B C 1
ATOM 2519 O O . ALA B 1 143 ? 15.56716 28.79995 20.81484 1.000 52.35002 143 ALA B O 1
ATOM 2521 N N . LEU B 1 144 ? 16.00497 30.95059 21.32299 1.000 52.81548 144 LEU B N 1
ATOM 2522 C CA . LEU B 1 144 ? 15.91466 31.37318 19.92794 1.000 53.06345 144 LEU B CA 1
ATOM 2523 C C . LEU B 1 144 ? 16.98825 30.70788 19.07552 1.000 53.45997 144 LEU B C 1
ATOM 2524 O O . LEU B 1 144 ? 16.72790 30.31225 17.93294 1.000 55.96372 144 LEU B O 1
ATOM 2529 N N . ARG B 1 145 ? 18.20371 30.57585 19.61256 1.000 56.95584 145 ARG B N 1
ATOM 2530 C CA . ARG B 1 145 ? 19.27278 29.93154 18.85725 1.000 51.38238 145 ARG B CA 1
ATOM 2531 C C . ARG B 1 145 ? 19.07569 28.42258 18.77991 1.000 51.46929 145 ARG B C 1
ATOM 2532 O O . ARG B 1 145 ? 19.47771 27.79773 17.79183 1.000 52.10453 145 ARG B O 1
ATOM 2540 N N . VAL B 1 146 ? 18.46231 27.82115 19.80148 1.000 50.66532 146 VAL B N 1
ATOM 2541 C CA . VAL B 1 146 ? 18.11281 26.40648 19.71986 1.000 52.20180 146 VAL B CA 1
ATOM 2542 C C . VAL B 1 146 ? 17.05217 26.18420 18.64820 1.000 53.33645 146 VAL B C 1
ATOM 2543 O O . VAL B 1 146 ? 17.12039 25.21837 17.87757 1.000 53.70319 146 VAL B O 1
ATOM 2547 N N . LEU B 1 147 ? 16.06056 27.07697 18.57613 1.000 51.95462 147 LEU B N 1
ATOM 2548 C CA . LEU B 1 147 ? 15.05321 26.98343 17.52363 1.000 51.24031 147 LEU B CA 1
ATOM 2549 C C . LEU B 1 147 ? 15.68567 27.09168 16.14361 1.000 52.02268 147 LEU B C 1
ATOM 2550 O O . LEU B 1 147 ? 15.29327 26.37613 15.21407 1.000 49.79424 147 LEU B O 1
ATOM 2555 N N . LEU B 1 148 ? 16.66435 27.98688 15.99060 1.000 55.72639 148 LEU B N 1
ATOM 2556 C CA . LEU B 1 148 ? 17.34079 28.13491 14.70653 1.000 51.79044 148 LEU B CA 1
ATOM 2557 C C . LEU B 1 148 ? 18.08842 26.86293 14.32787 1.000 51.66713 148 LEU B C 1
ATOM 2558 O O . LEU B 1 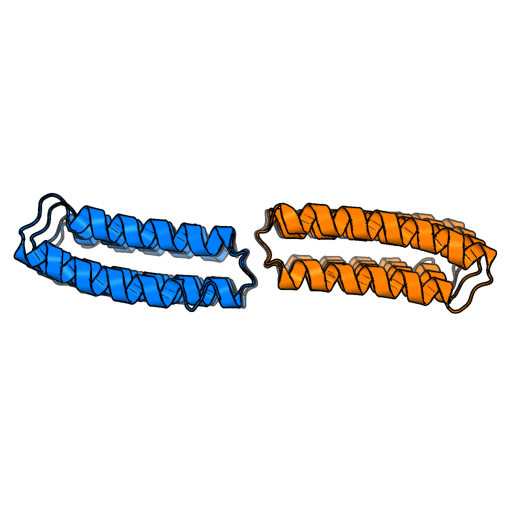148 ? 18.04201 26.42956 13.17110 1.000 57.52850 148 LEU B O 1
ATOM 2563 N N . LYS B 1 149 ? 18.77726 26.24734 15.29135 1.000 53.68067 149 LYS B N 1
ATOM 2564 C CA . LYS B 1 149 ? 19.50762 25.01646 15.00885 1.000 57.84496 149 LYS B CA 1
ATOM 2565 C C . LYS B 1 149 ? 18.57185 23.84442 14.74412 1.000 54.81093 149 LYS B C 1
ATOM 2566 O O . LYS B 1 149 ? 18.95280 22.89990 14.04657 1.000 55.39836 149 LYS B O 1
ATOM 2572 N N . ASP B 1 150 ? 17.35978 23.87541 15.29521 1.000 58.45213 150 ASP B N 1
ATOM 2573 C CA . ASP B 1 150 ? 16.41272 22.78378 15.11185 1.000 53.60033 150 ASP B CA 1
ATOM 2574 C C . ASP B 1 150 ? 15.72077 22.82031 13.75476 1.000 54.12402 150 ASP B C 1
ATOM 2575 O O . ASP B 1 150 ? 15.07506 21.83572 13.37868 1.000 56.07536 150 ASP B O 1
ATOM 2580 N N . GLY B 1 151 ? 15.85115 23.91368 13.00944 1.000 48.72804 151 GLY B N 1
ATOM 2581 C CA . GLY B 1 151 ? 15.17437 24.05727 11.73973 1.000 50.28150 151 GLY B CA 1
ATOM 2582 C C . GLY B 1 151 ? 13.82428 24.73144 11.80824 1.000 57.25124 151 GLY B C 1
ATOM 2583 O O . GLY B 1 151 ? 13.04501 24.61667 10.85391 1.000 50.62867 151 GLY B O 1
ATOM 2584 N N . ALA B 1 152 ? 13.52474 25.43277 12.89949 1.000 57.35667 152 ALA B N 1
ATOM 2585 C CA . ALA B 1 152 ? 12.22649 26.06592 13.06672 1.000 45.79267 152 ALA B CA 1
ATOM 2586 C C . ALA B 1 152 ? 12.00167 27.13739 12.00310 1.000 51.00188 152 ALA B C 1
ATOM 2587 O O . ALA B 1 152 ? 12.93746 27.64469 11.38061 1.000 60.25732 152 ALA B O 1
ATOM 2589 N N . SER B 1 153 ? 10.73344 27.47425 11.79673 1.000 53.48039 153 SER B N 1
ATOM 2590 C CA . SER B 1 153 ? 10.35984 28.48504 10.82463 1.000 55.84542 153 SER B CA 1
ATOM 2591 C C . SER B 1 153 ? 10.45587 29.87691 11.44104 1.000 56.17761 153 SER B C 1
ATOM 2592 O O . SER B 1 153 ? 10.45275 30.02476 12.66562 1.000 46.47683 153 SER B O 1
ATOM 2595 N N . PRO B 1 154 ? 10.56247 30.91927 10.61089 1.000 56.52688 154 PRO B N 1
ATOM 2596 C CA . PRO B 1 154 ? 10.53718 32.28588 11.15855 1.000 57.56974 154 PRO B CA 1
ATOM 2597 C C . PRO B 1 154 ? 9.26944 32.60198 11.93244 1.000 61.39976 154 PRO B C 1
ATOM 2598 O O . PRO B 1 154 ? 9.30396 33.43759 12.84473 1.000 62.89830 154 PRO B O 1
ATOM 2602 N N . LYS B 1 155 ? 8.15053 31.95617 11.59625 1.000 52.31664 155 LYS B N 1
ATOM 2603 C CA . LYS B 1 155 ? 6.90687 32.18536 12.32478 1.000 61.77074 155 LYS B CA 1
ATOM 2604 C C . LYS B 1 155 ? 7.05338 31.80813 13.79435 1.000 57.27612 155 LYS B C 1
ATOM 2605 O O . LYS B 1 155 ? 6.70267 32.58850 14.68711 1.000 58.08340 155 LYS B O 1
ATOM 2611 N N . LEU B 1 156 ? 7.57874 30.61114 14.06452 1.000 55.05462 156 LEU B N 1
ATOM 2612 C CA . LEU B 1 156 ? 7.72840 30.16384 15.44502 1.000 63.38114 156 LEU B CA 1
ATOM 2613 C C . LEU B 1 156 ? 8.84618 30.90644 16.16373 1.000 52.71724 156 LEU B C 1
ATOM 2614 O O . LEU B 1 156 ? 8.75083 31.14256 17.37372 1.000 52.16328 156 LEU B O 1
ATOM 2619 N N . ILE B 1 157 ? 9.90812 31.27595 15.44554 1.000 60.08158 157 ILE B N 1
ATOM 2620 C CA . ILE B 1 157 ? 10.98756 32.04385 16.05854 1.000 62.40744 157 ILE B CA 1
ATOM 2621 C C . ILE B 1 157 ? 10.48869 33.42456 16.46585 1.000 56.32028 157 ILE B C 1
ATOM 2622 O O . ILE B 1 157 ? 10.73596 33.88678 17.58583 1.000 51.01299 157 ILE B O 1
ATOM 2627 N N . GLU B 1 158 ? 9.77272 34.10191 15.56382 1.000 64.08898 158 GLU B N 1
ATOM 2628 C CA . GLU B 1 158 ? 9.19036 35.39514 15.90737 1.000 64.00553 158 GLU B CA 1
ATOM 2629 C C . GLU B 1 158 ? 8.14346 35.25848 17.00522 1.000 60.17934 158 GLU B C 1
ATOM 2630 O O . GLU B 1 158 ? 7.97288 36.17403 17.81902 1.000 59.15159 158 GLU B O 1
ATOM 2636 N N . ASP B 1 159 ? 7.44300 34.12247 17.04947 1.000 53.76853 159 ASP B N 1
ATOM 2637 C CA . ASP B 1 159 ? 6.46208 33.88772 18.10498 1.000 53.30854 159 ASP B CA 1
ATOM 2638 C C . ASP B 1 159 ? 7.12976 33.83488 19.47415 1.000 54.49519 159 ASP B C 1
ATOM 2639 O O . ASP B 1 159 ? 6.69644 34.50757 20.41678 1.000 56.22868 159 ASP B O 1
ATOM 2644 N N . LEU B 1 160 ? 8.19114 33.03486 19.60241 1.000 56.88157 160 LEU B N 1
ATOM 2645 C CA . LEU B 1 160 ? 8.89816 32.94329 20.87643 1.000 52.28351 160 LEU B CA 1
ATOM 2646 C C . LEU B 1 160 ? 9.55164 34.26984 21.24230 1.000 54.74854 160 LEU B C 1
ATOM 2647 O O . LEU B 1 160 ? 9.62428 34.63118 22.42333 1.000 56.86271 160 LEU B O 1
ATOM 2652 N N . ALA B 1 161 ? 10.03072 35.01107 20.24058 1.000 55.91965 161 ALA B N 1
ATOM 2653 C CA . ALA B 1 161 ? 10.64715 36.30774 20.50389 1.000 55.07445 161 ALA B CA 1
ATOM 2654 C C . ALA B 1 161 ? 9.63669 37.28884 21.08499 1.000 62.83006 161 ALA B C 1
ATOM 2655 O O . ALA B 1 161 ? 9.92970 38.00008 22.05319 1.000 63.19117 161 ALA B O 1
ATOM 26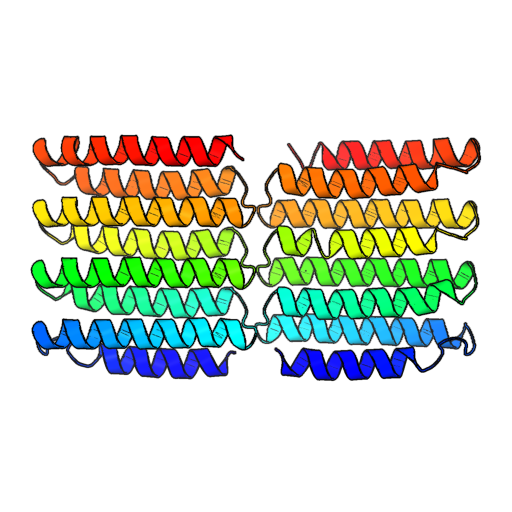57 N N . LYS B 1 162 ? 8.43353 37.33732 20.50674 1.000 63.76420 162 LYS B N 1
ATOM 2658 C CA . LYS B 1 162 ? 7.41792 38.26449 20.99663 1.000 63.93962 162 LYS B CA 1
ATOM 2659 C C . LYS B 1 162 ? 6.99447 37.92231 22.41999 1.000 63.90804 162 LYS B C 1
ATOM 2660 O O . LYS B 1 162 ? 6.76891 38.82014 23.24033 1.000 68.19891 162 LYS B O 1
ATOM 2666 N N . THR B 1 163 ? 6.88300 36.62852 22.73239 1.000 57.95743 163 THR B N 1
ATOM 2667 C CA . THR B 1 163 ? 6.54524 36.22282 24.09335 1.000 57.88596 163 THR B CA 1
ATOM 2668 C C . THR B 1 163 ? 7.58136 36.72780 25.09024 1.000 68.49887 163 THR B C 1
ATOM 2669 O O . THR B 1 163 ? 7.23092 37.19474 26.18075 1.000 63.86770 163 THR B O 1
ATOM 2673 N N . ALA B 1 164 ? 8.86432 36.65276 24.72755 1.000 63.02611 164 ALA B N 1
ATOM 2674 C CA . ALA B 1 164 ? 9.91616 37.13137 25.61830 1.000 63.48876 164 ALA B CA 1
ATOM 2675 C C . ALA B 1 164 ? 9.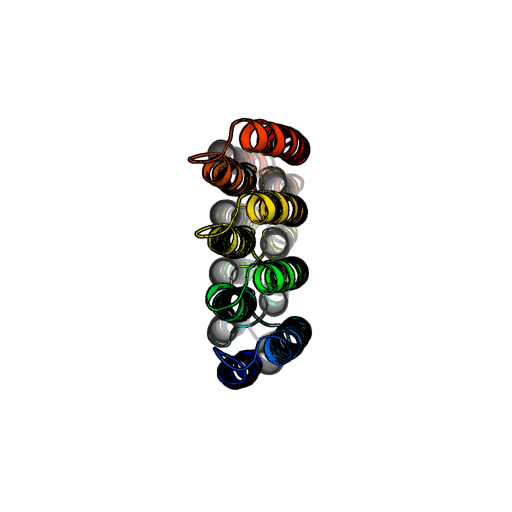92400 38.65265 25.70001 1.000 64.83415 164 ALA B C 1
ATOM 2676 O O . ALA B 1 164 ? 10.13746 39.22017 26.77776 1.000 66.70589 164 ALA B O 1
ATOM 2678 N N . LEU B 1 165 ? 9.69828 39.33054 24.57157 1.000 66.79160 165 LEU B N 1
ATOM 2679 C CA . LEU B 1 165 ? 9.63294 40.78861 24.58946 1.000 67.54477 165 LEU B CA 1
ATOM 2680 C C . LEU B 1 165 ? 8.43595 41.27490 25.39715 1.000 70.13292 165 LEU B C 1
ATOM 2681 O O . LEU B 1 165 ? 8.53091 42.27166 26.12297 1.000 72.44964 165 LEU B O 1
ATOM 2686 N N . ASP B 1 166 ? 7.29848 40.58333 25.28292 1.000 68.26048 166 ASP B N 1
ATOM 2687 C CA . ASP B 1 166 ? 6.12651 40.94979 26.07231 1.000 69.87232 166 ASP B CA 1
ATOM 2688 C C . ASP B 1 166 ? 6.36753 40.71930 27.55877 1.000 69.68733 166 ASP B C 1
ATOM 2689 O O . ASP B 1 166 ? 5.90976 41.50556 28.39648 1.000 73.04950 166 ASP B O 1
ATOM 2694 N N . ALA B 1 167 ? 7.08286 39.64599 27.90491 1.000 69.61344 167 ALA B N 1
ATOM 2695 C CA . ALA B 1 167 ? 7.38462 39.38034 29.30753 1.000 73.24990 167 ALA B CA 1
ATOM 2696 C C . ALA B 1 167 ? 8.25373 40.48092 29.90176 1.000 78.45177 167 ALA B C 1
ATOM 2697 O O . ALA B 1 167 ? 8.08450 40.85446 31.06822 1.000 82.58243 167 ALA B O 1
ATOM 2699 N N . LEU B 1 168 ? 9.18909 41.01492 29.11305 1.000 76.36328 168 LEU B N 1
ATOM 2700 C CA . LEU B 1 168 ? 10.02893 42.10457 29.59893 1.000 81.02551 168 LEU B CA 1
ATOM 2701 C C . LEU B 1 168 ? 9.22590 43.38928 29.76092 1.000 84.25372 168 LEU B C 1
ATOM 2702 O O . LEU B 1 168 ? 9.42919 44.13698 30.72475 1.000 82.85375 168 LEU B O 1
ATOM 2707 N N . GLU B 1 169 ? 8.31247 43.66501 28.82590 1.000 83.30346 169 GLU B N 1
ATOM 2708 C CA . GLU B 1 169 ? 7.43420 44.82172 28.97057 1.000 85.36627 169 GLU B CA 1
ATOM 2709 C C . GLU B 1 169 ? 6.50390 44.65637 30.16411 1.000 86.77801 169 GLU B C 1
ATOM 2710 O O . GLU B 1 169 ? 6.17523 45.63500 30.84458 1.000 94.50851 169 GLU B O 1
ATOM 2716 N N . GLU B 1 170 ? 6.07129 43.42262 30.43218 1.000 84.29256 170 GLU B N 1
ATOM 2717 C CA . GLU B 1 170 ? 5.17094 43.17607 31.55215 1.000 85.50004 170 GLU B CA 1
ATOM 2718 C C . GLU B 1 170 ? 5.84910 43.45987 32.88623 1.000 97.29722 170 GLU B C 1
ATOM 2719 O O . GLU B 1 170 ? 5.17774 43.81811 33.86076 1.000 107.75861 170 GLU B O 1
ATOM 2725 N N . ILE B 1 171 ? 7.17436 43.31299 32.94832 1.000 92.53822 171 ILE B N 1
ATOM 2726 C CA . ILE B 1 171 ? 7.90527 43.65274 34.16503 1.000 96.84851 171 ILE B CA 1
ATOM 2727 C C . ILE B 1 171 ? 7.98334 45.16520 34.33525 1.000 102.25572 171 ILE B C 1
ATOM 2728 O O . ILE B 1 171 ? 7.90465 45.68461 35.45535 1.000 109.65286 171 ILE B O 1
ATOM 2733 N N . ALA B 1 172 ? 8.13235 45.89717 33.22901 1.000 103.24729 172 ALA B N 1
ATOM 2734 C CA . ALA B 1 172 ? 8.30730 47.34255 33.30768 1.000 103.12997 172 ALA B CA 1
ATOM 2735 C C . ALA B 1 172 ? 7.00677 48.07882 33.60122 1.000 109.24075 172 ALA B C 1
ATOM 2736 O O . ALA B 1 172 ? 7.05251 49.24084 34.01924 1.000 112.92200 172 ALA B O 1
ATOM 2738 N N . ARG B 1 173 ? 5.85451 47.43506 33.39407 1.000 113.49978 173 ARG B N 1
ATOM 2739 C CA . ARG B 1 173 ? 4.57822 48.11190 33.60872 1.000 112.45540 173 ARG B CA 1
ATOM 2740 C C . ARG B 1 173 ? 4.37950 48.47394 35.07541 1.000 125.63967 173 ARG B C 1
ATOM 2741 O O . ARG B 1 173 ? 3.86663 49.55354 35.39241 1.000 123.82190 173 ARG B O 1
ATOM 2743 N N . ASP B 1 174 ? 4.78210 47.58857 35.98374 1.000 139.04104 174 ASP B N 1
ATOM 2744 C CA . ASP B 1 174 ? 4.62911 47.80187 37.42161 1.000 137.95309 174 ASP B CA 1
ATOM 2745 C C . ASP B 1 174 ? 5.90343 48.34265 38.05686 1.000 139.38729 174 ASP B C 1
ATOM 2746 O O . ASP B 1 174 ? 6.25991 47.96048 39.17496 1.000 147.13919 174 ASP B O 1
ATOM 2751 N N . GLY B 1 175 ? 6.61240 49.23967 37.36563 1.000 121.54830 175 GLY B N 1
ATOM 2752 C CA . GLY B 1 175 ? 7.84718 49.78615 37.88517 1.000 122.90581 175 GLY B CA 1
ATOM 2753 C C . GLY B 1 175 ? 7.96996 51.26230 37.56938 1.000 118.01064 175 GLY B C 1
ATOM 2754 O O . GLY B 1 175 ? 7.19964 51.81948 36.78340 1.000 118.17181 175 GLY B O 1
ATOM 2755 N N . GLY B 1 176 ? 8.95873 51.88900 38.19994 1.000 118.00504 176 GLY B N 1
ATOM 2756 C CA . GLY B 1 176 ? 9.21101 53.29901 38.00227 1.000 122.39365 176 GLY B CA 1
ATOM 2757 C C . GLY B 1 176 ? 9.89124 53.57693 36.67312 1.000 125.49954 176 GLY B C 1
ATOM 2758 O O . GLY B 1 176 ? 10.11345 52.69558 35.84190 1.000 122.91954 176 GLY B O 1
ATOM 2759 N N . GLU B 1 177 ? 10.22871 54.85351 36.47526 1.000 145.57903 177 GLU B N 1
ATOM 2760 C CA . GLU B 1 177 ? 10.89502 55.25593 35.24048 1.000 144.45986 177 GLU B CA 1
ATOM 2761 C C . GLU B 1 177 ? 12.30395 54.68098 35.15912 1.000 142.33287 177 GLU B C 1
ATOM 2762 O O . GLU B 1 177 ? 12.77372 54.32635 34.07146 1.000 140.30448 177 GLU B O 1
ATOM 2768 N N . GLU B 1 178 ? 12.99330 54.58198 36.29908 1.000 129.66056 178 GLU B N 1
ATOM 2769 C CA . GLU B 1 178 ? 14.34769 54.03868 36.30090 1.000 128.39139 178 GL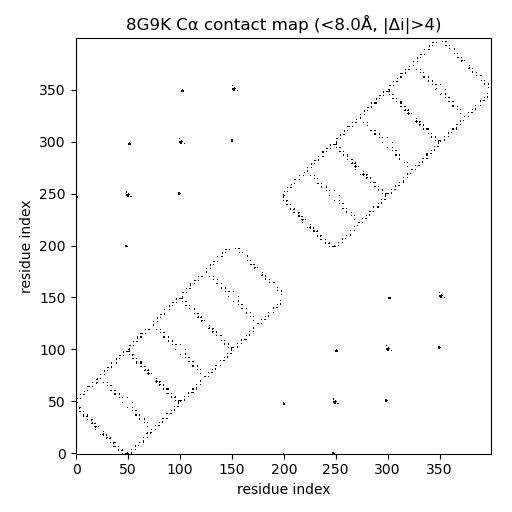U B CA 1
ATOM 2770 C C . GLU B 1 178 ? 14.36572 52.57313 35.88664 1.000 122.16184 178 GLU B C 1
ATOM 2771 O O . GLU B 1 178 ? 15.32085 52.12186 35.24409 1.000 116.47980 178 GLU B O 1
ATOM 2773 N N . LEU B 1 179 ? 13.32478 51.81720 36.24190 1.000 122.39941 179 LEU B N 1
ATOM 2774 C CA . LEU B 1 179 ? 13.23090 50.42471 35.82038 1.000 110.84557 179 LEU B CA 1
ATOM 2775 C C . LEU B 1 179 ? 12.82766 50.30001 34.35709 1.000 110.31028 179 LEU B C 1
ATOM 2776 O O . LEU B 1 179 ? 13.21797 49.33421 33.69141 1.000 108.75472 179 LEU B O 1
ATOM 2781 N N . ALA B 1 180 ? 12.05878 51.26197 33.84181 1.000 113.39059 180 ALA B N 1
ATOM 2782 C CA . ALA B 1 180 ? 11.58783 51.18001 32.46296 1.000 109.99856 180 ALA B CA 1
ATOM 2783 C C . ALA B 1 180 ? 12.74887 51.24817 31.47833 1.000 108.81696 180 ALA B C 1
ATOM 2784 O O . ALA B 1 180 ? 12.87141 50.40188 30.58523 1.000 107.94873 180 ALA B O 1
ATOM 2786 N N . GLU B 1 181 ? 13.61574 52.25253 31.62600 1.000 109.38908 181 GLU B N 1
ATOM 2787 C CA . GLU B 1 181 ? 14.75487 52.38130 30.72536 1.000 114.13917 181 GLU B CA 1
ATOM 2788 C C . GLU B 1 181 ? 15.83488 51.34321 31.00367 1.000 109.28093 181 GLU B C 1
ATOM 2789 O O . GLU B 1 181 ? 16.67175 51.09110 30.13015 1.000 108.52029 181 GLU B O 1
ATOM 2795 N N . ASP B 1 182 ? 15.83798 50.73629 32.19389 1.000 110.03637 182 ASP B N 1
ATOM 2796 C CA . ASP B 1 182 ? 16.72139 49.59948 32.43179 1.000 109.30325 182 ASP B CA 1
ATOM 2797 C C . ASP B 1 182 ? 16.21967 48.35141 31.71852 1.000 104.14748 182 ASP B C 1
ATOM 2798 O O . ASP B 1 182 ? 17.01152 47.45621 31.40325 1.000 106.47466 182 ASP B O 1
ATOM 2803 N N . ILE B 1 183 ? 14.91599 48.27217 31.46483 1.000 99.07356 183 ILE B N 1
ATOM 2804 C CA . ILE B 1 183 ? 14.36595 47.18015 30.67260 1.000 96.42628 183 ILE B CA 1
ATOM 2805 C C . ILE B 1 183 ? 14.35625 47.52532 29.18451 1.000 97.14700 183 ILE B C 1
ATOM 2806 O O . ILE B 1 183 ? 14.49752 46.63229 28.34181 1.000 99.91639 183 ILE B O 1
ATOM 2811 N N . ASP B 1 184 ? 14.21579 48.80995 28.84349 1.000 101.68891 184 ASP B N 1
ATOM 2812 C CA . ASP B 1 184 ? 14.23029 49.21176 27.43985 1.000 101.60383 184 ASP B CA 1
ATOM 2813 C C . ASP B 1 184 ? 15.54684 48.83974 26.76908 1.000 100.57742 184 ASP B C 1
ATOM 2814 O O . ASP B 1 184 ? 15.55894 48.40093 25.61288 1.000 98.43347 184 ASP B O 1
ATOM 2819 N N . ARG B 1 185 ? 16.66773 49.00733 27.47681 1.000 100.11982 185 ARG B N 1
ATOM 2820 C CA . ARG B 1 185 ? 17.94911 48.58099 26.92421 1.000 100.84260 185 ARG B CA 1
ATOM 2821 C C . ARG B 1 185 ? 18.00885 47.06760 26.76604 1.000 97.95967 185 ARG B C 1
ATOM 2822 O O . ARG B 1 185 ? 18.64102 46.56755 25.82850 1.000 98.19250 185 ARG B O 1
ATOM 2830 N N . ILE B 1 186 ? 17.35590 46.32779 27.66504 1.000 97.70600 186 ILE B N 1
ATOM 2831 C CA . ILE B 1 186 ? 17.29926 44.87550 27.53913 1.000 97.28764 186 ILE B CA 1
ATOM 2832 C C . ILE B 1 186 ? 16.43579 44.47983 26.34863 1.000 88.96354 186 ILE B C 1
ATOM 2833 O O . ILE B 1 186 ? 16.73845 43.51458 25.63615 1.000 83.70756 186 ILE B O 1
ATOM 2838 N N . LEU B 1 187 ? 15.35203 45.22276 26.10970 1.000 91.23150 187 LEU B N 1
ATOM 2839 C CA . LEU B 1 187 ? 14.47922 44.92643 24.97834 1.000 85.69187 187 LEU B CA 1
ATOM 2840 C C . LEU B 1 187 ? 15.19287 45.15025 23.65096 1.000 86.07074 187 LEU B C 1
ATOM 2841 O O . LEU B 1 187 ? 15.05598 44.34276 22.72495 1.000 83.51532 187 LEU B O 1
ATOM 2846 N N . ARG B 1 188 ? 15.95987 46.23807 23.53891 1.000 86.32217 188 ARG B N 1
ATOM 2847 C CA . ARG B 1 188 ? 16.66114 46.52006 22.28985 1.000 87.03095 188 ARG B CA 1
ATOM 2848 C C . ARG B 1 188 ? 17.70047 45.44934 21.98319 1.000 83.87519 188 ARG B C 1
ATOM 2849 O O . ARG B 1 188 ? 17.89872 45.08159 20.81923 1.000 85.44797 188 ARG B O 1
ATOM 2857 N N . LYS B 1 189 ? 18.37567 44.93716 23.01428 1.000 82.76692 189 LYS B N 1
ATOM 2858 C CA . LYS B 1 189 ? 19.36923 43.89161 22.79457 1.000 83.48699 189 LYS B CA 1
ATOM 2859 C C . LYS B 1 189 ? 18.70980 42.58089 22.38381 1.000 81.06609 189 LYS B C 1
ATOM 2860 O O . LYS B 1 189 ? 19.23404 41.85785 21.52852 1.000 80.57777 189 LYS B O 1
ATOM 2866 N N . LEU B 1 190 ? 17.55633 42.26024 22.97557 1.000 73.83153 190 LEU B N 1
ATOM 2867 C CA . LEU B 1 190 ? 16.85590 41.03639 22.60192 1.000 76.49723 190 LEU B CA 1
ATOM 2868 C C . LEU B 1 190 ? 16.24648 41.14201 21.20940 1.000 82.58290 190 LEU B C 1
ATOM 2869 O O . LEU B 1 190 ? 16.20328 40.14636 20.47747 1.000 78.44737 190 LEU B O 1
ATOM 2874 N N . GLU B 1 191 ? 15.76902 42.32997 20.82722 1.000 80.93001 191 GLU B N 1
ATOM 2875 C CA . GLU B 1 191 ? 15.27761 42.52194 19.46610 1.000 77.53633 191 GLU B CA 1
ATOM 2876 C C . GLU B 1 191 ? 16.41088 42.40767 18.45510 1.000 75.95975 191 GLU B C 1
ATOM 2877 O O . GLU B 1 191 ? 16.21054 41.90712 17.34224 1.000 74.75735 191 GLU B O 1
ATOM 2883 N N . LYS B 1 192 ? 17.60715 42.86861 18.82781 1.000 82.43217 192 LYS B N 1
ATOM 2884 C CA . LYS B 1 192 ? 18.77559 42.71901 17.96598 1.000 83.92561 192 LYS B CA 1
ATOM 2885 C C . LYS B 1 192 ? 19.10017 41.24757 17.73797 1.000 83.87822 192 LYS B C 1
ATOM 2886 O O . LYS B 1 192 ? 19.38110 40.82707 16.60961 1.000 88.10349 192 LYS B O 1
ATOM 2892 N N . VAL B 1 193 ? 19.06099 40.44793 18.80609 1.000 80.65522 193 VAL B N 1
ATOM 2893 C CA . VAL B 1 193 ? 19.33602 39.01718 18.68524 1.000 82.36629 193 VAL B CA 1
ATOM 2894 C C . VAL B 1 193 ? 18.26172 38.34009 17.84359 1.000 79.26070 193 VAL B C 1
ATOM 2895 O O . VAL B 1 193 ? 18.55697 37.51543 16.96933 1.000 71.14500 193 VAL B O 1
ATOM 2899 N N . ALA B 1 194 ? 16.99444 38.67733 18.09813 1.000 80.57731 194 ALA B N 1
ATOM 2900 C CA . ALA B 1 194 ? 15.90148 38.08334 17.33488 1.000 78.37668 194 ALA B CA 1
ATOM 2901 C C . ALA B 1 194 ? 15.98588 38.46272 15.86216 1.000 77.84213 194 ALA B C 1
ATOM 2902 O O . ALA B 1 194 ? 15.67293 37.64920 14.98494 1.000 73.93083 194 ALA B O 1
ATOM 2904 N N . ARG B 1 195 ? 16.41477 39.69311 15.56950 1.000 81.39990 195 ARG B N 1
ATOM 2905 C CA . ARG B 1 195 ? 16.54289 40.11109 14.17730 1.000 86.47695 195 ARG B CA 1
ATOM 2906 C C . ARG B 1 195 ? 17.67404 39.36492 13.47943 1.000 89.62451 195 ARG B C 1
ATOM 2907 O O . ARG B 1 195 ? 17.56214 39.02485 12.29624 1.000 92.38614 195 ARG B O 1
ATOM 2915 N N . ASP B 1 196 ? 18.76927 39.09692 14.19546 1.000 76.00175 196 ASP B N 1
ATOM 2916 C CA . ASP B 1 196 ? 19.87858 38.35881 13.59884 1.000 75.07163 196 ASP B CA 1
ATOM 2917 C C . ASP B 1 196 ? 19.50399 36.90403 13.34476 1.000 74.87907 196 ASP B C 1
ATOM 2918 O O . ASP B 1 196 ? 19.85603 36.33985 12.30201 1.000 75.36890 196 ASP B O 1
ATOM 2923 N N . VAL B 1 197 ? 18.79550 36.27987 14.28829 1.000 70.23743 197 VAL B N 1
ATOM 2924 C CA . VAL B 1 197 ? 18.39200 34.88730 14.11923 1.000 72.41563 197 VAL B CA 1
ATOM 2925 C C . VAL B 1 197 ? 17.41397 34.75054 12.95836 1.000 73.00261 197 VAL B C 1
ATOM 2926 O O . VAL B 1 197 ? 17.46634 33.77882 12.19430 1.000 74.04702 197 VAL B O 1
ATOM 2930 N N . LEU B 1 198 ? 16.51644 35.72556 12.79728 1.000 70.61109 198 LEU B N 1
ATOM 2931 C CA . LEU B 1 198 ? 15.53490 35.65616 11.72016 1.000 69.30341 198 LEU B CA 1
ATOM 2932 C C . LEU B 1 198 ? 16.16291 35.91881 10.35680 1.000 77.11632 198 LEU B C 1
ATOM 2933 O O . LEU B 1 198 ? 15.69244 35.37936 9.34899 1.000 93.05740 198 LEU B O 1
ATOM 2938 N N . ARG B 1 199 ? 17.21580 36.73877 10.29905 1.000 81.64250 199 ARG B N 1
ATOM 2939 C CA . ARG B 1 199 ? 17.85352 37.02299 9.01628 1.000 85.18607 199 ARG B CA 1
ATOM 2940 C C . ARG B 1 199 ? 18.59371 35.80310 8.48188 1.000 86.23589 199 ARG B C 1
ATOM 2941 O O . ARG B 1 199 ? 18.60893 35.56237 7.26895 1.000 93.23643 199 ARG B O 1
ATOM 2949 N N . LYS B 1 200 ? 19.21385 35.02172 9.36824 1.000 78.42951 200 LYS B N 1
ATOM 2950 C CA . LYS B 1 200 ? 19.80044 33.75004 8.96389 1.000 83.63546 200 LYS B CA 1
ATOM 2951 C C . LYS B 1 200 ? 18.74482 32.72516 8.57172 1.000 88.29380 200 LYS B C 1
ATOM 2952 O O . LYS B 1 200 ? 19.09336 31.68422 8.00351 1.000 92.34286 200 LYS B O 1
ATOM 2958 N N . ASP B 1 201 ? 17.47555 32.99745 8.85796 1.000 88.14014 201 ASP B N 1
ATOM 2959 C CA . ASP B 1 201 ? 16.38233 32.09094 8.54083 1.000 90.23973 201 ASP B CA 1
ATOM 2960 C C . ASP B 1 201 ? 15.38704 32.77478 7.60686 1.000 101.36674 201 ASP B C 1
ATOM 2961 O O . ASP B 1 201 ? 15.59484 32.83391 6.39502 1.000 104.88734 201 ASP B O 1
#

Solvent-accessible surface area: 17777 Å² total; per-residue (Å²): 17,100,73,26,10,63,93,5,59,64,97,1,105,134,31,9,64,57,13,94,129,43,54,89,82,96,3,46,84,26,0,73,60,0,10,136,28,0,61,106,5,0,107,70,0,53,78,63,11,0,5,0,109,32,0,12,52,0,0,31,32,0,0,121,5,0,21,82,2,1,79,82,25,30,89,82,10,6,35,55,0,0,105,21,0,12,130,4,0,61,29,0,0,74,7,0,47,150,8,9,0,5,0,90,31,0,5,69,0,0,35,17,0,1,131,6,0,33,68,4,9,112,103,32,28,87,81,9,7,45,48,0,0,94,16,0,16,123,6,0,54,33,0,0,98,10,0,86,154,11,12,5,6,61,71,25,4,104,51,0,4,126,29,0,34,47,5,0,92,77,15,24,173,119,29,30,156,150,10,38,112,45,0,44,135,21,22,156,114,5,63,99,15,7,114,90,3,56,204,38,107,66,31,11,64,89,6,68,66,103,3,58,130,18,34,139,52,12,41,107,52,39,91,86,91,3,46,85,20,0,90,89,0,12,122,41,0,54,96,12,0,104,59,0,50,157,37,6,0,6,0,117,34,0,10,53,0,1,28,44,0,0,120,6,0,20,99,5,2,70,101,29,28,93,143,9,5,35,48,0,0,127,23,0,10,134,7,0,67,43,0,0,66,7,0,43,139,5,7,0,6,0,125,15,0,5,44,0,1,41,21,0,0,120,5,0,15,76,4,3,94,92,25,30,81,152,12,5,38,54,0,0,66,24,0,14,118,3,0,56,36,0,1,90,3,0,35,122,3,5,0,16,42,171,38,0,105,55,0,5,132,25,0,32,60,4,0,96,83,6,20,84,127,28,37,139,69,8,33,99,47,0,59,89,3,19,164,112,5,85,103,23,8,103,51,0,48,179,150,49

Sequence (400 aa):
PKKIVKDAKEKLEKLLEDAKDGGEELALDIAEELAREAEKALKELLREGASPELIVDLAETALRALLEIAKDGGEELALDIARILAKLAEVALEVLLKDGASPKLIVDDLAKTALRALLEIAEDGGEELALDIAEILAELAEVALRVLLKDGASPKLIEDLAKTALDALEEIARDGGEELAEDIDRILRKLEKVARDDVLRPKKIVKDAKEKLEKLLEDAKDGGEELALDIAEELAREAEKALKELLREGASPELIVDLAETALRALLEIAKDGGEELALDIARILAKLAEVALEVLLKDGASPKLIVDLAKTALRALLEIAEDGGEELALDIAEILAELAEVALRVLLKDGASPKLIEDLAKTALDALEEIARDGGEELAEDIDRILRKLEKVARDVLRKD

B-factor: mean 78.5, std 24.04, range [34.2, 173.63]

Foldseek 3Di:
DVVLLVVLLVVLVVLLVPPLVNDLVVLLVSLVVLLVSLLVSLVVCLVVQHDLVSLLVSLLSSLVSLLSSLPVDDLVSVLSSLLSSLVSLLSSLVSCLSSLHDLVSLLVSLLSSLVSLLVSLPPDDLVSLLSSLVSLLVSLLSSLVSSLSSVHALVSSVVSLVSSLVSLVVSLPPDDPVSVVSSVVSSVVSVVSSVVSSD/DVVLLVVLLVLLVVLLVPPLVHDLVVNLVSLVVNLVSLLVSLVVCLVVLHALVSLLVSLLSSLVSLLSSLQVDDLVSVLSSLVSSLVSLLSSLVSCLSSLHDLVSLLVSLLSNLVSLLVNLVRDDLVSVLSSLLSLLVSLLSSLVSSLSSVHALVSSVVSLVSSLVSLVVSPVPDDPVSNVSSVVSSVVSVVSSVVSNVVD